Protein AF-A0A1D2NJE3-F1 (afdb_monomer_lite)

Secondary structure (DSSP, 8-state):
------SSPPPPSSTT--SPPTTTT-TT--HHHHHHHHHHHH--TT-EEETTEEE--GGGGGG-TT-THHHHHTTTSB-HHHHHHH--SSHHHHHHHHHTTEEEE-SS--S-S-B--TTSHHHHHHHHHHHHHHHH-SS--HHHHHHHHHHHHHHHHHHHHHHHTT-HHHHHHHHHHHHHHHHHHHHHHSSSS-GGGGGGGGSSS-HHHHIIIIIIIIIHHTTSTT-SGGGSSTT----TTS---HHHHHSHHHHHHHHHHHHHHHHHHHHHHHHHTTSS---GGGGHHHHHHHHHHHHSSSHHHHHHHHHHHHHHHHHHHHHHHHTSTT--TTS--BTBPPPSS-BHHHHHHHH--EE--GGGGSHHHHHHHTTTHHHHHH-TTS-HHHHTTTHHHHHHHHHHTT----EE-HHHHHHHHHHHHH--SPPPP---------------S---TTHHHH---S-TTSPPP-SPPSEEEE-S-SEEETT-EEEEEEEESTT--BSEEEEEEE-TTS-EESEEPP-SSEEEEEETTEEEEEEEESS---BSEEEEEEE--TT--EEEEEEEEEESSSS-EEEEEEPPPEEEE-

Radius of gyration: 28.0 Å; chains: 1; bounding box: 61×57×85 Å

Organism: Orchesella cincta (NCBI:txid48709)

Structure (mmCIF, N/CA/C/O backbone):
data_AF-A0A1D2NJE3-F1
#
_entry.id   AF-A0A1D2NJE3-F1
#
loop_
_atom_site.group_PDB
_atom_site.id
_atom_site.type_symbol
_atom_site.label_atom_id
_atom_site.label_alt_id
_atom_site.label_comp_id
_atom_site.label_asym_id
_atom_site.label_entity_id
_atom_site.label_seq_id
_atom_site.pdbx_PDB_ins_code
_atom_site.Cartn_x
_atom_site.Cartn_y
_atom_site.Cartn_z
_atom_site.occupancy
_atom_site.B_iso_or_equiv
_atom_site.auth_seq_id
_atom_site.auth_comp_id
_atom_site.auth_asym_id
_atom_site.auth_atom_id
_atom_site.pdbx_PDB_model_num
ATOM 1 N N . MET A 1 1 ? 11.343 -29.416 -3.654 1.00 41.94 1 MET A N 1
ATOM 2 C CA . MET A 1 1 ? 10.645 -30.324 -2.713 1.00 41.94 1 MET A CA 1
ATOM 3 C C . MET A 1 1 ? 11.173 -29.974 -1.333 1.00 41.94 1 MET A C 1
ATOM 5 O O . MET A 1 1 ? 12.377 -30.004 -1.167 1.00 41.94 1 MET A O 1
ATOM 9 N N . ILE A 1 2 ? 10.402 -29.401 -0.414 1.00 27.73 2 ILE A N 1
ATOM 10 C CA . ILE A 1 2 ? 9.285 -30.006 0.318 1.00 27.73 2 ILE A CA 1
ATOM 11 C C . ILE A 1 2 ? 8.155 -28.964 0.419 1.00 27.73 2 ILE A C 1
ATOM 13 O O . ILE A 1 2 ? 8.310 -27.939 1.073 1.00 27.73 2 ILE A O 1
ATOM 17 N N . SER A 1 3 ? 7.027 -29.215 -0.251 1.00 31.81 3 SER A N 1
ATOM 18 C CA . SER A 1 3 ? 5.761 -28.542 0.054 1.00 31.81 3 SER A CA 1
ATOM 19 C C . SER A 1 3 ? 5.094 -29.367 1.146 1.00 31.81 3 SER A C 1
ATOM 21 O O . SER A 1 3 ? 4.450 -30.377 0.875 1.00 31.81 3 SER A O 1
ATOM 23 N N . MET A 1 4 ? 5.320 -28.987 2.400 1.00 31.33 4 MET A N 1
ATOM 24 C CA . MET A 1 4 ? 4.395 -29.355 3.463 1.00 31.33 4 MET A CA 1
ATOM 25 C C . MET A 1 4 ? 3.289 -28.309 3.439 1.00 31.33 4 MET A C 1
ATOM 27 O O . MET A 1 4 ? 3.388 -27.279 4.100 1.00 31.33 4 MET A O 1
ATOM 31 N N . ALA A 1 5 ? 2.252 -28.550 2.636 1.00 30.33 5 ALA A N 1
ATOM 32 C CA . ALA A 1 5 ? 0.968 -27.919 2.895 1.00 30.33 5 ALA A CA 1
ATOM 33 C C . ALA A 1 5 ? 0.538 -28.359 4.309 1.00 30.33 5 ALA A C 1
ATOM 35 O O . ALA A 1 5 ? 0.468 -29.569 4.555 1.00 30.33 5 ALA A O 1
ATOM 36 N N . PRO A 1 6 ? 0.312 -27.436 5.261 1.00 42.94 6 PRO A N 1
ATOM 37 C CA . PRO A 1 6 ? -0.233 -27.804 6.559 1.00 42.94 6 PRO A CA 1
ATOM 38 C C . PRO A 1 6 ? -1.562 -28.530 6.339 1.00 42.94 6 PRO A C 1
ATOM 40 O O . PRO A 1 6 ? -2.393 -28.065 5.557 1.00 42.94 6 PRO A O 1
ATOM 43 N N . LYS A 1 7 ? -1.744 -29.681 6.997 1.00 46.09 7 LYS A N 1
ATOM 44 C CA . LYS A 1 7 ? -2.957 -30.505 6.869 1.00 46.09 7 LYS A CA 1
ATOM 45 C C . LYS A 1 7 ? -4.233 -29.797 7.351 1.00 46.09 7 LYS A C 1
ATOM 47 O O . LYS A 1 7 ? -5.302 -30.219 6.939 1.00 46.09 7 LYS A O 1
ATOM 52 N N . ASP A 1 8 ? -4.110 -28.679 8.068 1.00 59.84 8 ASP A N 1
ATOM 53 C CA . ASP A 1 8 ? -5.214 -27.786 8.417 1.00 59.84 8 ASP A CA 1
ATOM 54 C C . ASP A 1 8 ? -4.860 -26.350 8.008 1.00 59.84 8 ASP A C 1
ATOM 56 O O . ASP A 1 8 ? -3.908 -25.747 8.512 1.00 59.84 8 ASP A O 1
ATOM 60 N N . LYS A 1 9 ? -5.599 -25.796 7.043 1.00 71.25 9 LYS A N 1
ATOM 61 C CA . LYS A 1 9 ? -5.473 -24.381 6.670 1.00 71.25 9 LYS A CA 1
ATOM 62 C C . LYS A 1 9 ? -6.027 -23.536 7.823 1.00 71.25 9 LYS A C 1
ATOM 64 O O . LYS A 1 9 ? -7.165 -23.778 8.220 1.00 71.25 9 LYS A O 1
ATOM 69 N N . PRO A 1 10 ? -5.274 -22.558 8.360 1.00 72.75 10 PRO A N 1
ATOM 70 C CA . PRO A 1 10 ? -5.752 -21.767 9.487 1.00 72.75 10 PRO A CA 1
ATOM 71 C C . PRO A 1 10 ? -6.974 -20.949 9.065 1.00 72.75 10 PRO A C 1
ATOM 73 O O . PRO A 1 10 ? -6.956 -20.320 8.004 1.00 72.75 10 PRO A O 1
ATOM 76 N N . ALA A 1 11 ? -8.022 -20.965 9.889 1.00 82.25 11 ALA A N 1
ATOM 77 C CA . ALA A 1 11 ? -9.151 -20.056 9.730 1.00 82.25 11 ALA A CA 1
ATOM 78 C C . ALA A 1 11 ? -8.668 -18.601 9.834 1.00 82.25 11 ALA A C 1
ATOM 80 O O . ALA A 1 11 ? -7.673 -18.327 10.512 1.00 82.25 11 ALA A O 1
ATOM 81 N N . SER A 1 12 ? -9.358 -17.680 9.156 1.00 89.69 12 SER A N 1
ATOM 82 C CA . SER A 1 12 ? -9.106 -16.258 9.380 1.00 89.69 12 SER A CA 1
ATOM 83 C C . SER A 1 12 ? -9.492 -15.897 10.808 1.00 89.69 12 SER A C 1
ATOM 85 O O . SER A 1 12 ? -10.471 -16.413 11.353 1.00 89.69 12 SER A O 1
ATOM 87 N N . SER A 1 13 ? -8.748 -14.965 11.382 1.00 87.56 13 SER A N 1
ATOM 88 C CA . SER A 1 13 ? -9.127 -14.290 12.611 1.00 87.56 13 SER A CA 1
ATOM 89 C C . SER A 1 13 ? -10.438 -13.526 12.472 1.00 87.56 13 SER A C 1
ATOM 91 O O . SER A 1 13 ? -11.179 -13.437 13.442 1.00 87.56 13 SER A O 1
ATOM 93 N N . TYR A 1 14 ? -10.761 -13.003 11.285 1.00 87.44 14 TYR A N 1
ATOM 94 C CA . TYR A 1 14 ? -12.034 -12.331 11.043 1.00 87.44 14 TYR A CA 1
ATOM 95 C C . TYR A 1 14 ? -13.147 -13.340 10.724 1.00 87.44 14 TYR A C 1
ATOM 97 O O . TYR A 1 14 ? -13.077 -14.007 9.689 1.00 87.44 14 TYR A O 1
ATOM 105 N N . PRO A 1 15 ? -14.248 -13.381 11.502 1.00 82.31 15 PRO A N 1
ATOM 106 C CA . PRO A 1 15 ? -15.366 -14.292 11.234 1.00 82.31 15 PRO A CA 1
ATOM 107 C C . PRO A 1 15 ? -16.026 -14.085 9.861 1.00 82.31 15 PRO A C 1
ATOM 109 O O . PRO A 1 15 ? -16.569 -15.023 9.285 1.00 82.31 15 PRO A O 1
ATOM 112 N N . GLY A 1 16 ? -15.964 -12.863 9.316 1.00 87.38 16 GLY A N 1
ATOM 113 C CA . GLY A 1 16 ? -16.482 -12.540 7.982 1.00 87.38 16 GLY A CA 1
ATOM 114 C C . GLY A 1 16 ? -15.702 -13.188 6.827 1.00 87.38 16 GLY A C 1
ATOM 115 O O . GLY A 1 16 ? -16.222 -13.304 5.718 1.00 87.38 16 GLY A O 1
ATOM 116 N N . ILE A 1 17 ? -14.486 -13.682 7.086 1.00 91.69 17 ILE A N 1
ATOM 117 C CA . ILE A 1 17 ? -13.698 -14.508 6.161 1.00 91.69 17 ILE A CA 1
ATOM 118 C C . ILE A 1 17 ? -13.825 -15.973 6.600 1.00 91.69 17 ILE A C 1
ATOM 120 O O . ILE A 1 17 ? -12.872 -16.639 7.004 1.00 91.69 17 ILE A O 1
ATOM 124 N N . TRP A 1 18 ? -15.051 -16.483 6.523 1.00 89.38 18 TRP A N 1
ATOM 125 C CA . TRP A 1 18 ? -15.423 -17.835 6.953 1.00 89.38 18 TRP A CA 1
ATOM 126 C C . TRP A 1 18 ? -14.872 -18.946 6.043 1.00 89.38 18 TRP A C 1
ATOM 128 O O . TRP A 1 18 ? -14.922 -20.125 6.394 1.00 89.38 18 TRP A O 1
ATOM 138 N N . LYS A 1 19 ? -14.327 -18.584 4.877 1.00 88.88 19 LYS A N 1
ATOM 139 C CA . LYS A 1 19 ? -13.702 -19.497 3.919 1.00 88.88 19 LYS A CA 1
ATOM 140 C C . LYS A 1 19 ? -12.241 -19.125 3.719 1.00 88.88 19 LYS A C 1
ATOM 142 O O . LYS A 1 19 ? -11.920 -17.975 3.432 1.00 88.88 19 LYS A O 1
ATOM 147 N N . TYR A 1 20 ? -11.360 -20.120 3.789 1.00 91.06 20 TYR A N 1
ATOM 148 C CA . TYR A 1 20 ? -9.966 -19.929 3.404 1.00 91.06 20 TYR A CA 1
ATOM 149 C C . TYR A 1 20 ? -9.873 -19.627 1.898 1.00 91.06 20 TYR A C 1
ATOM 151 O O . TYR A 1 20 ? -10.336 -20.465 1.114 1.00 91.06 20 TYR A O 1
ATOM 159 N N . PRO A 1 21 ? -9.270 -18.498 1.472 1.00 93.06 21 PRO A N 1
ATOM 160 C CA . PRO A 1 21 ? -9.315 -18.085 0.073 1.00 93.06 21 PRO A CA 1
ATOM 161 C C . PRO A 1 21 ? -8.762 -19.148 -0.873 1.00 93.06 21 PRO A C 1
ATOM 163 O O . PRO A 1 21 ? -7.693 -19.740 -0.649 1.00 93.06 21 PRO A O 1
ATOM 166 N N . THR A 1 22 ? -9.514 -19.414 -1.938 1.00 92.94 22 THR A N 1
ATOM 167 C CA . THR A 1 22 ? -9.167 -20.433 -2.920 1.00 92.94 22 THR A CA 1
ATOM 168 C C . THR A 1 22 ? -7.797 -20.126 -3.520 1.00 92.94 22 THR A C 1
ATOM 170 O O . THR A 1 22 ? -7.429 -18.982 -3.765 1.00 92.94 22 THR A O 1
ATOM 173 N N . ASN A 1 23 ? -6.996 -21.171 -3.725 1.00 87.88 23 ASN A N 1
ATOM 174 C CA . ASN A 1 23 ? -5.651 -21.082 -4.294 1.00 87.88 23 ASN A CA 1
ATOM 175 C C . ASN A 1 23 ? -4.662 -20.168 -3.537 1.00 87.88 23 ASN A C 1
ATOM 177 O O . ASN A 1 23 ? -3.588 -19.909 -4.065 1.00 87.88 23 ASN A O 1
ATOM 181 N N . ARG A 1 24 ? -4.934 -19.728 -2.297 1.00 88.44 24 ARG A N 1
ATOM 182 C CA . ARG A 1 24 ? -4.022 -18.829 -1.561 1.00 88.44 24 ARG A CA 1
ATOM 183 C C . ARG A 1 24 ? -2.589 -19.347 -1.401 1.00 88.44 24 ARG A C 1
ATOM 185 O O . ARG A 1 24 ? -1.654 -18.567 -1.481 1.00 88.44 24 ARG A O 1
ATOM 192 N N . ASP A 1 25 ? -2.381 -20.641 -1.201 1.00 85.00 25 ASP A N 1
ATOM 193 C CA . ASP A 1 25 ? -1.024 -21.177 -1.009 1.00 85.00 25 ASP A CA 1
ATOM 194 C C . ASP A 1 25 ? -0.399 -21.726 -2.312 1.00 85.00 25 ASP A C 1
ATOM 196 O O . ASP A 1 25 ? 0.625 -22.407 -2.266 1.00 85.00 25 ASP A O 1
ATOM 200 N N . VAL A 1 26 ? -0.997 -21.457 -3.485 1.00 83.25 26 VAL A N 1
ATOM 201 C CA . VAL A 1 26 ? -0.400 -21.854 -4.771 1.00 83.25 26 VAL A CA 1
ATOM 202 C C . VAL A 1 26 ? 0.866 -21.013 -5.010 1.00 83.25 26 VAL A C 1
ATOM 204 O O . VAL A 1 26 ? 0.819 -19.784 -4.878 1.00 83.25 26 VAL A O 1
ATOM 207 N N . PRO A 1 27 ? 2.014 -21.640 -5.325 1.00 78.12 27 PRO A N 1
ATOM 208 C CA . PRO A 1 27 ? 3.241 -20.916 -5.631 1.00 78.12 27 PRO A CA 1
ATOM 209 C C . PRO A 1 27 ? 3.136 -20.219 -6.994 1.00 78.12 27 PRO A C 1
ATOM 211 O O . PRO A 1 27 ? 2.378 -20.650 -7.853 1.00 78.12 27 PRO A O 1
ATOM 214 N N . PHE A 1 28 ? 3.933 -19.169 -7.211 1.00 75.69 28 PHE A N 1
ATOM 215 C CA . PHE A 1 28 ? 4.006 -18.432 -8.488 1.00 75.69 28 PHE A CA 1
ATOM 216 C C . PHE A 1 28 ? 2.715 -17.743 -8.955 1.00 75.69 28 PHE A C 1
ATOM 218 O O . PHE A 1 28 ? 2.622 -17.388 -10.123 1.00 75.69 28 PHE A O 1
ATOM 225 N N . ARG A 1 29 ? 1.767 -17.478 -8.052 1.00 83.75 29 ARG A N 1
ATOM 226 C CA . ARG A 1 29 ? 0.541 -16.753 -8.402 1.00 83.75 29 ARG A CA 1
ATOM 227 C C . ARG A 1 29 ? 0.799 -15.356 -8.948 1.00 83.75 29 ARG A C 1
ATOM 229 O O . ARG A 1 29 ? 1.652 -14.628 -8.432 1.00 83.75 29 ARG A O 1
ATOM 236 N N . MET A 1 30 ? -0.025 -14.999 -9.921 1.00 86.12 30 MET A N 1
ATOM 237 C CA . MET A 1 30 ? -0.134 -13.680 -10.523 1.00 86.12 30 MET A CA 1
ATOM 238 C C . MET A 1 30 ? -1.480 -13.034 -10.161 1.00 86.12 30 MET A C 1
ATOM 240 O O . MET A 1 30 ? -2.340 -13.625 -9.499 1.00 86.12 30 MET A O 1
ATOM 244 N N . ALA A 1 31 ? -1.669 -11.795 -10.605 1.00 91.81 31 ALA A N 1
ATOM 245 C CA . ALA A 1 31 ? -2.896 -11.032 -10.409 1.00 91.81 31 ALA A CA 1
ATOM 246 C C . ALA A 1 31 ? -4.161 -11.781 -10.877 1.00 91.81 31 ALA A C 1
ATOM 248 O O . ALA A 1 31 ? -5.177 -11.820 -10.180 1.00 91.81 31 ALA A O 1
ATOM 249 N N . GLU A 1 32 ? -4.108 -12.403 -12.054 1.00 90.44 32 GLU A N 1
ATOM 250 C CA . GLU A 1 32 ? -5.241 -13.106 -12.653 1.00 90.44 32 GLU A CA 1
ATOM 251 C C . GLU A 1 32 ? -5.669 -14.335 -11.848 1.00 90.44 32 GLU A C 1
ATOM 253 O O . GLU A 1 32 ? -6.868 -14.606 -11.757 1.00 90.44 32 GLU A O 1
ATOM 258 N N . ASP A 1 33 ? -4.723 -15.033 -11.211 1.00 90.88 33 ASP A N 1
ATOM 259 C CA . ASP A 1 33 ? -5.020 -16.182 -10.351 1.00 90.88 33 ASP A CA 1
ATOM 260 C C . ASP A 1 33 ? -5.831 -15.763 -9.126 1.00 90.88 33 ASP A C 1
ATOM 262 O O . ASP A 1 33 ? -6.745 -16.476 -8.706 1.00 90.88 33 ASP A O 1
ATOM 266 N N . TRP A 1 34 ? -5.518 -14.593 -8.560 1.00 93.50 34 TRP A N 1
ATOM 267 C CA . TRP A 1 34 ? -6.275 -14.033 -7.445 1.00 93.50 34 TRP A CA 1
ATOM 268 C C . TRP A 1 34 ? -7.694 -13.657 -7.866 1.00 93.50 34 TRP A C 1
ATOM 270 O O . TRP A 1 34 ? -8.638 -14.024 -7.173 1.00 93.50 34 TRP A O 1
ATOM 280 N N . LEU A 1 35 ? -7.878 -13.021 -9.031 1.00 94.62 35 LEU A N 1
ATOM 281 C CA . LEU A 1 35 ? -9.222 -12.741 -9.554 1.00 94.62 35 LEU A CA 1
ATOM 282 C C . LEU A 1 35 ? -10.003 -14.024 -9.846 1.00 94.62 35 LEU A C 1
ATOM 284 O O . LEU A 1 35 ? -11.188 -14.104 -9.534 1.00 94.62 35 LEU A O 1
ATOM 288 N N . ALA A 1 36 ? -9.365 -15.035 -10.437 1.00 94.19 36 ALA A N 1
ATOM 289 C CA . ALA A 1 36 ? -10.003 -16.320 -10.706 1.00 94.19 36 ALA A CA 1
ATOM 290 C C . ALA A 1 36 ? -10.439 -17.017 -9.407 1.00 94.19 36 ALA A C 1
ATOM 292 O O . ALA A 1 36 ? -11.559 -17.525 -9.328 1.00 94.19 36 ALA A O 1
ATOM 293 N N . ALA A 1 37 ? -9.590 -16.989 -8.376 1.00 94.75 37 ALA A N 1
ATOM 294 C CA . ALA A 1 37 ? -9.934 -17.473 -7.046 1.00 94.75 37 ALA A CA 1
ATOM 295 C C . ALA A 1 37 ? -11.088 -16.676 -6.426 1.00 94.75 37 ALA A C 1
ATOM 297 O O . ALA A 1 37 ? -12.049 -17.283 -5.961 1.00 94.75 37 ALA A O 1
ATOM 298 N N . LYS A 1 38 ? -11.040 -15.339 -6.488 1.00 96.38 38 LYS A N 1
ATOM 299 C CA . LYS A 1 38 ? -12.080 -14.457 -5.945 1.00 96.38 38 LYS A CA 1
ATOM 300 C C . LYS A 1 38 ? -13.436 -14.700 -6.609 1.00 96.38 38 LYS A C 1
ATOM 302 O O . LYS A 1 38 ? -14.415 -14.858 -5.897 1.00 96.38 38 LYS A O 1
ATOM 307 N N . ARG A 1 39 ? -13.495 -14.853 -7.939 1.00 97.06 39 ARG A N 1
ATOM 308 C CA . ARG A 1 39 ? -14.734 -15.219 -8.662 1.00 97.06 39 ARG A CA 1
ATOM 309 C C . ARG A 1 39 ? -15.306 -16.557 -8.204 1.00 97.06 39 ARG A C 1
ATOM 311 O O . ARG A 1 39 ? -16.511 -16.690 -8.039 1.00 97.06 39 ARG A O 1
ATOM 318 N N . LYS A 1 40 ? -14.438 -17.551 -8.003 1.00 96.62 40 LYS A N 1
ATOM 319 C CA . LYS A 1 40 ? -14.845 -18.874 -7.514 1.00 96.62 40 LYS A CA 1
ATOM 320 C C . LYS A 1 40 ? -15.312 -18.839 -6.058 1.00 96.62 40 LYS A C 1
ATOM 322 O O . LYS A 1 40 ? -16.147 -19.648 -5.668 1.00 96.62 40 LYS A O 1
ATOM 327 N N . ASP A 1 41 ? -14.734 -17.965 -5.246 1.00 96.00 41 ASP A N 1
ATOM 328 C CA . ASP A 1 41 ? -15.128 -17.799 -3.852 1.00 96.00 41 ASP A CA 1
ATOM 329 C C . ASP A 1 41 ? -16.432 -17.017 -3.713 1.00 96.00 41 ASP A C 1
ATOM 331 O O . ASP A 1 41 ? -17.267 -17.407 -2.902 1.00 96.00 41 ASP A O 1
ATOM 335 N N . ASP A 1 42 ? -16.616 -15.977 -4.524 1.00 96.75 42 ASP A N 1
ATOM 336 C CA . ASP A 1 42 ? -17.819 -15.150 -4.518 1.00 96.75 42 ASP A CA 1
ATOM 337 C C . ASP A 1 42 ? -19.017 -15.831 -5.182 1.00 96.75 42 ASP A C 1
ATOM 339 O O . ASP A 1 42 ? -20.130 -15.548 -4.773 1.00 96.75 42 ASP A O 1
ATOM 343 N N . ASP A 1 43 ? -18.814 -16.695 -6.182 1.00 96.62 43 ASP A N 1
ATOM 344 C CA . ASP A 1 43 ? -19.853 -17.534 -6.809 1.00 96.62 43 ASP A CA 1
ATOM 345 C C . ASP A 1 43 ? -21.117 -16.777 -7.284 1.00 96.62 43 ASP A C 1
ATOM 347 O O . ASP A 1 43 ? -22.254 -17.210 -7.116 1.00 96.62 43 ASP A O 1
ATOM 351 N N . ILE A 1 44 ? -20.918 -15.615 -7.917 1.00 97.00 44 ILE A N 1
ATOM 352 C CA . ILE A 1 44 ? -22.000 -14.729 -8.397 1.00 97.00 44 ILE A CA 1
ATOM 353 C C . ILE A 1 44 ? -22.121 -14.673 -9.931 1.00 97.00 44 ILE A C 1
ATOM 355 O O . ILE A 1 44 ? -22.546 -13.667 -10.509 1.00 97.00 44 ILE A O 1
ATOM 359 N N . GLU A 1 45 ? -21.741 -15.754 -10.614 1.00 95.19 45 GLU A N 1
ATOM 360 C CA . GLU A 1 45 ? -21.775 -15.868 -12.078 1.00 95.19 45 GLU A CA 1
ATOM 361 C C . GLU A 1 45 ? -20.940 -14.758 -12.773 1.00 95.19 45 GLU A C 1
ATOM 363 O O . GLU A 1 45 ? -19.767 -14.556 -12.465 1.00 95.19 45 GLU A O 1
ATOM 368 N N . LYS A 1 46 ? -21.519 -14.044 -13.751 1.00 96.44 46 LYS A N 1
ATOM 369 C CA . LYS A 1 46 ? -20.899 -12.898 -14.447 1.00 96.44 46 LYS A CA 1
ATOM 370 C C . LYS A 1 46 ? -21.397 -11.543 -13.924 1.00 96.44 46 LYS A C 1
ATOM 372 O O . LYS A 1 46 ? -21.176 -10.533 -14.588 1.00 96.44 46 LYS A O 1
ATOM 377 N N . LEU A 1 47 ? -22.090 -11.521 -12.786 1.00 98.44 47 LEU A N 1
ATOM 378 C CA . LEU A 1 47 ? -22.638 -10.303 -12.185 1.00 98.44 47 LEU A CA 1
ATOM 379 C C . LEU A 1 47 ? -21.612 -9.636 -11.260 1.00 98.44 47 LEU A C 1
ATOM 381 O O . LEU A 1 47 ? -20.557 -10.193 -10.964 1.00 98.44 47 LEU A O 1
ATOM 385 N N . TRP A 1 48 ? -21.927 -8.428 -10.804 1.00 98.56 48 TRP A N 1
ATOM 386 C CA . TRP A 1 48 ? -21.162 -7.718 -9.781 1.00 98.56 48 TRP A CA 1
ATOM 387 C C . TRP A 1 48 ? -22.001 -7.626 -8.517 1.00 98.56 48 TRP A C 1
ATOM 389 O O . TRP A 1 48 ? -23.181 -7.273 -8.583 1.00 98.56 48 TRP A O 1
ATOM 399 N N . ARG A 1 49 ? -21.397 -7.914 -7.364 1.00 98.44 49 ARG A N 1
ATOM 400 C CA . ARG A 1 49 ? -22.072 -7.790 -6.070 1.00 98.44 49 ARG A CA 1
ATOM 401 C C . ARG A 1 49 ? -21.690 -6.478 -5.394 1.00 98.44 49 ARG A C 1
ATOM 403 O O . ARG A 1 49 ? -20.509 -6.153 -5.291 1.00 98.44 49 ARG A O 1
ATOM 410 N N . VAL A 1 50 ? -22.700 -5.742 -4.932 1.00 98.00 50 VAL A N 1
ATOM 411 C CA . VAL A 1 50 ? -22.555 -4.580 -4.044 1.00 98.00 50 VAL A CA 1
ATOM 412 C C . VAL A 1 50 ? -23.521 -4.786 -2.881 1.00 98.00 50 VAL A C 1
ATOM 414 O O . VAL A 1 50 ? -24.738 -4.818 -3.084 1.00 98.00 50 VAL A O 1
ATOM 417 N N . TYR A 1 51 ? -22.981 -4.953 -1.674 1.00 96.62 51 TYR A N 1
ATOM 418 C CA . TYR A 1 51 ? -23.704 -5.442 -0.499 1.00 96.62 51 TYR A CA 1
ATOM 419 C C . TYR A 1 51 ? -24.384 -6.787 -0.782 1.00 96.62 51 TYR A C 1
ATOM 421 O O . TYR A 1 51 ? -23.734 -7.723 -1.240 1.00 96.62 51 TYR A O 1
ATOM 429 N N . ASP A 1 52 ? -25.685 -6.899 -0.536 1.00 96.75 52 ASP A N 1
ATOM 430 C CA . ASP A 1 52 ? -26.454 -8.131 -0.727 1.00 96.75 52 ASP A CA 1
ATOM 431 C C . ASP A 1 52 ? -27.250 -8.135 -2.033 1.00 96.75 52 ASP A C 1
ATOM 433 O O . ASP A 1 52 ? -28.226 -8.864 -2.176 1.00 96.75 52 ASP A O 1
ATOM 437 N N . LYS A 1 53 ? -26.825 -7.324 -3.009 1.00 98.19 53 LYS A N 1
ATOM 438 C CA . LYS A 1 53 ? -27.486 -7.184 -4.309 1.00 98.19 53 LYS A CA 1
ATOM 439 C C . LYS A 1 53 ? -26.525 -7.460 -5.457 1.00 98.19 53 LYS A C 1
ATOM 441 O O . LYS A 1 53 ? -25.347 -7.100 -5.395 1.00 98.19 53 LYS A O 1
ATOM 446 N N . LEU A 1 54 ? -27.052 -8.077 -6.511 1.00 98.62 54 LEU A N 1
ATOM 447 C CA . LEU A 1 54 ? -26.338 -8.403 -7.739 1.00 98.62 54 LEU A CA 1
ATOM 448 C C . LEU A 1 54 ? -26.802 -7.506 -8.885 1.00 98.62 54 LEU A C 1
ATOM 450 O O . LEU A 1 54 ? -28.001 -7.295 -9.093 1.00 98.62 54 LEU A O 1
ATOM 454 N N . TYR A 1 55 ? -25.830 -7.014 -9.644 1.00 98.56 55 TYR A N 1
ATOM 455 C CA . TYR A 1 55 ? -26.028 -6.039 -10.706 1.00 98.56 55 TYR A CA 1
ATOM 456 C C . TYR A 1 55 ? -25.403 -6.521 -12.013 1.00 98.56 55 TYR A C 1
ATOM 458 O O . TYR A 1 55 ? -24.359 -7.176 -12.012 1.00 98.56 55 TYR A O 1
ATOM 466 N N . ASN A 1 56 ? -26.020 -6.158 -13.135 1.00 98.31 56 ASN A N 1
ATOM 467 C CA . ASN A 1 56 ? -25.463 -6.352 -14.467 1.00 98.31 56 ASN A CA 1
ATOM 468 C C . ASN A 1 56 ? -24.956 -5.017 -15.023 1.00 98.31 56 ASN A C 1
ATOM 470 O O . ASN A 1 56 ? -25.716 -4.255 -15.622 1.00 98.31 56 ASN A O 1
ATOM 474 N N . PHE A 1 57 ? -23.661 -4.750 -14.857 1.00 98.06 57 PHE A N 1
ATOM 475 C CA . PHE A 1 57 ? -23.032 -3.543 -15.388 1.00 98.06 57 PHE A CA 1
ATOM 476 C C . PHE A 1 57 ? -22.529 -3.679 -16.827 1.00 98.06 57 PHE A C 1
ATOM 478 O O . PHE A 1 57 ? -21.987 -2.702 -17.333 1.00 98.06 57 PHE A O 1
ATOM 485 N N . GLU A 1 58 ? -22.719 -4.814 -17.515 1.00 97.62 58 GLU A N 1
ATOM 486 C CA . GLU A 1 58 ? -22.262 -5.012 -18.903 1.00 97.62 58 GLU A CA 1
ATOM 487 C C . GLU A 1 58 ? -22.583 -3.823 -19.834 1.00 97.62 58 GLU A C 1
ATOM 489 O O . GLU A 1 58 ? -21.654 -3.294 -20.449 1.00 97.62 58 GLU A O 1
ATOM 494 N N . PRO A 1 59 ? -23.835 -3.315 -19.905 1.00 97.25 59 PRO A N 1
ATOM 495 C CA . PRO A 1 59 ? -24.157 -2.168 -20.762 1.00 97.25 59 PRO A CA 1
ATOM 496 C C . PRO A 1 59 ? -23.553 -0.840 -20.273 1.00 97.25 59 PRO A C 1
ATOM 498 O O . PRO A 1 59 ? -23.479 0.130 -21.030 1.00 97.25 59 PRO A O 1
ATOM 501 N N . PHE A 1 60 ? -23.132 -0.765 -19.009 1.00 97.25 60 PHE A N 1
ATOM 502 C CA . PHE A 1 60 ? -22.561 0.435 -18.404 1.00 97.25 60 PHE A CA 1
ATOM 503 C C . PHE A 1 60 ? -21.036 0.513 -18.518 1.00 97.25 60 PHE A C 1
ATOM 505 O O . PHE A 1 60 ? -20.500 1.617 -18.475 1.00 97.25 60 PHE A O 1
ATOM 512 N N . ILE A 1 61 ? -20.339 -0.611 -18.727 1.00 97.25 61 ILE A N 1
ATOM 513 C CA . ILE A 1 61 ? -18.873 -0.679 -18.877 1.00 97.25 61 ILE A CA 1
ATOM 514 C C . ILE A 1 61 ? -18.289 0.453 -19.747 1.00 97.25 61 ILE A C 1
ATOM 516 O O . ILE A 1 61 ? -17.406 1.157 -19.251 1.00 97.25 61 ILE A O 1
ATOM 520 N N . PRO A 1 62 ? -18.753 0.695 -20.994 1.00 96.81 62 PRO A N 1
ATOM 521 C CA . PRO A 1 62 ? -18.167 1.735 -21.847 1.00 96.81 62 PRO A CA 1
ATOM 522 C C . PRO A 1 62 ? -18.426 3.164 -21.344 1.00 96.81 62 PRO A C 1
ATOM 524 O O . PRO A 1 62 ? -17.729 4.091 -21.745 1.00 96.81 62 PRO A O 1
ATOM 527 N N . ASN A 1 63 ? -19.413 3.345 -20.464 1.00 95.31 63 ASN A N 1
ATOM 528 C CA . ASN A 1 63 ? -19.854 4.638 -19.947 1.00 95.31 63 ASN A CA 1
ATOM 529 C C . ASN A 1 63 ? -19.375 4.907 -18.514 1.00 95.31 63 ASN A C 1
ATOM 531 O O . ASN A 1 63 ? -19.665 5.970 -17.962 1.00 95.31 63 ASN A O 1
ATOM 535 N N . HIS A 1 64 ? -18.667 3.962 -17.890 1.00 95.44 64 HIS A N 1
ATOM 536 C CA . HIS A 1 64 ? -18.209 4.114 -16.518 1.00 95.44 64 HIS A CA 1
ATOM 537 C C . HIS A 1 64 ? -17.190 5.268 -16.414 1.00 95.44 64 HIS A C 1
ATOM 539 O O . HIS A 1 64 ? -16.114 5.178 -17.012 1.00 95.44 64 HIS A O 1
ATOM 545 N N . PRO A 1 65 ? -17.453 6.332 -15.623 1.00 93.44 65 PRO A N 1
ATOM 546 C CA . PRO A 1 65 ? -16.578 7.510 -15.570 1.00 93.44 65 PRO A CA 1
ATOM 547 C C . PRO A 1 65 ? -15.153 7.234 -15.068 1.00 93.44 65 PRO A C 1
ATOM 549 O O . PRO A 1 65 ? -14.235 8.003 -15.361 1.00 93.44 65 PRO A O 1
ATOM 552 N N . GLY A 1 66 ? -14.960 6.157 -14.297 1.00 92.50 66 GLY A N 1
ATOM 553 C CA . GLY A 1 66 ? -13.641 5.707 -13.846 1.00 92.50 66 GLY A CA 1
ATOM 554 C C . GLY A 1 66 ? -12.853 4.930 -14.907 1.00 92.50 66 GLY A C 1
ATOM 555 O O . GLY A 1 66 ? -11.639 4.786 -14.767 1.00 92.50 66 GLY A O 1
ATOM 556 N N . GLY A 1 67 ? -13.517 4.458 -15.966 1.00 94.31 67 GLY A N 1
ATOM 557 C CA . GLY A 1 67 ? -12.956 3.601 -17.009 1.00 94.31 67 GLY A CA 1
ATOM 558 C C . GLY A 1 67 ? -13.503 2.177 -17.000 1.00 94.31 67 GLY A C 1
ATOM 559 O O . GLY A 1 67 ? -13.893 1.651 -15.955 1.00 94.31 67 GLY A O 1
ATOM 560 N N . ALA A 1 68 ? -13.494 1.548 -18.176 1.00 95.62 68 ALA A N 1
ATOM 561 C CA . ALA A 1 68 ? -14.025 0.205 -18.395 1.00 95.62 68 ALA A CA 1
ATOM 562 C C . ALA A 1 68 ? -13.257 -0.888 -17.626 1.00 95.62 68 ALA A C 1
ATOM 564 O O . ALA A 1 68 ? -13.876 -1.827 -17.122 1.00 95.62 68 ALA A O 1
ATOM 565 N N . ASP A 1 69 ? -11.932 -0.742 -17.495 1.00 93.31 69 ASP A N 1
ATOM 566 C CA . ASP A 1 69 ? -11.038 -1.734 -16.879 1.00 93.31 69 ASP A CA 1
ATOM 567 C C . ASP A 1 69 ? -11.515 -2.177 -15.489 1.00 93.31 69 ASP A C 1
ATOM 569 O O . ASP A 1 69 ? -11.546 -3.374 -15.208 1.00 93.31 69 ASP A O 1
ATOM 573 N N . TRP A 1 70 ? -11.961 -1.235 -14.649 1.00 95.31 70 TRP A N 1
ATOM 574 C CA . TRP A 1 70 ? -12.414 -1.513 -13.281 1.00 95.31 70 TRP A CA 1
ATOM 575 C C . TRP A 1 70 ? -13.545 -2.542 -13.224 1.00 95.31 70 TRP A C 1
ATOM 577 O O . TRP A 1 70 ? -13.537 -3.413 -12.356 1.00 95.31 70 TRP A O 1
ATOM 587 N N . LEU A 1 71 ? -14.497 -2.468 -14.159 1.00 97.00 71 LEU A N 1
ATOM 588 C CA . LEU A 1 71 ? -15.629 -3.393 -14.232 1.00 97.00 71 LEU A CA 1
ATOM 589 C C . LEU A 1 71 ? -15.270 -4.665 -15.003 1.00 97.00 71 LEU A C 1
ATOM 591 O O . LEU A 1 71 ? -15.680 -5.752 -14.604 1.00 97.00 71 LEU A O 1
ATOM 595 N N . ILE A 1 72 ? -14.469 -4.561 -16.069 1.00 96.31 72 ILE A N 1
ATOM 596 C CA . ILE A 1 72 ? -14.013 -5.726 -16.843 1.00 96.31 72 ILE A CA 1
ATOM 597 C C . ILE A 1 72 ? -13.215 -6.688 -15.953 1.00 96.31 72 ILE A C 1
ATOM 599 O O . ILE A 1 72 ? -13.503 -7.884 -15.941 1.00 96.31 72 ILE A O 1
ATOM 603 N N . MET A 1 73 ? -12.254 -6.174 -15.178 1.00 95.12 73 MET A N 1
ATOM 604 C CA . MET A 1 73 ? -11.410 -6.977 -14.283 1.00 95.12 73 MET A CA 1
ATOM 605 C C . MET A 1 73 ? -12.240 -7.705 -13.215 1.00 95.12 73 MET A C 1
ATOM 607 O O . MET A 1 73 ? -12.024 -8.890 -12.959 1.00 95.12 73 MET A O 1
ATOM 611 N N . THR A 1 74 ? -13.214 -7.012 -12.625 1.00 97.31 74 THR A N 1
ATOM 612 C CA . THR A 1 74 ? -13.996 -7.474 -11.462 1.00 97.31 74 THR A CA 1
ATOM 613 C C . THR A 1 74 ? -15.297 -8.184 -11.822 1.00 97.31 74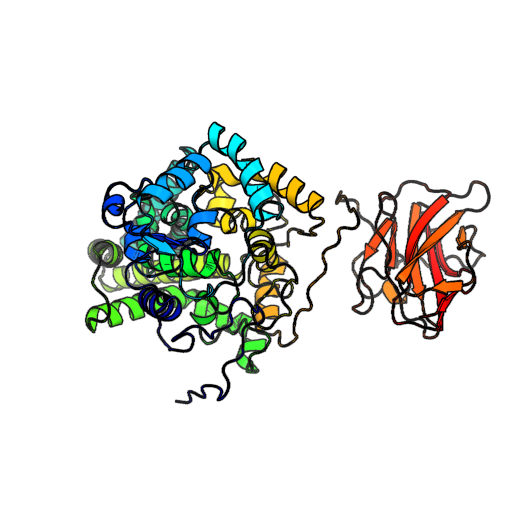 THR A C 1
ATOM 615 O O . THR A 1 74 ? -16.118 -8.480 -10.957 1.00 97.31 74 THR A O 1
ATOM 618 N N . ARG A 1 75 ? -15.525 -8.475 -13.105 1.00 98.12 75 ARG A N 1
ATOM 619 C CA . ARG A 1 75 ? -16.693 -9.253 -13.523 1.00 98.12 75 ARG A CA 1
ATOM 620 C C . ARG A 1 75 ? -16.739 -10.578 -12.761 1.00 98.12 75 ARG A C 1
ATOM 622 O O . ARG A 1 75 ? -15.759 -11.327 -12.789 1.00 98.12 75 ARG A O 1
ATOM 629 N N . GLY A 1 76 ? -17.873 -10.869 -12.124 1.00 98.12 76 GLY A N 1
ATOM 630 C CA . GLY A 1 76 ? -18.063 -12.073 -11.315 1.00 98.12 76 GLY A CA 1
ATOM 631 C C . GLY A 1 76 ? -17.502 -11.991 -9.892 1.00 98.12 76 GLY A C 1
ATOM 632 O O . GLY A 1 76 ? -17.311 -13.039 -9.286 1.00 98.12 76 GLY A O 1
ATOM 633 N N . THR A 1 77 ? -17.190 -10.800 -9.363 1.00 98.25 77 THR A N 1
ATOM 634 C CA . THR A 1 77 ? -16.704 -10.628 -7.979 1.00 98.25 77 THR A CA 1
ATOM 635 C C . THR A 1 77 ? -17.576 -9.681 -7.149 1.00 98.25 77 THR A C 1
ATOM 637 O O . THR A 1 77 ? -18.245 -8.783 -7.671 1.00 98.25 77 THR A O 1
ATOM 640 N N . ASP A 1 78 ? -17.530 -9.841 -5.830 1.00 98.25 78 ASP A N 1
ATOM 641 C CA . ASP A 1 78 ? -17.979 -8.842 -4.863 1.00 98.25 78 ASP A CA 1
ATOM 642 C C . ASP A 1 78 ? -17.033 -7.643 -4.880 1.00 98.25 78 ASP A C 1
ATOM 644 O O . ASP A 1 78 ? -15.832 -7.776 -4.648 1.00 98.25 78 ASP A O 1
ATOM 648 N N . ILE A 1 79 ? -17.600 -6.479 -5.196 1.00 98.00 79 ILE A N 1
ATOM 649 C CA . ILE A 1 79 ? -16.899 -5.204 -5.333 1.00 98.00 79 ILE A CA 1
ATOM 650 C C . ILE A 1 79 ? -17.363 -4.183 -4.291 1.00 98.00 79 ILE A C 1
ATOM 652 O O . ILE A 1 79 ? -17.175 -2.988 -4.494 1.00 98.00 79 ILE A O 1
ATOM 656 N N . THR A 1 80 ? -17.989 -4.604 -3.191 1.00 98.19 80 THR A N 1
ATOM 657 C CA . THR A 1 80 ? -18.563 -3.683 -2.194 1.00 98.19 80 THR A CA 1
ATOM 658 C C . THR A 1 80 ? -17.512 -2.747 -1.597 1.00 98.19 80 THR A C 1
ATOM 660 O O . THR A 1 80 ? -17.726 -1.536 -1.583 1.00 98.19 80 THR A O 1
ATOM 663 N N . GLU A 1 81 ? -16.358 -3.263 -1.155 1.00 98.06 81 GLU A N 1
ATOM 664 C CA . GLU A 1 81 ? -15.278 -2.428 -0.609 1.00 98.06 81 GLU A CA 1
ATOM 665 C C . GLU A 1 81 ? -14.728 -1.467 -1.672 1.00 98.06 81 GLU A C 1
ATOM 667 O O . GLU A 1 81 ? -14.532 -0.288 -1.387 1.00 98.06 81 GLU A O 1
ATOM 672 N N . ALA A 1 82 ? -14.544 -1.940 -2.913 1.00 97.75 82 ALA A N 1
ATOM 673 C CA . ALA A 1 82 ? -14.091 -1.113 -4.034 1.00 97.75 82 ALA A CA 1
ATOM 674 C C . ALA A 1 82 ? -15.101 -0.005 -4.365 1.00 97.75 82 ALA A C 1
ATOM 676 O O . ALA A 1 82 ? -14.728 1.144 -4.610 1.00 97.75 82 ALA A O 1
ATOM 677 N N . PHE A 1 83 ? -16.391 -0.340 -4.362 1.00 97.44 83 PHE A N 1
ATOM 678 C CA . PHE A 1 83 ? -17.483 0.592 -4.591 1.00 97.44 83 PHE A CA 1
ATOM 679 C C . PHE A 1 83 ? -17.494 1.679 -3.514 1.00 97.44 83 PHE A C 1
ATOM 681 O O . PHE A 1 83 ? -17.539 2.869 -3.842 1.00 97.44 83 PHE A O 1
ATOM 688 N N . GLU A 1 84 ? -17.394 1.287 -2.243 1.00 97.50 84 GLU A N 1
ATOM 689 C CA . GLU A 1 84 ? -17.392 2.210 -1.115 1.00 97.50 84 GLU A CA 1
ATOM 690 C C . GLU A 1 84 ? -16.158 3.116 -1.097 1.00 97.50 84 GLU A C 1
ATOM 692 O O . GLU A 1 84 ? -16.317 4.331 -0.953 1.00 97.50 84 GLU A O 1
ATOM 697 N N . SER A 1 85 ? -14.962 2.572 -1.321 1.00 96.75 85 SER A N 1
ATOM 698 C CA . SER A 1 85 ? -13.704 3.329 -1.303 1.00 96.75 85 SER A CA 1
ATOM 699 C C . SER A 1 85 ? -13.530 4.268 -2.496 1.00 96.75 85 SER A C 1
ATOM 701 O O . SER A 1 85 ? -12.881 5.308 -2.369 1.00 96.75 85 SER A O 1
ATOM 703 N N . SER A 1 86 ? -14.173 3.964 -3.628 1.00 95.88 86 SER A N 1
ATOM 704 C CA . SER A 1 86 ? -13.999 4.723 -4.872 1.00 95.88 86 SER A CA 1
ATOM 705 C C . SER A 1 86 ? -15.032 5.826 -5.091 1.00 95.88 86 SER A C 1
ATOM 707 O O . SER A 1 86 ? -14.714 6.861 -5.680 1.00 95.88 86 SER A O 1
ATOM 709 N N . HIS A 1 87 ? -16.271 5.635 -4.629 1.00 95.06 87 HIS A N 1
ATOM 710 C CA . HIS A 1 87 ? -17.369 6.579 -4.855 1.00 95.06 87 HIS A CA 1
ATOM 711 C C . HIS A 1 87 ? -17.537 7.509 -3.653 1.00 95.06 87 HIS A C 1
ATOM 713 O O . HIS A 1 87 ? -18.397 7.309 -2.796 1.00 95.06 87 HIS A O 1
ATOM 719 N N . THR A 1 88 ? -16.684 8.530 -3.574 1.00 93.00 88 THR A N 1
ATOM 720 C CA . THR A 1 88 ? -16.615 9.480 -2.444 1.00 93.00 88 THR A CA 1
ATOM 721 C C . THR A 1 88 ? -17.385 10.781 -2.681 1.00 93.00 88 THR A C 1
ATOM 723 O O . THR A 1 88 ? -17.685 11.517 -1.740 1.00 93.00 88 THR A O 1
ATOM 726 N N . VAL A 1 89 ? -17.765 11.054 -3.931 1.00 89.56 89 VAL A N 1
ATOM 727 C CA . VAL A 1 89 ? -18.519 12.242 -4.356 1.00 89.56 89 VAL A CA 1
ATOM 728 C C . VAL A 1 89 ? -19.807 11.798 -5.048 1.00 89.56 89 VAL A C 1
ATOM 730 O O . VAL A 1 89 ? -19.820 10.765 -5.707 1.00 89.56 89 VAL A O 1
ATOM 733 N N . ASN A 1 90 ? -20.883 12.582 -4.903 1.00 90.00 90 ASN A N 1
ATOM 734 C CA . ASN A 1 90 ? -22.189 12.321 -5.529 1.00 90.00 90 ASN A CA 1
ATOM 735 C C . ASN A 1 90 ? -22.769 10.933 -5.188 1.00 90.00 90 ASN A C 1
ATOM 737 O O . ASN A 1 90 ? -23.326 10.252 -6.044 1.00 90.00 90 ASN A O 1
ATOM 741 N N . VAL A 1 91 ? -22.603 10.511 -3.928 1.00 89.25 91 VAL A N 1
ATOM 742 C CA . VAL A 1 91 ? -22.962 9.160 -3.455 1.00 89.25 91 VAL A CA 1
ATOM 743 C C . VAL A 1 91 ? -24.430 8.835 -3.744 1.00 89.25 91 VAL A C 1
ATOM 745 O O . VAL A 1 91 ? -24.709 7.786 -4.308 1.00 89.25 91 VAL A O 1
ATOM 748 N N . GLU A 1 92 ? -25.346 9.766 -3.472 1.00 90.25 92 GLU A N 1
ATOM 749 C CA . GLU A 1 92 ? -26.782 9.594 -3.740 1.00 90.25 92 GLU A CA 1
ATOM 750 C C . GLU A 1 92 ? -27.070 9.351 -5.230 1.00 90.25 92 GLU A C 1
ATOM 752 O O . GLU A 1 92 ? -27.856 8.478 -5.589 1.00 90.25 92 GLU A O 1
ATOM 757 N N . GLN A 1 93 ? -26.403 10.084 -6.129 1.00 92.44 93 GLN A N 1
ATOM 758 C CA . GLN A 1 93 ? -26.561 9.891 -7.572 1.00 92.44 93 GLN A CA 1
ATOM 759 C C . GLN A 1 93 ? -26.021 8.533 -8.028 1.00 92.44 93 GLN A C 1
ATOM 761 O O . GLN A 1 93 ? -26.620 7.897 -8.897 1.00 92.44 93 GLN A O 1
ATOM 766 N N . VAL A 1 94 ? -24.905 8.084 -7.450 1.00 93.25 94 VAL A N 1
ATOM 767 C CA . VAL A 1 94 ? -24.324 6.765 -7.733 1.00 93.25 94 VAL A CA 1
ATOM 768 C C . VAL A 1 94 ? -25.263 5.657 -7.250 1.00 93.25 94 VAL A C 1
ATOM 770 O O . VAL A 1 94 ? -25.542 4.731 -8.008 1.00 93.25 94 VAL A O 1
ATOM 773 N N . GLU A 1 95 ? -25.812 5.770 -6.041 1.00 91.94 95 GLU A N 1
ATOM 774 C CA . GLU A 1 95 ? -26.772 4.806 -5.487 1.00 91.94 95 GLU A CA 1
ATOM 775 C C . GLU A 1 95 ? -28.070 4.747 -6.307 1.00 91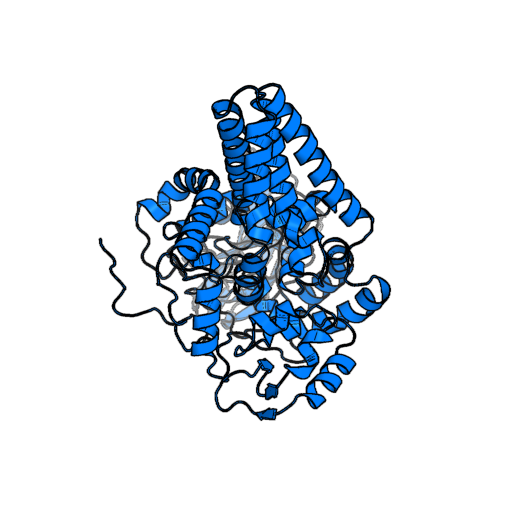.94 95 GLU A C 1
ATOM 777 O O . GLU A 1 95 ? -28.556 3.659 -6.610 1.00 91.94 95 GLU A O 1
ATOM 782 N N . MET A 1 96 ? -28.590 5.889 -6.771 1.00 93.56 96 MET A N 1
ATOM 783 C CA . MET A 1 96 ? -29.723 5.908 -7.704 1.00 93.56 96 MET A CA 1
ATOM 784 C C . MET A 1 96 ? -29.378 5.240 -9.040 1.00 93.56 96 MET A C 1
ATOM 786 O O . MET A 1 96 ? -30.201 4.519 -9.602 1.00 93.56 96 MET A O 1
ATOM 790 N N . MET A 1 97 ? -28.167 5.451 -9.559 1.00 93.94 97 MET A N 1
ATOM 791 C CA . MET A 1 97 ? -27.717 4.844 -10.813 1.00 93.94 97 MET A CA 1
ATOM 792 C C . MET A 1 97 ? -27.626 3.317 -10.704 1.00 93.94 97 MET A C 1
ATOM 794 O O . MET A 1 97 ? -28.077 2.633 -11.624 1.00 93.94 97 MET A O 1
ATOM 798 N N . LEU A 1 98 ? -27.144 2.789 -9.572 1.00 94.62 98 LEU A N 1
ATOM 799 C CA . LEU A 1 98 ? -27.067 1.346 -9.313 1.00 94.62 98 LEU A CA 1
ATOM 800 C C . LEU A 1 98 ? -28.413 0.641 -9.527 1.00 94.62 98 LEU A C 1
ATOM 802 O O . LEU A 1 98 ? -28.446 -0.452 -10.089 1.00 94.62 98 LEU A O 1
ATOM 806 N N . THR A 1 99 ? -29.527 1.271 -9.136 1.00 95.31 99 THR A N 1
ATOM 807 C CA . THR A 1 99 ? -30.867 0.659 -9.233 1.00 95.31 99 THR A CA 1
ATOM 808 C C . THR A 1 99 ? -31.254 0.263 -10.659 1.00 95.31 99 THR A C 1
ATOM 810 O O . THR A 1 99 ? -31.969 -0.717 -10.844 1.00 95.31 99 THR A O 1
ATOM 813 N N . LYS A 1 100 ? -30.724 0.956 -11.677 1.00 97.06 100 LYS A N 1
ATOM 814 C CA . LYS A 1 100 ? -30.985 0.670 -13.098 1.00 97.06 100 LYS A CA 1
ATOM 815 C C . LYS A 1 100 ? -30.383 -0.651 -13.574 1.00 97.06 100 LYS A C 1
ATOM 817 O O . LYS A 1 100 ? -30.811 -1.174 -14.596 1.00 97.06 100 LYS A O 1
ATOM 822 N N . PHE A 1 101 ? -29.378 -1.154 -12.862 1.00 97.94 101 PHE A N 1
ATOM 823 C CA . PHE A 1 101 ? -28.630 -2.359 -13.221 1.00 97.94 101 PHE A CA 1
ATOM 824 C C . PHE A 1 101 ? -28.926 -3.530 -12.285 1.00 97.94 101 PHE A C 1
ATOM 826 O O . PHE A 1 101 ? -28.287 -4.573 -12.405 1.00 97.94 101 PHE A O 1
ATOM 833 N N . TYR A 1 102 ? -29.855 -3.361 -11.341 1.00 98.38 102 TYR A N 1
ATOM 834 C CA . TYR A 1 102 ? -30.234 -4.400 -10.392 1.00 98.38 102 TYR A CA 1
ATOM 835 C C . TYR A 1 102 ? -30.822 -5.616 -11.115 1.00 98.38 102 TYR A C 1
ATOM 837 O O . TYR A 1 102 ? -31.640 -5.475 -12.023 1.00 98.38 102 TYR A O 1
ATOM 845 N N . VAL A 1 103 ? -30.406 -6.810 -10.692 1.00 98.31 103 VAL A N 1
ATOM 846 C CA . VAL A 1 103 ? -30.892 -8.083 -11.241 1.00 98.31 103 VAL A CA 1
ATOM 847 C C . VAL A 1 103 ? -31.647 -8.877 -10.182 1.00 98.31 103 VAL A C 1
ATOM 849 O O . VAL A 1 103 ? -32.795 -9.252 -10.401 1.00 98.31 103 VAL A O 1
ATOM 852 N N . LYS A 1 104 ? -30.987 -9.172 -9.058 1.00 97.94 104 LYS A N 1
ATOM 853 C CA . LYS A 1 104 ? -31.514 -10.007 -7.971 1.00 97.94 104 LYS A CA 1
ATOM 854 C C . LYS A 1 104 ? -30.724 -9.776 -6.684 1.00 97.94 104 LYS A C 1
ATOM 856 O O . LYS A 1 104 ? -29.613 -9.245 -6.724 1.00 97.94 104 LYS A O 1
ATOM 861 N N . ASP A 1 105 ? -31.274 -10.212 -5.560 1.00 98.06 105 ASP A N 1
ATOM 862 C CA . ASP A 1 105 ? -30.537 -10.274 -4.296 1.00 98.06 105 ASP A CA 1
ATOM 863 C C . ASP A 1 105 ? -29.550 -11.455 -4.301 1.00 98.06 105 ASP A C 1
ATOM 865 O O . ASP A 1 105 ? -29.721 -12.438 -5.030 1.00 98.06 105 ASP A O 1
ATOM 869 N N . ALA A 1 106 ? -28.480 -11.343 -3.516 1.00 97.12 106 ALA A N 1
ATOM 870 C CA . ALA A 1 106 ? -27.486 -12.397 -3.365 1.00 97.12 106 ALA A CA 1
ATOM 871 C C . ALA A 1 106 ? -28.057 -13.572 -2.552 1.00 97.12 106 ALA A C 1
ATOM 873 O O . ALA A 1 106 ? -28.765 -13.378 -1.567 1.00 97.12 106 ALA A O 1
ATOM 874 N N . SER A 1 107 ? -27.719 -14.802 -2.940 1.00 95.19 107 SER A N 1
ATOM 875 C CA . SER A 1 107 ? -28.249 -16.024 -2.316 1.00 95.19 107 SER A CA 1
ATOM 876 C C . SER A 1 107 ? -27.471 -16.490 -1.082 1.00 95.19 107 SER A C 1
ATOM 878 O O . SER A 1 107 ? -27.945 -17.361 -0.356 1.00 95.19 107 SER A O 1
ATOM 880 N N . HIS A 1 108 ? -26.281 -15.941 -0.837 1.00 94.75 108 HIS A N 1
ATOM 881 C CA . HIS A 1 108 ? -25.408 -16.336 0.267 1.00 94.75 108 HIS A CA 1
ATOM 882 C C . HIS A 1 108 ? -24.652 -15.130 0.853 1.00 94.75 108 HIS A C 1
ATOM 884 O O . HIS A 1 108 ? -24.517 -14.093 0.190 1.00 94.75 108 HIS A O 1
ATOM 890 N N . PRO A 1 109 ? -24.116 -15.241 2.082 1.00 93.75 109 PRO A N 1
ATOM 891 C CA . PRO A 1 109 ? -23.317 -14.188 2.701 1.00 93.75 109 PRO A CA 1
ATOM 892 C C . PRO A 1 109 ? -22.078 -13.813 1.883 1.00 93.75 109 PRO A C 1
ATOM 894 O O . PRO A 1 109 ? -21.571 -14.602 1.080 1.00 93.75 109 PRO A O 1
ATOM 897 N N . ARG A 1 110 ? -21.588 -12.595 2.109 1.00 94.56 110 ARG A N 1
ATOM 898 C CA . ARG A 1 110 ? -20.322 -12.095 1.558 1.00 94.56 110 ARG A CA 1
ATOM 899 C C . ARG A 1 110 ? -19.139 -12.817 2.209 1.00 94.56 110 ARG A C 1
ATOM 901 O O . ARG A 1 110 ? -19.236 -13.254 3.357 1.00 94.56 110 ARG A O 1
ATOM 908 N N . ILE A 1 111 ? -18.015 -12.891 1.499 1.00 94.31 111 ILE A N 1
ATOM 909 C CA . ILE A 1 111 ? -16.710 -13.236 2.079 1.00 94.31 111 ILE A CA 1
ATOM 910 C C . ILE A 1 111 ? -15.947 -11.923 2.233 1.00 94.31 111 ILE A C 1
ATOM 912 O O . ILE A 1 111 ? -15.209 -11.497 1.348 1.00 94.31 111 ILE A O 1
ATOM 916 N N . SER A 1 112 ? -16.209 -11.230 3.334 1.00 93.19 112 SER A N 1
ATOM 917 C CA . SER A 1 112 ? -15.552 -9.974 3.672 1.00 93.19 112 SER A CA 1
ATOM 918 C C . SER A 1 112 ? -15.542 -9.804 5.184 1.00 93.19 112 SER A C 1
ATOM 920 O O . SER A 1 112 ? -16.545 -10.114 5.830 1.00 93.19 112 SER A O 1
ATOM 922 N N . PRO A 1 113 ? -14.442 -9.305 5.770 1.00 90.81 113 PRO A N 1
ATOM 923 C CA . PRO A 1 113 ? -14.410 -9.033 7.194 1.00 90.81 113 PRO A CA 1
ATOM 924 C C . PRO A 1 113 ? -15.249 -7.801 7.555 1.00 90.81 113 PRO A C 1
ATOM 926 O O . PRO A 1 113 ? -15.652 -7.686 8.706 1.00 90.81 113 PRO A O 1
ATOM 929 N N . TYR A 1 114 ? -15.520 -6.893 6.611 1.00 95.50 114 TYR A N 1
ATOM 930 C CA . TYR A 1 114 ? -15.886 -5.519 6.944 1.00 95.50 114 TYR A CA 1
ATOM 931 C C . TYR A 1 114 ? -17.381 -5.203 6.902 1.00 95.50 114 TYR A C 1
ATOM 933 O O . TYR A 1 114 ? -18.145 -5.703 6.072 1.00 95.50 114 TYR A O 1
ATOM 941 N N . THR A 1 115 ? -17.771 -4.261 7.760 1.00 94.00 115 THR A N 1
ATOM 942 C CA . THR A 1 115 ? -19.087 -3.621 7.774 1.00 94.00 115 THR A CA 1
ATOM 943 C C . THR A 1 115 ? -19.001 -2.149 7.366 1.00 94.00 115 THR A C 1
ATOM 945 O O . THR A 1 115 ? -17.955 -1.505 7.464 1.00 94.00 115 THR A O 1
ATOM 948 N N . PHE A 1 116 ? -20.139 -1.610 6.920 1.00 95.81 116 PHE A N 1
ATOM 949 C CA . PHE A 1 116 ? -20.297 -0.219 6.483 1.00 95.81 116 PHE A CA 1
ATOM 950 C C . PHE A 1 116 ? -21.509 0.436 7.160 1.00 95.81 116 PHE A C 1
ATOM 952 O O . PHE A 1 116 ? -22.378 1.008 6.497 1.00 95.81 116 PHE A O 1
ATOM 959 N N . LYS A 1 117 ? -21.595 0.314 8.490 1.00 94.88 117 LYS A N 1
ATOM 960 C CA . LYS A 1 117 ? -22.691 0.888 9.287 1.00 94.88 117 LYS A CA 1
ATOM 961 C C . LYS A 1 117 ? -22.793 2.392 9.049 1.00 94.88 117 LYS A C 1
ATOM 963 O O . LYS A 1 117 ? -21.779 3.084 8.962 1.00 94.88 117 LYS A O 1
ATOM 968 N N . SER A 1 118 ? -24.011 2.919 8.952 1.00 92.94 118 SER A N 1
ATOM 969 C CA . SER A 1 118 ? -24.240 4.335 8.644 1.00 92.94 118 SER A CA 1
ATOM 970 C C . SER A 1 118 ? -23.629 5.277 9.682 1.00 92.94 118 SER A C 1
ATOM 972 O O . SER A 1 118 ? -23.122 6.336 9.320 1.00 92.94 118 SER A O 1
ATOM 974 N N . ASP A 1 119 ? -23.650 4.898 10.952 1.00 91.12 119 ASP A N 1
ATOM 975 C CA . ASP A 1 119 ? -23.058 5.601 12.093 1.00 91.12 119 ASP A CA 1
ATOM 976 C C . ASP A 1 119 ? -21.617 5.153 12.407 1.00 91.12 119 ASP A C 1
ATOM 978 O O . ASP A 1 119 ? -20.974 5.736 13.275 1.00 91.12 119 ASP A O 1
ATOM 982 N N . GLY A 1 120 ? -21.080 4.183 11.659 1.00 95.00 120 GLY A N 1
ATOM 983 C CA . GLY A 1 120 ? -19.699 3.719 11.771 1.00 95.00 120 GLY A CA 1
ATOM 984 C C . GLY A 1 120 ? -18.666 4.779 11.378 1.00 95.00 120 GLY A C 1
ATOM 985 O O . GLY A 1 120 ? -18.982 5.805 10.751 1.00 95.00 120 GLY A O 1
ATOM 986 N N . PHE A 1 121 ? -17.406 4.522 11.735 1.00 95.75 121 PHE A N 1
ATOM 987 C CA . PHE A 1 121 ? -16.284 5.433 11.498 1.00 95.75 121 PHE A CA 1
ATOM 988 C C . PHE A 1 121 ? -16.148 5.760 10.012 1.00 95.75 121 PHE A C 1
ATOM 990 O O . PHE A 1 121 ? -16.118 6.937 9.633 1.00 95.75 121 PHE A O 1
ATOM 997 N N . TYR A 1 122 ? -16.134 4.736 9.153 1.00 97.62 122 TYR A N 1
ATOM 998 C CA . TYR A 1 122 ? -15.893 4.928 7.730 1.00 97.62 122 TYR A CA 1
ATOM 999 C C . TYR A 1 122 ? -16.969 5.779 7.055 1.00 97.62 122 TYR A C 1
ATOM 1001 O O . TYR A 1 122 ? -16.660 6.773 6.392 1.00 97.62 122 TYR A O 1
ATOM 1009 N N . LYS A 1 123 ? -18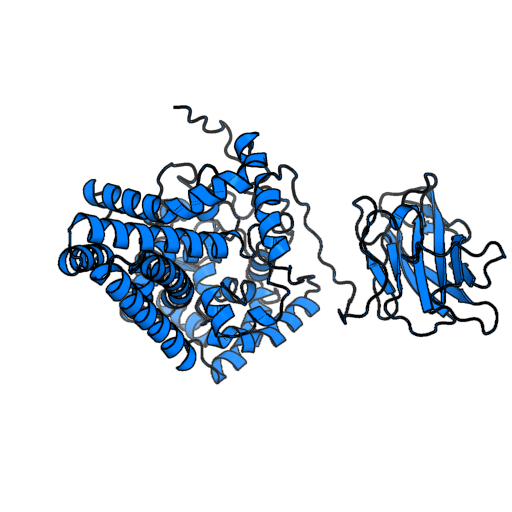.250 5.432 7.241 1.00 97.06 123 LYS A N 1
ATOM 1010 C CA . LYS A 1 123 ? -19.368 6.180 6.642 1.00 97.06 123 LYS A CA 1
ATOM 1011 C C . LYS A 1 123 ? -19.452 7.603 7.203 1.00 97.06 123 LYS A C 1
ATOM 1013 O O . LYS A 1 123 ? -19.773 8.526 6.452 1.00 97.06 123 LYS A O 1
ATOM 1018 N N . THR A 1 124 ? -19.113 7.810 8.477 1.00 97.56 124 THR A N 1
ATOM 1019 C CA . THR A 1 124 ? -19.024 9.151 9.075 1.00 97.56 124 THR A CA 1
ATOM 1020 C C . THR A 1 124 ? -17.930 9.989 8.424 1.00 97.56 124 THR A C 1
ATOM 1022 O O . THR A 1 124 ? -18.205 11.106 7.976 1.00 97.56 124 THR A O 1
ATOM 1025 N N . LEU A 1 125 ? -16.719 9.446 8.286 1.00 98.12 125 LEU A N 1
ATOM 1026 C CA . LEU A 1 125 ? -15.617 10.122 7.606 1.00 98.12 125 LEU A CA 1
ATOM 1027 C C . LEU A 1 125 ? -15.964 10.428 6.142 1.00 98.12 125 LEU A C 1
ATOM 1029 O O . LEU A 1 125 ? -15.819 11.568 5.700 1.00 98.12 125 LEU A O 1
ATOM 1033 N N . LYS A 1 126 ? -16.495 9.440 5.411 1.00 97.81 126 LYS A N 1
ATOM 1034 C CA . LYS A 1 126 ? -16.896 9.564 4.003 1.00 97.81 126 LYS A CA 1
ATOM 1035 C C . LYS A 1 126 ? -17.906 10.699 3.780 1.00 97.81 126 LYS A C 1
ATOM 1037 O O . LYS A 1 126 ? -17.750 11.476 2.839 1.00 97.81 126 LYS A O 1
ATOM 1042 N N . ARG A 1 127 ? -18.898 10.866 4.666 1.00 96.81 127 ARG A N 1
ATOM 1043 C CA . ARG A 1 127 ? -19.836 12.008 4.608 1.00 96.81 127 ARG A CA 1
ATOM 1044 C C . ARG A 1 127 ? -19.136 13.351 4.809 1.00 96.81 127 ARG A C 1
ATOM 1046 O O . ARG A 1 127 ? -19.426 14.302 4.089 1.00 96.81 127 ARG A O 1
ATOM 1053 N N . ARG A 1 128 ? -18.208 13.439 5.765 1.00 97.06 128 ARG A N 1
ATOM 1054 C CA . ARG A 1 128 ? -17.532 14.699 6.119 1.00 97.06 128 ARG A CA 1
ATOM 1055 C C . ARG A 1 128 ? -16.539 15.174 5.062 1.00 97.06 128 ARG A C 1
ATOM 1057 O O . ARG A 1 128 ? -16.387 16.379 4.879 1.00 97.06 128 ARG A O 1
ATOM 1064 N N . ILE A 1 129 ? -15.888 14.258 4.344 1.00 97.62 129 ILE A N 1
ATOM 1065 C CA . ILE A 1 129 ? -14.954 14.630 3.269 1.00 97.62 129 ILE A CA 1
ATOM 1066 C C . ILE A 1 129 ? -15.669 15.062 1.985 1.00 97.62 129 ILE A C 1
ATOM 1068 O O . ILE A 1 129 ? -15.113 15.835 1.208 1.00 97.62 129 ILE A O 1
ATOM 1072 N N . GLN A 1 130 ? -16.905 14.609 1.753 1.00 96.69 130 GLN A N 1
ATOM 1073 C CA . GLN A 1 130 ? -17.646 14.897 0.525 1.00 96.69 130 GLN A CA 1
ATOM 1074 C C . GLN A 1 130 ? -17.749 16.402 0.181 1.00 96.69 130 GLN A C 1
ATOM 1076 O O . GLN A 1 130 ? -17.436 16.752 -0.962 1.00 96.69 130 GLN A O 1
ATOM 1081 N N . PRO A 1 131 ? -18.146 17.321 1.091 1.00 96.31 131 PRO A N 1
ATOM 1082 C CA . PRO A 1 131 ? -18.189 18.754 0.776 1.00 96.31 131 PRO A CA 1
ATOM 1083 C C . PRO A 1 131 ? -16.808 19.338 0.443 1.00 96.31 131 PRO A C 1
ATOM 1085 O O . PRO A 1 131 ? -16.706 20.214 -0.415 1.00 96.31 131 PRO A O 1
ATOM 1088 N N . ILE A 1 132 ? -15.738 18.822 1.058 1.00 97.94 132 ILE A N 1
ATOM 1089 C CA . ILE A 1 132 ? -14.361 19.233 0.751 1.00 97.94 132 ILE A CA 1
ATOM 1090 C C . ILE A 1 132 ? -14.013 18.809 -0.677 1.00 97.94 132 ILE A C 1
ATOM 1092 O O . ILE A 1 132 ? -13.586 19.637 -1.483 1.00 97.94 132 ILE A O 1
ATOM 1096 N N . LEU A 1 133 ? -14.270 17.547 -1.027 1.00 97.44 133 LEU A N 1
ATOM 1097 C CA . LEU A 1 133 ? -13.981 16.991 -2.351 1.00 97.44 133 LEU A CA 1
ATOM 1098 C C . LEU A 1 133 ? -14.817 17.623 -3.467 1.00 97.44 133 LEU A C 1
ATOM 1100 O O . LEU A 1 133 ? -14.306 17.792 -4.571 1.00 97.44 133 LEU A O 1
ATOM 1104 N N . LYS A 1 134 ? -16.057 18.050 -3.190 1.00 96.00 134 LYS A N 1
ATOM 1105 C CA . LYS A 1 134 ? -16.857 18.849 -4.136 1.00 96.00 134 LYS A CA 1
ATOM 1106 C C . LYS A 1 134 ? -16.173 20.176 -4.494 1.00 96.00 134 LYS A C 1
ATOM 1108 O O . LYS A 1 134 ? -16.308 20.632 -5.624 1.00 96.00 134 LYS A O 1
ATOM 1113 N N . LYS A 1 135 ? -15.414 20.775 -3.566 1.00 96.50 135 LYS A N 1
ATOM 1114 C CA . LYS A 1 135 ? -14.683 22.034 -3.782 1.00 96.50 135 LYS A CA 1
ATOM 1115 C C . LYS A 1 135 ? -13.313 21.828 -4.430 1.00 96.50 135 LYS A C 1
ATOM 1117 O O . LYS A 1 135 ? -12.941 22.592 -5.315 1.00 96.50 135 LYS A O 1
ATOM 1122 N N . VAL A 1 136 ? -12.542 20.835 -3.978 1.00 96.69 136 VAL A N 1
ATOM 1123 C CA . VAL A 1 136 ? -11.136 20.657 -4.404 1.00 96.69 136 VAL A CA 1
ATOM 1124 C C . VAL A 1 136 ? -10.942 19.629 -5.523 1.00 96.69 136 VAL A C 1
ATOM 1126 O O . VAL A 1 136 ? -9.867 19.592 -6.132 1.00 96.69 136 VAL A O 1
ATOM 1129 N N . GLY A 1 137 ? -11.962 18.814 -5.808 1.00 96.25 137 GLY A N 1
ATOM 1130 C CA . GLY A 1 137 ? -11.917 17.690 -6.743 1.00 96.25 137 GLY A CA 1
ATOM 1131 C C . GLY A 1 137 ? -11.137 16.478 -6.215 1.00 96.25 137 GLY A C 1
ATOM 1132 O O . GLY A 1 137 ? -10.447 16.553 -5.202 1.00 96.25 137 GLY A O 1
ATOM 1133 N N . THR A 1 138 ? -11.219 15.356 -6.933 1.00 96.19 138 THR A N 1
ATOM 1134 C CA . THR A 1 138 ? -10.524 14.094 -6.594 1.00 96.19 138 THR A CA 1
ATOM 1135 C C . THR A 1 138 ? -9.284 13.825 -7.456 1.00 96.19 138 THR A C 1
ATOM 1137 O O . THR A 1 138 ? -8.401 13.070 -7.057 1.00 96.19 138 THR A O 1
ATOM 1140 N N . GLY A 1 139 ? -9.196 14.452 -8.635 1.00 96.12 139 GLY A N 1
ATOM 1141 C CA . GLY A 1 139 ? -8.109 14.254 -9.597 1.00 96.12 139 GLY A CA 1
ATOM 1142 C C . GLY A 1 139 ? -6.800 14.983 -9.252 1.00 96.12 139 GLY A C 1
ATOM 1143 O O . GLY A 1 139 ? -6.744 15.760 -8.295 1.00 96.12 139 GLY A O 1
ATOM 1144 N N . PRO A 1 140 ? -5.738 14.770 -10.046 1.00 97.25 140 PRO A N 1
ATOM 1145 C CA . PRO A 1 140 ? -4.422 15.341 -9.786 1.00 97.25 140 PRO A CA 1
ATOM 1146 C C . PRO A 1 140 ? -4.385 16.851 -10.041 1.00 97.25 140 PRO A C 1
ATOM 1148 O O . PRO A 1 140 ? -5.014 17.364 -10.968 1.00 97.25 140 PRO A O 1
ATOM 1151 N N . THR A 1 141 ? -3.613 17.577 -9.231 1.00 97.50 141 THR A N 1
ATOM 1152 C CA . THR A 1 141 ? -3.266 18.979 -9.508 1.00 97.50 141 THR A CA 1
ATOM 1153 C C . THR A 1 141 ? -2.210 19.074 -10.609 1.00 97.50 141 THR A C 1
ATOM 1155 O O . THR A 1 141 ? -1.433 18.143 -10.819 1.00 97.50 141 THR A O 1
ATOM 1158 N N . LYS A 1 142 ? -2.113 20.239 -11.269 1.00 97.50 142 LYS A N 1
ATOM 1159 C CA . LYS A 1 142 ? -1.034 20.521 -12.236 1.00 97.50 142 LYS A CA 1
ATOM 1160 C C . LYS A 1 142 ? 0.357 20.293 -11.634 1.00 97.50 142 LYS A C 1
ATOM 1162 O O . LYS A 1 142 ? 1.231 19.784 -12.318 1.00 97.50 142 LYS A O 1
ATOM 1167 N N . THR A 1 143 ? 0.537 20.606 -10.352 1.00 97.44 143 THR A N 1
ATOM 1168 C CA . THR A 1 143 ? 1.793 20.389 -9.626 1.00 97.44 143 THR A CA 1
ATOM 1169 C C . THR A 1 143 ? 2.202 18.918 -9.596 1.00 97.44 143 THR A C 1
ATOM 1171 O O . THR A 1 143 ? 3.342 18.614 -9.922 1.00 97.44 143 THR A O 1
ATOM 1174 N N . VAL A 1 144 ? 1.287 17.998 -9.269 1.00 97.50 144 VAL A N 1
ATOM 1175 C CA . VAL A 1 144 ? 1.606 16.557 -9.256 1.00 97.50 144 VAL A CA 1
ATOM 1176 C C . VAL A 1 144 ? 1.847 16.015 -10.663 1.00 97.50 144 VAL A C 1
ATOM 1178 O O . VAL A 1 144 ? 2.727 15.179 -10.838 1.00 97.50 144 VAL A O 1
ATOM 1181 N N . LEU A 1 145 ? 1.130 16.524 -11.672 1.00 98.12 145 LEU A N 1
ATOM 1182 C CA . LEU A 1 145 ? 1.419 16.182 -13.069 1.00 98.12 145 LEU A CA 1
ATOM 1183 C C . LEU A 1 145 ? 2.848 16.591 -13.451 1.00 98.12 145 LEU A C 1
ATOM 1185 O O . LEU A 1 145 ? 3.596 15.766 -13.958 1.00 98.12 145 LEU A O 1
ATOM 1189 N N . LEU A 1 146 ? 3.246 17.827 -13.133 1.00 98.31 146 LEU A N 1
ATOM 1190 C CA . LEU A 1 146 ? 4.598 18.324 -13.397 1.00 98.31 146 LEU A CA 1
ATOM 1191 C C . LEU A 1 146 ? 5.669 17.548 -12.624 1.00 98.31 146 LEU A C 1
ATOM 1193 O O . LEU A 1 146 ? 6.707 17.243 -13.200 1.00 98.31 146 LEU A O 1
ATOM 1197 N N . MET A 1 147 ? 5.424 17.198 -11.356 1.00 98.19 147 MET A N 1
ATOM 1198 C CA . MET A 1 147 ? 6.344 16.374 -10.560 1.00 98.19 147 MET A CA 1
ATOM 1199 C C . MET A 1 147 ? 6.563 14.998 -11.198 1.00 98.19 147 MET A C 1
ATOM 1201 O O . MET A 1 147 ? 7.708 14.587 -11.363 1.00 98.19 147 MET A O 1
ATOM 1205 N N . GLN A 1 148 ? 5.486 14.312 -11.597 1.00 98.25 148 GLN A N 1
ATOM 1206 C CA . GLN A 1 148 ? 5.575 13.016 -12.274 1.00 98.25 148 GLN A CA 1
ATOM 1207 C C . GLN A 1 148 ? 6.331 13.126 -13.603 1.00 98.25 148 GLN A C 1
ATOM 1209 O O . GLN A 1 148 ? 7.220 12.321 -13.870 1.00 98.25 148 GLN A O 1
ATOM 1214 N N . ASP A 1 149 ? 5.997 14.123 -14.423 1.00 98.19 149 ASP A N 1
ATOM 1215 C CA . ASP A 1 149 ? 6.616 14.304 -15.737 1.00 98.19 149 ASP A CA 1
ATOM 1216 C C . ASP A 1 149 ? 8.098 14.691 -15.603 1.00 98.19 149 ASP A C 1
ATOM 1218 O O . ASP A 1 149 ? 8.937 14.199 -16.351 1.00 98.19 149 ASP A O 1
ATOM 1222 N N . SER A 1 150 ? 8.445 15.515 -14.608 1.00 98.56 150 SER A N 1
ATOM 1223 C CA . SER A 1 150 ? 9.836 15.867 -14.302 1.00 98.56 150 SER A CA 1
ATOM 1224 C C . SER A 1 150 ? 10.645 14.656 -13.857 1.00 98.56 150 SER A C 1
ATOM 1226 O O . SER A 1 150 ? 11.757 14.481 -14.342 1.00 98.56 150 SER A O 1
ATOM 1228 N N . LEU A 1 151 ? 10.087 13.785 -13.008 1.00 98.62 151 LEU A N 1
ATOM 1229 C CA . LEU A 1 151 ? 10.743 12.532 -12.627 1.00 98.62 151 LEU A CA 1
ATOM 1230 C C . LEU A 1 151 ? 11.036 11.657 -13.857 1.00 98.62 151 LEU A C 1
ATOM 1232 O O . LEU A 1 151 ? 12.154 11.163 -13.990 1.00 98.62 151 LEU A O 1
ATOM 1236 N N . VAL A 1 152 ? 10.085 11.535 -14.791 1.00 98.62 152 VAL A N 1
ATOM 1237 C CA . VAL A 1 152 ? 10.287 10.784 -16.044 1.00 98.62 152 VAL A CA 1
ATOM 1238 C C . VAL A 1 152 ? 11.378 11.417 -16.903 1.00 98.62 152 VAL A C 1
ATOM 1240 O O . VAL A 1 152 ? 12.275 10.715 -17.359 1.00 98.62 152 VAL A O 1
ATOM 1243 N N . VAL A 1 153 ? 11.354 12.737 -17.106 1.00 98.69 153 VAL A N 1
ATOM 1244 C CA . VAL A 1 153 ? 12.393 13.431 -17.885 1.00 98.69 153 VAL A CA 1
ATOM 1245 C C . VAL A 1 153 ? 13.769 13.243 -17.244 1.00 98.69 153 VAL A C 1
ATOM 1247 O O . VAL A 1 153 ? 14.729 12.925 -17.943 1.00 98.69 153 VAL A O 1
ATOM 1250 N N . THR A 1 154 ? 13.876 13.374 -15.919 1.00 98.81 154 THR A N 1
ATOM 1251 C CA . THR A 1 154 ? 15.127 13.134 -15.190 1.00 98.81 154 THR A CA 1
ATOM 1252 C C . THR A 1 154 ? 15.604 11.692 -15.351 1.00 98.81 154 THR A C 1
ATOM 1254 O O . THR A 1 154 ? 16.784 11.481 -15.630 1.00 98.81 154 THR A O 1
ATOM 1257 N N . PHE A 1 155 ? 14.707 10.709 -15.237 1.00 98.69 155 PHE A N 1
ATOM 1258 C CA . PHE A 1 155 ? 15.020 9.303 -15.489 1.00 98.69 155 PHE A CA 1
ATOM 1259 C C . PHE A 1 155 ? 15.579 9.095 -16.901 1.00 98.69 155 PHE A C 1
ATOM 1261 O O . PHE A 1 155 ? 16.645 8.497 -17.046 1.00 98.69 155 PHE A O 1
ATOM 1268 N N . LEU A 1 156 ? 14.911 9.623 -17.930 1.00 98.25 156 LEU A N 1
ATOM 1269 C CA . LEU A 1 156 ? 15.334 9.467 -19.323 1.00 98.25 156 LEU A CA 1
ATOM 1270 C C . LEU A 1 156 ? 16.705 10.107 -19.575 1.00 98.25 156 LEU A C 1
ATOM 1272 O O . LEU A 1 156 ? 17.576 9.472 -20.165 1.00 98.25 156 LEU A O 1
ATOM 1276 N N . VAL A 1 157 ? 16.935 11.328 -19.081 1.00 98.50 157 VAL A N 1
ATOM 1277 C CA . VAL A 1 157 ? 18.222 12.029 -19.235 1.00 98.50 157 VAL A CA 1
ATOM 1278 C C . VAL A 1 157 ? 19.357 11.257 -18.559 1.00 98.50 157 VAL A C 1
ATOM 1280 O O . VAL A 1 157 ? 20.382 10.998 -19.189 1.00 98.50 157 VAL A O 1
ATOM 1283 N N . LEU A 1 158 ? 19.178 10.843 -17.301 1.00 98.69 158 LEU A N 1
ATOM 1284 C CA . LEU A 1 158 ? 20.197 10.085 -16.568 1.00 98.69 158 LEU A CA 1
ATOM 1285 C C . LEU A 1 158 ? 20.457 8.711 -17.198 1.00 98.69 158 LEU A C 1
ATOM 1287 O O . LEU A 1 158 ? 21.603 8.262 -17.231 1.00 98.69 158 LEU A O 1
ATOM 1291 N N . SER A 1 159 ? 19.419 8.065 -17.727 1.00 97.88 159 SER A N 1
ATOM 1292 C CA . SER A 1 159 ? 19.525 6.781 -18.423 1.00 97.88 159 SER A CA 1
ATOM 1293 C C . SER A 1 159 ? 20.341 6.896 -19.704 1.00 97.88 159 SER A C 1
ATOM 1295 O O . SER A 1 159 ? 21.261 6.109 -19.916 1.00 97.88 159 SER A O 1
ATOM 1297 N N . VAL A 1 160 ? 20.068 7.917 -20.522 1.00 97.69 160 VAL A N 1
ATOM 1298 C CA . VAL A 1 160 ? 20.814 8.189 -21.759 1.00 97.69 160 VAL A CA 1
ATOM 1299 C C . VAL A 1 160 ? 22.278 8.507 -21.455 1.00 97.69 160 VAL A C 1
ATOM 1301 O O . VAL A 1 160 ? 23.165 7.954 -22.099 1.00 97.69 160 VAL A O 1
ATOM 1304 N N . ILE A 1 161 ? 22.558 9.328 -20.436 1.00 97.75 161 ILE A N 1
ATOM 1305 C CA . ILE A 1 161 ? 23.937 9.605 -19.997 1.00 97.75 161 ILE A CA 1
ATOM 1306 C C . ILE A 1 161 ? 24.619 8.320 -19.504 1.00 97.75 161 ILE A C 1
ATOM 1308 O O . ILE A 1 161 ? 25.776 8.066 -19.838 1.00 97.75 161 ILE A O 1
ATOM 1312 N N . GLY A 1 162 ? 23.909 7.494 -18.730 1.00 97.62 162 GLY A N 1
ATOM 1313 C CA . GLY A 1 162 ? 24.402 6.197 -18.264 1.00 97.62 162 GLY A CA 1
ATOM 1314 C C . GLY A 1 162 ? 24.813 5.298 -19.425 1.00 97.62 162 GLY A C 1
ATOM 1315 O O . GLY A 1 162 ? 25.919 4.762 -19.414 1.00 97.62 162 GLY A O 1
ATOM 1316 N N . ALA A 1 163 ? 23.967 5.218 -20.449 1.00 97.19 163 ALA A N 1
ATOM 1317 C CA . ALA A 1 163 ? 24.151 4.353 -21.604 1.00 97.19 163 ALA A CA 1
ATOM 1318 C C . ALA A 1 163 ? 25.234 4.841 -22.580 1.00 97.19 163 ALA A C 1
ATOM 1320 O O . ALA A 1 163 ? 26.047 4.028 -23.017 1.00 97.19 163 ALA A O 1
ATOM 1321 N N . LEU A 1 164 ? 25.266 6.143 -22.901 1.00 97.31 164 LEU A N 1
ATOM 1322 C CA . LEU A 1 164 ? 26.221 6.739 -23.850 1.00 97.31 164 LEU A CA 1
ATOM 1323 C C . LEU A 1 164 ? 27.650 6.778 -23.300 1.00 97.31 164 LEU A C 1
ATOM 1325 O O . LEU A 1 164 ? 28.607 6.609 -24.049 1.00 97.31 164 LEU A O 1
ATOM 1329 N N . TYR A 1 165 ? 27.797 7.015 -21.994 1.00 96.75 165 TYR A N 1
ATOM 1330 C CA . TYR A 1 165 ? 29.102 7.191 -21.348 1.00 96.75 165 TYR A CA 1
ATOM 1331 C C . TYR A 1 165 ? 29.500 6.012 -20.450 1.00 96.75 165 TYR A C 1
ATOM 1333 O O . TYR A 1 165 ? 30.481 6.119 -19.714 1.00 96.75 165 TYR A O 1
ATOM 1341 N N . ASN A 1 166 ? 28.731 4.914 -20.452 1.00 95.50 166 ASN A N 1
ATOM 1342 C CA . ASN A 1 166 ? 28.904 3.769 -19.544 1.00 95.50 166 ASN A CA 1
ATOM 1343 C C . ASN A 1 166 ? 29.039 4.205 -18.065 1.00 95.50 166 ASN A C 1
ATOM 1345 O O . ASN A 1 166 ? 29.822 3.664 -17.277 1.00 95.50 166 ASN A O 1
ATOM 1349 N N . SER A 1 167 ? 28.302 5.255 -17.686 1.00 97.81 167 SER A N 1
ATOM 1350 C CA . SER A 1 167 ? 28.423 5.890 -16.377 1.00 97.81 167 SER A CA 1
ATOM 1351 C C . SER A 1 167 ? 27.624 5.114 -15.338 1.00 97.81 167 SER A C 1
ATOM 1353 O O . SER A 1 167 ? 26.392 5.173 -15.291 1.00 97.81 167 SER A O 1
ATOM 1355 N N . THR A 1 168 ? 28.334 4.413 -14.452 1.00 98.06 168 THR A N 1
ATOM 1356 C CA . THR A 1 168 ? 27.708 3.663 -13.348 1.00 98.06 168 THR A CA 1
ATOM 1357 C C . THR A 1 168 ? 26.971 4.604 -12.395 1.00 98.06 168 THR A C 1
ATOM 1359 O O . THR A 1 168 ? 25.862 4.295 -11.974 1.00 98.06 168 THR A O 1
ATOM 1362 N N . VAL A 1 169 ? 27.534 5.784 -12.109 1.00 98.50 169 VAL A N 1
ATOM 1363 C CA . VAL A 1 169 ? 26.888 6.789 -11.249 1.00 98.50 169 VAL A CA 1
ATOM 1364 C C . VAL A 1 169 ? 25.569 7.260 -11.859 1.00 98.50 169 VAL A C 1
ATOM 1366 O O . VAL A 1 169 ? 24.546 7.239 -11.178 1.00 98.50 169 VAL A O 1
ATOM 1369 N N . SER A 1 170 ? 25.563 7.618 -13.149 1.00 98.56 170 SER A N 1
ATOM 1370 C CA . SER A 1 170 ? 24.334 8.045 -13.831 1.00 98.56 170 SER A CA 1
ATOM 1371 C C . SER A 1 170 ? 23.288 6.931 -13.868 1.00 98.56 170 SER A C 1
ATOM 1373 O O . SER A 1 170 ? 22.116 7.188 -13.626 1.00 98.56 170 SER A O 1
ATOM 1375 N N . SER A 1 171 ? 23.716 5.684 -14.084 1.00 98.62 171 SER A N 1
ATOM 1376 C CA . SER A 1 171 ? 22.834 4.509 -14.096 1.00 98.62 171 SER A CA 1
ATOM 1377 C C . SER A 1 171 ? 22.212 4.225 -12.722 1.00 98.62 171 SER A C 1
ATOM 1379 O O . SER A 1 171 ? 21.026 3.927 -12.627 1.00 98.62 171 SER A O 1
ATOM 1381 N N . VAL A 1 172 ? 22.978 4.365 -11.635 1.00 98.81 172 VAL A N 1
ATOM 1382 C CA . VAL A 1 172 ? 22.450 4.230 -10.265 1.00 98.81 172 VAL A CA 1
ATOM 1383 C C . VAL A 1 172 ? 21.450 5.345 -9.961 1.00 98.81 172 VAL A C 1
ATOM 1385 O O . VAL A 1 172 ? 20.365 5.067 -9.458 1.00 98.81 172 VAL A O 1
ATOM 1388 N N . LEU A 1 173 ? 21.768 6.598 -10.304 1.00 98.81 173 LEU A N 1
ATOM 1389 C CA . LEU A 1 173 ? 20.842 7.717 -10.115 1.00 98.81 173 LEU A CA 1
ATOM 1390 C C . LEU A 1 173 ? 19.567 7.540 -10.951 1.00 98.81 173 LEU A C 1
ATOM 1392 O O . LEU A 1 173 ? 18.475 7.751 -10.431 1.00 98.81 173 LEU A O 1
ATOM 1396 N N . ALA A 1 174 ? 19.688 7.092 -12.204 1.00 98.81 174 ALA A N 1
ATOM 1397 C CA . ALA A 1 174 ? 18.552 6.751 -13.055 1.00 98.81 174 ALA A CA 1
ATOM 1398 C C . ALA A 1 174 ? 17.681 5.660 -12.419 1.00 98.81 174 ALA A C 1
ATOM 1400 O O . ALA A 1 174 ? 16.466 5.819 -12.371 1.00 98.81 174 ALA A O 1
ATOM 1401 N N . GLY A 1 175 ? 18.282 4.604 -11.862 1.00 98.81 175 GLY A N 1
ATOM 1402 C CA . GLY A 1 175 ? 17.555 3.552 -11.150 1.00 98.81 175 GLY A CA 1
ATOM 1403 C C . GLY A 1 175 ? 16.819 4.054 -9.905 1.00 98.81 175 GLY A C 1
ATOM 1404 O O . GLY A 1 175 ? 15.662 3.696 -9.697 1.00 98.81 175 GLY A O 1
ATOM 1405 N N . ILE A 1 176 ? 17.431 4.936 -9.105 1.00 98.88 176 ILE A N 1
ATOM 1406 C CA . ILE A 1 176 ? 16.750 5.575 -7.963 1.00 98.88 176 ILE A CA 1
ATOM 1407 C C . ILE A 1 176 ? 15.551 6.383 -8.466 1.00 98.88 176 ILE A C 1
ATOM 1409 O O . ILE A 1 176 ? 14.443 6.231 -7.955 1.00 98.88 176 ILE A O 1
ATOM 1413 N N . VAL A 1 177 ? 15.751 7.214 -9.493 1.00 98.81 177 VAL A N 1
ATOM 1414 C CA . VAL A 1 177 ? 14.686 8.050 -10.059 1.00 98.81 177 VAL A CA 1
ATOM 1415 C C . VAL A 1 177 ? 13.584 7.197 -10.688 1.00 98.81 177 VAL A C 1
ATOM 1417 O O . VAL A 1 177 ? 12.421 7.539 -10.503 1.00 98.81 177 VAL A O 1
ATOM 1420 N N . LEU A 1 178 ? 13.892 6.075 -11.348 1.00 98.81 178 LEU A N 1
ATOM 1421 C CA . LEU A 1 178 ? 12.890 5.126 -11.849 1.00 98.81 178 LEU A CA 1
ATOM 1422 C C . LEU A 1 178 ? 12.084 4.507 -10.699 1.00 98.81 178 LEU A C 1
ATOM 1424 O O . LEU A 1 178 ? 10.858 4.420 -10.785 1.00 98.81 178 LEU A O 1
ATOM 1428 N N . GLY A 1 179 ? 12.735 4.170 -9.583 1.00 98.69 179 GLY A N 1
ATOM 1429 C CA . GLY A 1 179 ? 12.054 3.705 -8.374 1.00 98.69 179 GLY A CA 1
ATOM 1430 C C . GLY A 1 179 ? 11.061 4.742 -7.846 1.00 98.69 179 GLY A C 1
ATOM 1431 O O . GLY A 1 179 ? 9.892 4.426 -7.625 1.00 98.69 179 GLY A O 1
ATOM 1432 N N . LEU A 1 180 ? 11.485 6.006 -7.732 1.00 98.62 180 LEU A N 1
ATOM 1433 C CA . LEU A 1 180 ? 10.612 7.116 -7.328 1.00 98.62 180 LEU A CA 1
ATOM 1434 C C . LEU A 1 180 ? 9.507 7.403 -8.362 1.00 98.62 180 LEU A C 1
ATOM 1436 O O . LEU A 1 180 ? 8.373 7.673 -7.968 1.00 98.62 180 LEU A O 1
ATOM 1440 N N . CYS A 1 181 ? 9.801 7.304 -9.667 1.00 97.94 181 CYS A N 1
ATOM 1441 C CA . CYS A 1 181 ? 8.809 7.399 -10.748 1.00 97.94 181 CYS A CA 1
ATOM 1442 C C . CYS A 1 181 ? 7.719 6.350 -10.573 1.00 97.94 181 CYS A C 1
ATOM 1444 O O . CYS A 1 181 ? 6.546 6.671 -10.729 1.00 97.94 181 CYS A O 1
ATOM 1446 N N . THR A 1 182 ? 8.114 5.118 -10.252 1.00 98.25 182 THR A N 1
ATOM 1447 C CA . THR A 1 182 ? 7.214 3.973 -10.093 1.00 98.25 182 THR A CA 1
ATOM 1448 C C . THR A 1 182 ? 6.322 4.159 -8.862 1.00 98.25 182 THR A C 1
ATOM 1450 O O . THR A 1 182 ? 5.108 3.989 -8.951 1.00 98.25 182 THR A O 1
ATOM 1453 N N . ILE A 1 183 ? 6.879 4.621 -7.736 1.00 97.75 183 ILE A N 1
ATOM 1454 C CA . ILE A 1 183 ? 6.096 4.958 -6.532 1.00 97.75 183 ILE A CA 1
ATOM 1455 C C . ILE A 1 183 ? 5.112 6.106 -6.810 1.00 97.75 183 ILE A C 1
ATOM 1457 O O . ILE A 1 183 ? 3.942 6.032 -6.438 1.00 97.75 183 ILE A O 1
ATOM 1461 N N . ALA A 1 184 ? 5.548 7.154 -7.511 1.00 97.94 184 ALA A N 1
ATOM 1462 C CA . ALA A 1 184 ? 4.667 8.253 -7.895 1.00 97.94 184 ALA A CA 1
ATOM 1463 C C . ALA A 1 184 ? 3.566 7.791 -8.870 1.00 97.94 184 ALA A C 1
ATOM 1465 O O . ALA A 1 184 ? 2.402 8.171 -8.720 1.00 97.94 184 ALA A O 1
ATOM 1466 N N . ALA A 1 185 ? 3.903 6.911 -9.819 1.00 98.00 185 ALA A N 1
ATOM 1467 C CA . ALA A 1 185 ? 2.973 6.350 -10.795 1.00 98.00 185 ALA A CA 1
ATOM 1468 C C . ALA A 1 185 ? 1.892 5.478 -10.140 1.00 98.00 185 ALA A C 1
ATOM 1470 O O . ALA A 1 185 ? 0.786 5.382 -10.681 1.00 98.00 185 ALA A O 1
ATOM 1471 N N . HIS A 1 186 ? 2.151 4.929 -8.945 1.00 96.19 186 HIS A N 1
ATOM 1472 C CA . HIS A 1 186 ? 1.145 4.200 -8.174 1.00 96.19 186 HIS A CA 1
ATOM 1473 C C . HIS A 1 186 ? -0.109 5.041 -7.903 1.00 96.19 186 HIS A C 1
ATOM 1475 O O . HIS A 1 186 ? -1.230 4.556 -8.049 1.00 96.19 186 HIS A O 1
ATOM 1481 N N . ASN A 1 187 ? 0.060 6.343 -7.643 1.00 96.62 187 ASN A N 1
ATOM 1482 C CA . ASN A 1 187 ? -1.068 7.259 -7.513 1.00 96.62 187 ASN A CA 1
ATOM 1483 C C . ASN A 1 187 ? -1.962 7.229 -8.761 1.00 96.62 187 ASN A C 1
ATOM 1485 O O . ASN A 1 187 ? -3.170 7.328 -8.629 1.00 96.62 187 ASN A O 1
ATOM 1489 N N . PHE A 1 188 ? -1.399 7.111 -9.965 1.00 97.38 188 PHE A N 1
ATOM 1490 C CA . PHE A 1 188 ? -2.135 7.265 -11.219 1.00 97.38 188 PHE A CA 1
ATOM 1491 C C . PHE A 1 188 ? -2.874 6.012 -11.672 1.00 97.38 188 PHE A C 1
ATOM 1493 O O . PHE A 1 188 ? -3.897 6.157 -12.345 1.00 97.38 188 PHE A O 1
ATOM 1500 N N . PHE A 1 189 ? -2.412 4.808 -11.320 1.00 95.75 189 PHE A N 1
ATOM 1501 C CA . PHE A 1 189 ? -3.155 3.599 -11.680 1.00 95.75 189 PHE A CA 1
ATOM 1502 C C . PHE A 1 189 ? -4.439 3.442 -10.858 1.00 95.75 189 PHE A C 1
ATOM 1504 O O . PHE A 1 189 ? -5.384 2.837 -11.359 1.00 95.75 189 PHE A O 1
ATOM 1511 N N . HIS A 1 190 ? -4.521 4.040 -9.665 1.00 95.62 190 HIS A N 1
ATOM 1512 C CA . HIS A 1 190 ? -5.750 4.089 -8.859 1.00 95.62 190 HIS A CA 1
ATOM 1513 C C . HIS A 1 190 ? -6.806 5.059 -9.394 1.00 95.62 190 HIS A C 1
ATOM 1515 O O . HIS A 1 190 ? -7.990 4.931 -9.094 1.00 95.62 190 HIS A O 1
ATOM 1521 N N . LEU A 1 191 ? -6.392 6.063 -10.169 1.00 95.50 191 LEU A N 1
ATOM 1522 C CA . LEU A 1 191 ? -7.301 7.088 -10.678 1.00 95.50 191 LEU A CA 1
ATOM 1523 C C . LEU A 1 191 ? -8.068 6.601 -11.910 1.00 95.50 191 LEU A C 1
ATOM 1525 O O . LEU A 1 191 ? -7.773 5.563 -12.511 1.00 95.50 191 LEU A O 1
ATOM 1529 N N . ARG A 1 192 ? -9.028 7.436 -12.329 1.00 92.44 192 ARG A N 1
ATOM 1530 C CA . ARG A 1 192 ? -9.677 7.322 -13.640 1.00 92.44 192 ARG A CA 1
ATOM 1531 C C . ARG A 1 192 ? -8.647 7.154 -14.757 1.00 92.44 192 ARG A C 1
ATOM 1533 O O . ARG A 1 192 ? -7.529 7.663 -14.642 1.00 92.44 192 ARG A O 1
ATOM 1540 N N . GLU A 1 193 ? -9.060 6.531 -15.855 1.00 91.19 193 GLU A N 1
ATOM 1541 C CA . GLU A 1 193 ? -8.195 6.288 -17.013 1.00 91.19 193 GLU A CA 1
ATOM 1542 C C . GLU A 1 193 ? -7.358 7.504 -17.420 1.00 91.19 193 GLU A C 1
ATOM 1544 O O . GLU A 1 193 ? -7.849 8.620 -17.607 1.00 91.19 193 GLU A O 1
ATOM 1549 N N . ASN A 1 194 ? -6.050 7.270 -17.497 1.00 94.62 194 ASN A N 1
ATOM 1550 C CA . ASN A 1 194 ? -5.040 8.259 -17.822 1.00 94.62 194 ASN A CA 1
ATOM 1551 C C . ASN A 1 194 ? -3.771 7.537 -18.290 1.00 94.62 194 ASN A C 1
ATOM 1553 O O . ASN A 1 194 ? -3.465 6.445 -17.821 1.00 94.62 194 ASN A O 1
ATOM 1557 N N . TRP A 1 195 ? -3.008 8.159 -19.186 1.00 95.12 195 TRP A N 1
ATOM 1558 C CA . TRP A 1 195 ? -1.802 7.538 -19.739 1.00 95.12 195 TRP A CA 1
ATOM 1559 C C . TRP A 1 195 ? -0.650 7.433 -18.725 1.00 95.12 195 TRP A C 1
ATOM 1561 O O . TRP A 1 195 ? 0.209 6.571 -18.874 1.00 95.12 195 TRP A O 1
ATOM 1571 N N . ARG A 1 196 ? -0.636 8.266 -17.671 1.00 96.69 196 ARG A N 1
ATOM 1572 C CA . ARG A 1 196 ? 0.438 8.275 -16.660 1.00 96.69 196 ARG A CA 1
ATOM 1573 C C . ARG A 1 196 ? 0.467 7.010 -15.810 1.00 96.69 196 ARG A C 1
ATOM 1575 O O . ARG A 1 196 ? 1.504 6.725 -15.223 1.00 96.69 196 ARG A O 1
ATOM 1582 N N . LYS A 1 197 ? -0.607 6.210 -15.798 1.00 96.19 197 LYS A N 1
ATOM 1583 C CA . LYS A 1 197 ? -0.575 4.866 -15.204 1.00 96.19 197 LYS A CA 1
ATOM 1584 C C . LYS A 1 197 ? 0.522 3.993 -15.829 1.00 96.19 197 LYS A C 1
ATOM 1586 O O . LYS A 1 197 ? 1.176 3.261 -15.101 1.00 96.19 197 LYS A O 1
ATOM 1591 N N . TYR A 1 198 ? 0.790 4.153 -17.131 1.00 97.50 198 TYR A N 1
ATOM 1592 C CA . TYR A 1 198 ? 1.807 3.380 -17.853 1.00 97.50 198 TYR A CA 1
ATOM 1593 C C . TYR A 1 198 ? 3.248 3.803 -17.544 1.00 97.50 198 TYR A C 1
ATOM 1595 O O . TYR A 1 198 ? 4.181 3.112 -17.932 1.00 97.50 198 TYR A O 1
ATOM 1603 N N . ILE A 1 199 ? 3.459 4.905 -16.810 1.00 98.06 199 ILE A N 1
ATOM 1604 C CA . ILE A 1 199 ? 4.787 5.235 -16.267 1.00 98.06 199 ILE A CA 1
ATOM 1605 C C . ILE A 1 199 ? 5.227 4.160 -15.265 1.00 98.06 199 ILE A C 1
ATOM 1607 O O . ILE A 1 199 ? 6.415 3.891 -15.136 1.00 98.06 199 ILE A O 1
ATOM 1611 N N . PHE A 1 200 ? 4.276 3.507 -14.594 1.00 98.12 200 PHE A N 1
ATOM 1612 C CA . PHE A 1 200 ? 4.552 2.369 -13.725 1.00 98.12 200 PHE A CA 1
ATOM 1613 C C . PHE A 1 200 ? 5.172 1.193 -14.502 1.00 98.12 200 PHE A C 1
ATOM 1615 O O . PHE A 1 200 ? 6.091 0.546 -14.006 1.00 98.12 200 PHE A O 1
ATOM 1622 N N . ASP A 1 201 ? 4.729 0.973 -15.745 1.00 98.12 201 ASP A N 1
ATOM 1623 C CA . ASP A 1 201 ? 5.227 -0.062 -16.664 1.00 98.12 201 ASP A CA 1
ATOM 1624 C C . ASP A 1 201 ? 6.572 0.309 -17.335 1.00 98.12 201 ASP A C 1
ATOM 1626 O O . ASP A 1 201 ? 7.092 -0.471 -18.129 1.00 98.12 201 ASP A O 1
ATOM 1630 N N . LEU A 1 202 ? 7.168 1.476 -17.020 1.00 97.94 202 LEU A N 1
ATOM 1631 C CA . LEU A 1 202 ? 8.601 1.709 -17.277 1.00 97.94 202 LEU A CA 1
ATOM 1632 C C . LEU A 1 202 ? 9.476 0.852 -16.363 1.00 97.94 202 LEU A C 1
ATOM 1634 O O . LEU A 1 202 ? 10.653 0.693 -16.644 1.00 97.94 202 LEU A O 1
ATOM 1638 N N . SER A 1 203 ? 8.926 0.347 -15.258 1.00 97.94 203 SER A N 1
ATOM 1639 C CA . SER A 1 203 ? 9.565 -0.666 -14.427 1.00 97.94 203 SER A CA 1
ATOM 1640 C C . SER A 1 203 ? 9.207 -2.074 -14.909 1.00 97.94 203 SER A C 1
ATOM 1642 O O . SER A 1 203 ? 8.384 -2.265 -15.796 1.00 97.94 203 SER A O 1
ATOM 1644 N N . PHE A 1 204 ? 9.780 -3.093 -14.279 1.00 98.00 204 PHE A N 1
ATOM 1645 C CA . PHE A 1 204 ? 9.422 -4.494 -14.540 1.00 98.00 204 PHE A CA 1
ATOM 1646 C C . PHE A 1 204 ? 8.045 -4.914 -14.009 1.00 98.00 204 PHE A C 1
ATOM 1648 O O . PHE A 1 204 ? 7.583 -6.017 -14.316 1.00 98.00 204 PHE A O 1
ATOM 1655 N N . LEU A 1 205 ? 7.399 -4.052 -13.226 1.00 96.50 205 LEU A N 1
ATOM 1656 C CA . LEU A 1 205 ? 6.048 -4.258 -12.724 1.00 96.50 205 LEU A CA 1
ATOM 1657 C C . LEU A 1 205 ? 5.006 -3.823 -13.764 1.00 96.50 205 LEU A C 1
ATOM 1659 O O . LEU A 1 205 ? 5.318 -3.099 -14.705 1.00 96.50 205 LEU A O 1
ATOM 1663 N N . SER A 1 206 ? 3.744 -4.217 -13.572 1.00 96.25 206 SER A N 1
ATOM 1664 C CA . SER A 1 206 ? 2.655 -3.794 -14.459 1.00 96.25 206 SER A CA 1
ATOM 1665 C C . SER A 1 206 ? 1.541 -3.054 -13.742 1.00 96.25 206 SER A C 1
ATOM 1667 O O . SER A 1 206 ? 1.007 -3.542 -12.745 1.00 96.25 206 SER A O 1
ATOM 1669 N N . SER A 1 207 ? 1.121 -1.918 -14.307 1.00 96.88 207 SER A N 1
ATOM 1670 C CA . SER A 1 207 ? 0.001 -1.134 -13.773 1.00 96.88 207 SER A CA 1
ATOM 1671 C C . SER A 1 207 ? -1.313 -1.918 -13.777 1.00 96.88 207 SER A C 1
ATOM 1673 O O . SER A 1 207 ? -2.120 -1.773 -12.859 1.00 96.88 207 SER A O 1
ATOM 1675 N N . TYR A 1 208 ? -1.524 -2.791 -14.769 1.00 95.38 208 TYR A N 1
ATOM 1676 C CA . TYR A 1 208 ? -2.697 -3.666 -14.838 1.00 95.38 208 TYR A CA 1
ATOM 1677 C C . TYR A 1 208 ? -2.732 -4.657 -13.670 1.00 95.38 208 TYR A C 1
ATOM 1679 O O . TYR A 1 208 ? -3.760 -4.814 -13.017 1.00 95.38 208 TYR A O 1
ATOM 1687 N N . GLU A 1 209 ? -1.609 -5.319 -13.392 1.00 95.12 209 GLU A N 1
ATOM 1688 C CA . GLU A 1 209 ? -1.538 -6.295 -12.302 1.00 95.12 209 GLU A CA 1
ATOM 1689 C C . GLU A 1 209 ? -1.575 -5.627 -10.937 1.00 95.12 209 GLU A C 1
ATOM 1691 O O . GLU A 1 209 ? -2.246 -6.131 -10.045 1.00 95.12 209 GLU A O 1
ATOM 1696 N N . TRP A 1 210 ? -0.936 -4.469 -10.783 1.00 96.12 210 TRP A N 1
ATOM 1697 C CA . TRP A 1 210 ? -0.943 -3.732 -9.523 1.00 96.12 210 TRP A CA 1
ATOM 1698 C C . TRP A 1 210 ? -2.310 -3.125 -9.192 1.00 96.12 210 TRP A C 1
ATOM 1700 O O . TRP A 1 210 ? -2.671 -3.047 -8.020 1.00 96.12 210 TRP A O 1
ATOM 1710 N N . ARG A 1 211 ? -3.160 -2.819 -10.182 1.00 96.06 211 ARG A N 1
ATOM 1711 C CA . ARG A 1 211 ? -4.594 -2.570 -9.924 1.00 96.06 211 ARG A CA 1
ATOM 1712 C C . ARG A 1 211 ? -5.297 -3.774 -9.292 1.00 96.06 211 ARG A C 1
ATOM 1714 O O . ARG A 1 211 ? -6.279 -3.617 -8.580 1.00 96.06 211 ARG A O 1
ATOM 1721 N N . ILE A 1 212 ? -4.816 -4.984 -9.531 1.00 95.94 212 ILE A N 1
ATOM 1722 C CA . ILE A 1 212 ? -5.417 -6.191 -8.971 1.00 95.94 212 ILE A CA 1
ATOM 1723 C C . ILE A 1 212 ? -4.801 -6.521 -7.617 1.00 95.94 212 ILE A C 1
ATOM 1725 O O . ILE A 1 212 ? -5.519 -6.614 -6.623 1.00 95.94 212 ILE A O 1
ATOM 1729 N N . THR A 1 213 ? -3.481 -6.671 -7.559 1.00 95.56 213 THR A N 1
ATOM 1730 C CA . THR A 1 213 ? -2.785 -7.089 -6.340 1.00 95.56 213 THR A CA 1
ATOM 1731 C C . THR A 1 213 ? -2.781 -5.990 -5.286 1.00 95.56 213 THR A C 1
ATOM 1733 O O . THR A 1 213 ? -3.067 -6.265 -4.127 1.00 95.56 213 THR A O 1
ATOM 1736 N N . HIS A 1 214 ? -2.543 -4.741 -5.682 1.00 95.88 214 HIS A N 1
ATOM 1737 C CA . HIS A 1 214 ? -2.393 -3.648 -4.729 1.00 95.88 214 HIS A CA 1
ATOM 1738 C C . HIS A 1 214 ? -3.720 -2.946 -4.426 1.00 95.88 214 HIS A C 1
ATOM 1740 O O . HIS A 1 214 ? -4.032 -2.668 -3.274 1.00 95.88 214 HIS A O 1
ATOM 1746 N N . PHE A 1 215 ? -4.556 -2.684 -5.438 1.00 96.56 215 PHE A N 1
ATOM 1747 C CA . PHE A 1 215 ? -5.863 -2.070 -5.184 1.00 96.56 215 PHE A CA 1
ATOM 1748 C C . PHE A 1 215 ? -6.903 -3.088 -4.711 1.00 96.56 215 PHE A C 1
ATOM 1750 O O . PHE A 1 215 ? -7.329 -3.005 -3.564 1.00 96.56 215 PHE A O 1
ATOM 1757 N N . PHE A 1 216 ? -7.313 -4.051 -5.548 1.00 97.06 216 PHE A N 1
ATOM 1758 C CA . PHE A 1 216 ? -8.435 -4.941 -5.201 1.00 97.06 216 PHE A CA 1
ATOM 1759 C C . PHE A 1 216 ? -8.126 -5.925 -4.068 1.00 97.06 216 PHE A C 1
ATOM 1761 O O . PHE A 1 216 ? -9.046 -6.339 -3.365 1.00 97.06 216 PHE A O 1
ATOM 1768 N N . SER A 1 217 ? -6.862 -6.310 -3.896 1.00 96.56 217 SER A N 1
ATOM 1769 C CA . SER A 1 217 ? -6.456 -7.242 -2.846 1.00 96.56 217 SER A CA 1
ATOM 1770 C C . SER A 1 217 ? -5.890 -6.523 -1.619 1.00 96.56 217 SER A C 1
ATOM 1772 O O . SER A 1 217 ? -6.496 -6.625 -0.553 1.00 96.56 217 SER A O 1
ATOM 1774 N N . HIS A 1 218 ? -4.793 -5.770 -1.753 1.00 96.38 218 HIS A N 1
ATOM 1775 C CA . HIS A 1 218 ? -4.136 -5.136 -0.607 1.00 96.38 218 HIS A CA 1
ATOM 1776 C C . HIS A 1 218 ? -4.957 -3.993 0.008 1.00 96.38 218 HIS A C 1
ATOM 1778 O O . HIS A 1 218 ? -5.401 -4.143 1.135 1.00 96.38 218 HIS A O 1
ATOM 1784 N N . HIS A 1 219 ? -5.269 -2.897 -0.696 1.00 96.56 219 HIS A N 1
ATOM 1785 C CA . HIS A 1 219 ? -6.004 -1.775 -0.079 1.00 96.56 219 HIS A CA 1
ATOM 1786 C C . HIS A 1 219 ? -7.372 -2.168 0.483 1.00 96.56 219 HIS A C 1
ATOM 1788 O O . HIS A 1 219 ? -7.785 -1.653 1.519 1.00 96.56 219 HIS A O 1
ATOM 1794 N N . LEU A 1 220 ? -8.096 -3.070 -0.186 1.00 96.75 220 LEU A N 1
ATOM 1795 C CA . LEU A 1 220 ? -9.420 -3.467 0.289 1.00 96.75 220 LEU A CA 1
ATOM 1796 C C . LEU A 1 220 ? -9.355 -4.411 1.485 1.00 96.75 220 LEU A C 1
ATOM 1798 O O . LEU A 1 220 ? -10.298 -4.409 2.265 1.00 96.75 220 LEU A O 1
ATOM 1802 N N . TYR A 1 221 ? -8.276 -5.183 1.647 1.00 96.25 221 TYR A N 1
ATOM 1803 C CA . TYR A 1 221 ? -8.196 -6.262 2.633 1.00 96.25 221 TYR A CA 1
ATOM 1804 C C . TYR A 1 221 ? -6.829 -6.354 3.329 1.00 96.25 221 TYR A C 1
ATOM 1806 O O . TYR A 1 221 ? -6.389 -7.461 3.656 1.00 96.25 221 TYR A O 1
ATOM 1814 N N . THR A 1 222 ? -6.178 -5.207 3.554 1.00 95.12 222 THR A N 1
ATOM 1815 C CA . THR A 1 222 ? -4.801 -5.075 4.053 1.00 95.12 222 THR A CA 1
ATOM 1816 C C . THR A 1 222 ? -4.521 -6.030 5.209 1.00 95.12 222 THR A C 1
ATOM 1818 O O . THR A 1 222 ? -5.248 -6.054 6.203 1.00 95.12 222 THR A O 1
ATOM 1821 N N . ASN A 1 223 ? -3.462 -6.827 5.073 1.00 94.62 223 ASN A N 1
ATOM 1822 C CA . ASN A 1 223 ? -2.992 -7.798 6.060 1.00 94.62 223 ASN A CA 1
ATOM 1823 C C . ASN A 1 223 ? -3.971 -8.933 6.448 1.00 94.62 223 ASN A C 1
ATOM 1825 O O . ASN A 1 223 ? -3.689 -9.692 7.381 1.00 94.62 223 ASN A O 1
ATOM 1829 N N . THR A 1 224 ? -5.092 -9.111 5.746 1.00 94.38 224 THR A N 1
ATOM 1830 C CA . THR A 1 224 ? -6.000 -10.259 5.944 1.00 94.38 224 THR A CA 1
ATOM 1831 C C . THR A 1 224 ? -5.587 -11.468 5.090 1.00 94.38 224 THR A C 1
ATOM 1833 O O . THR A 1 224 ? -4.705 -11.388 4.230 1.00 94.38 224 THR A O 1
ATOM 1836 N N . LEU A 1 225 ? -6.270 -12.610 5.233 1.00 93.19 225 LEU A N 1
ATOM 1837 C CA . LEU A 1 225 ? -6.097 -13.741 4.313 1.00 93.19 225 LEU A CA 1
ATOM 1838 C C . LEU A 1 225 ? -6.468 -13.430 2.850 1.00 93.19 225 LEU A C 1
ATOM 1840 O O . LEU A 1 225 ? -6.064 -14.187 1.967 1.00 93.19 225 LEU A O 1
ATOM 1844 N N . MET A 1 226 ? -7.200 -12.358 2.544 1.00 93.44 226 MET A N 1
ATOM 1845 C CA . MET A 1 226 ? -7.497 -11.980 1.153 1.00 93.44 226 MET A CA 1
ATOM 1846 C C . MET A 1 226 ? -6.400 -11.130 0.503 1.00 93.44 226 MET A C 1
ATOM 1848 O O . MET A 1 226 ? -6.391 -10.998 -0.723 1.00 93.44 226 MET A O 1
ATOM 1852 N N . ASP A 1 227 ? -5.449 -10.627 1.292 1.00 94.50 227 ASP A N 1
ATOM 1853 C CA . ASP A 1 227 ? -4.300 -9.861 0.817 1.00 94.50 227 ASP A CA 1
ATOM 1854 C C . ASP A 1 227 ? -3.251 -10.788 0.178 1.00 94.50 227 ASP A C 1
ATOM 1856 O O . ASP A 1 227 ? -2.651 -11.649 0.841 1.00 94.50 227 ASP A O 1
ATOM 1860 N N . ILE A 1 228 ? -3.058 -10.655 -1.135 1.00 92.56 228 ILE A N 1
ATOM 1861 C CA . ILE A 1 228 ? -2.082 -11.421 -1.907 1.00 92.56 228 ILE A CA 1
ATOM 1862 C C . ILE A 1 228 ? -0.648 -10.984 -1.595 1.00 92.56 228 ILE A C 1
ATOM 1864 O O . ILE A 1 228 ? 0.255 -11.823 -1.659 1.00 92.56 228 ILE A O 1
ATOM 1868 N N . GLU A 1 229 ? -0.421 -9.730 -1.200 1.00 90.56 229 GLU A N 1
ATOM 1869 C CA . GLU A 1 229 ? 0.920 -9.176 -0.982 1.00 90.56 229 GLU A CA 1
ATOM 1870 C C . GLU A 1 229 ? 1.642 -9.871 0.174 1.00 90.56 229 GLU A C 1
ATOM 1872 O O . GLU A 1 229 ? 2.844 -10.130 0.090 1.00 90.56 229 GLU A O 1
ATOM 1877 N N . LEU A 1 230 ? 0.885 -10.372 1.156 1.00 89.75 230 LEU A N 1
ATOM 1878 C CA . LEU A 1 230 ? 1.389 -11.232 2.233 1.00 89.75 230 LEU A CA 1
ATOM 1879 C C . LEU A 1 230 ? 1.999 -12.567 1.770 1.00 89.75 230 LEU A C 1
ATOM 1881 O O . LEU A 1 230 ? 2.564 -13.303 2.577 1.00 89.75 230 LEU A O 1
ATOM 1885 N N . THR A 1 231 ? 1.829 -12.932 0.501 1.00 86.12 231 THR A N 1
ATOM 1886 C CA . THR A 1 231 ? 2.236 -14.235 -0.046 1.00 86.12 231 THR A CA 1
ATOM 1887 C C . THR A 1 231 ? 3.119 -14.132 -1.288 1.00 86.12 231 THR A C 1
ATOM 1889 O O . THR A 1 231 ? 3.542 -15.163 -1.813 1.00 86.12 231 THR A O 1
ATOM 1892 N N . LEU A 1 232 ? 3.430 -12.918 -1.759 1.00 79.69 232 LEU A N 1
ATOM 1893 C CA . LEU A 1 232 ? 4.229 -12.713 -2.974 1.00 79.69 232 LEU A CA 1
ATOM 1894 C C . LEU A 1 232 ? 5.671 -13.222 -2.826 1.00 79.69 232 LEU A C 1
ATOM 1896 O O . LEU A 1 232 ? 6.253 -13.719 -3.795 1.00 79.69 232 LEU A O 1
ATOM 1900 N N . PHE A 1 233 ? 6.216 -13.162 -1.607 1.00 80.31 233 PHE A N 1
ATOM 1901 C CA . PHE A 1 233 ? 7.544 -13.665 -1.260 1.00 80.31 233 PHE A CA 1
ATOM 1902 C C . PHE A 1 233 ? 7.428 -14.752 -0.182 1.00 80.31 233 PHE A C 1
ATOM 1904 O O . PHE A 1 233 ? 7.222 -14.424 0.983 1.00 80.31 233 PHE A O 1
ATOM 1911 N N . PRO A 1 234 ? 7.608 -16.047 -0.515 1.00 78.19 234 PRO A N 1
ATOM 1912 C CA . PRO A 1 234 ? 7.453 -17.145 0.450 1.00 78.19 234 PRO A CA 1
ATOM 1913 C C . PRO A 1 234 ? 8.351 -17.043 1.694 1.00 78.19 234 PRO A C 1
ATOM 1915 O O . PRO A 1 234 ? 8.050 -17.611 2.743 1.00 78.19 234 PRO A O 1
ATOM 1918 N N . THR A 1 235 ? 9.476 -16.334 1.585 1.00 82.56 235 THR A N 1
ATOM 1919 C CA . THR A 1 235 ? 10.390 -16.057 2.697 1.00 82.56 235 THR A CA 1
ATOM 1920 C C . THR A 1 235 ? 9.859 -14.984 3.653 1.00 82.56 235 THR A C 1
ATOM 1922 O O . THR A 1 235 ? 10.173 -15.057 4.840 1.00 82.56 235 THR A O 1
ATOM 1925 N N . TYR A 1 236 ? 9.020 -14.050 3.192 1.00 86.38 236 TYR A N 1
ATOM 1926 C CA . TYR A 1 236 ? 8.332 -13.062 4.029 1.00 86.38 236 TYR A CA 1
ATOM 1927 C C . TYR A 1 236 ? 7.050 -13.649 4.617 1.00 86.38 236 TYR A C 1
ATOM 1929 O O . TYR A 1 236 ? 5.964 -13.536 4.059 1.00 86.38 236 TYR A O 1
ATOM 1937 N N . GLN A 1 237 ? 7.183 -14.286 5.781 1.00 89.62 237 GLN A N 1
ATOM 1938 C CA . GLN A 1 237 ? 6.034 -14.751 6.550 1.00 89.62 237 GLN A CA 1
ATOM 1939 C C . GLN A 1 237 ? 5.617 -13.693 7.576 1.00 89.62 237 GLN A C 1
ATOM 1941 O O . GLN A 1 237 ? 6.175 -13.618 8.674 1.00 89.62 237 GLN A O 1
ATOM 1946 N N . PHE A 1 238 ? 4.618 -12.887 7.224 1.00 90.50 238 PHE A N 1
ATOM 1947 C CA . PHE A 1 238 ? 4.078 -11.857 8.111 1.00 90.50 238 PHE A CA 1
ATOM 1948 C C . PHE A 1 238 ? 3.078 -12.398 9.134 1.00 90.50 238 PHE A C 1
ATOM 1950 O O . PHE A 1 238 ? 3.005 -11.857 10.233 1.00 90.50 238 PHE A O 1
ATOM 1957 N N . LEU A 1 239 ? 2.359 -13.483 8.829 1.00 90.31 239 LEU A N 1
ATOM 1958 C CA . LEU A 1 239 ? 1.314 -13.993 9.719 1.00 90.31 239 LEU A CA 1
ATOM 1959 C C . LEU A 1 239 ? 1.932 -14.555 11.018 1.00 90.31 239 LEU A C 1
ATOM 1961 O O . LEU A 1 239 ? 2.848 -15.382 10.942 1.00 90.31 239 LEU A O 1
ATOM 1965 N N . PRO A 1 240 ? 1.471 -14.130 12.209 1.00 84.69 240 PRO A N 1
ATOM 1966 C CA . PRO A 1 240 ? 2.043 -14.531 13.500 1.00 84.69 240 PRO A CA 1
ATOM 1967 C C . PRO A 1 240 ? 1.745 -15.989 13.861 1.00 84.69 240 PRO A C 1
ATOM 1969 O O . PRO A 1 240 ? 2.571 -16.649 14.485 1.00 84.69 240 PRO A O 1
ATOM 1972 N N . ASN A 1 241 ? 0.587 -16.502 13.441 1.00 79.06 241 ASN A N 1
ATOM 1973 C CA . ASN A 1 241 ? 0.102 -17.845 13.760 1.00 79.06 241 ASN A CA 1
ATOM 1974 C C . ASN A 1 241 ? 0.685 -18.945 12.855 1.00 79.06 241 ASN A C 1
ATOM 1976 O O . ASN A 1 241 ? 0.342 -20.118 13.010 1.00 79.06 241 ASN A O 1
ATOM 1980 N N . ARG A 1 242 ? 1.553 -18.591 11.896 1.00 78.00 242 ARG A N 1
ATOM 1981 C CA . ARG A 1 242 ? 2.229 -19.554 11.020 1.00 78.00 242 ARG A CA 1
ATOM 1982 C C . ARG A 1 242 ? 3.624 -19.885 11.546 1.00 78.00 242 ARG A C 1
ATOM 1984 O O . ARG A 1 242 ? 4.328 -18.990 12.015 1.00 78.00 242 ARG A O 1
ATOM 1991 N N . PRO A 1 243 ? 4.071 -21.148 11.428 1.00 81.81 243 PRO A N 1
ATOM 1992 C CA . PRO A 1 243 ? 5.421 -21.516 11.822 1.00 81.81 243 PRO A CA 1
ATOM 1993 C C . PRO A 1 243 ? 6.437 -20.753 10.966 1.00 81.81 243 PRO A C 1
ATOM 1995 O O . PRO A 1 243 ? 6.379 -20.783 9.736 1.00 81.81 243 PRO A O 1
ATOM 1998 N N . LYS A 1 244 ? 7.376 -20.076 11.632 1.00 88.81 244 LYS A N 1
ATOM 1999 C CA . LYS A 1 244 ? 8.472 -19.337 10.996 1.00 88.81 244 LYS A CA 1
ATOM 2000 C C . LYS A 1 244 ? 9.791 -20.024 11.322 1.00 88.81 244 LYS A C 1
ATOM 2002 O O . LYS A 1 244 ? 10.080 -20.290 12.490 1.00 88.81 244 LYS A O 1
ATOM 2007 N N . SER A 1 245 ? 10.600 -20.305 10.304 1.00 89.56 245 SER A N 1
ATOM 2008 C CA . SER A 1 245 ? 11.922 -20.898 10.509 1.00 89.56 245 SER A CA 1
ATOM 2009 C C . SER A 1 245 ? 12.863 -19.914 11.207 1.00 89.56 245 SER A C 1
ATOM 2011 O O . SER A 1 245 ? 12.688 -18.697 11.127 1.00 89.56 245 SER A O 1
ATOM 2013 N N . TRP A 1 246 ? 13.906 -20.431 11.860 1.00 90.75 246 TRP A N 1
ATOM 2014 C CA . TRP A 1 246 ? 14.950 -19.591 12.457 1.00 90.75 246 TRP A CA 1
ATOM 2015 C C . TRP A 1 246 ? 15.532 -18.595 11.439 1.00 90.75 246 TRP A C 1
ATOM 2017 O O . TRP A 1 246 ? 15.678 -17.411 11.739 1.00 90.75 246 TRP A O 1
ATOM 2027 N N . PHE A 1 247 ? 15.763 -19.055 10.203 1.00 90.44 247 PHE A N 1
ATOM 2028 C CA . PHE A 1 247 ? 16.256 -18.223 9.107 1.00 90.44 247 PHE A CA 1
ATOM 2029 C C . PHE A 1 247 ? 15.288 -17.081 8.766 1.00 90.44 247 PHE A C 1
ATOM 2031 O O . PHE A 1 247 ? 15.702 -15.927 8.706 1.00 90.44 247 PHE A O 1
ATOM 2038 N N . GLN A 1 248 ? 13.991 -17.375 8.606 1.00 89.44 248 GLN A N 1
ATOM 2039 C CA . GLN A 1 248 ? 12.978 -16.358 8.293 1.00 89.44 248 GLN A CA 1
ATOM 2040 C C . GLN A 1 248 ? 12.895 -15.275 9.371 1.00 89.44 248 GLN A C 1
ATOM 2042 O O . GLN A 1 248 ? 12.752 -14.101 9.033 1.00 89.44 248 GLN A O 1
ATOM 2047 N N . ARG A 1 249 ? 13.016 -15.666 10.645 1.00 89.56 249 ARG A N 1
ATOM 2048 C CA . ARG A 1 249 ? 12.884 -14.762 11.792 1.00 89.56 249 ARG A CA 1
ATOM 2049 C C . ARG A 1 249 ? 14.099 -13.857 11.956 1.00 89.56 249 ARG A C 1
ATOM 2051 O O . ARG A 1 249 ? 13.948 -12.643 12.036 1.00 89.56 249 ARG A O 1
ATOM 2058 N N . TYR A 1 250 ? 15.294 -14.441 12.002 1.00 89.88 250 TYR A N 1
ATOM 2059 C CA . TYR A 1 250 ? 16.493 -13.733 12.463 1.00 89.88 250 TYR A CA 1
ATOM 2060 C C . TYR A 1 250 ? 17.420 -13.279 11.336 1.00 89.88 250 TYR A C 1
ATOM 2062 O O . TYR A 1 250 ? 18.231 -12.384 11.550 1.00 89.88 250 TYR A O 1
ATOM 2070 N N . PHE A 1 251 ? 17.284 -13.839 10.130 1.00 93.75 251 PHE A N 1
ATOM 2071 C CA . PHE A 1 251 ? 18.090 -13.443 8.972 1.00 93.75 251 PHE A CA 1
ATOM 2072 C C . PHE A 1 251 ? 17.357 -12.484 8.019 1.00 93.75 251 PHE A C 1
ATOM 2074 O O . PHE A 1 251 ? 17.922 -12.087 7.000 1.00 93.75 251 PHE A O 1
ATOM 2081 N N . SER A 1 252 ? 16.122 -12.080 8.355 1.00 93.25 252 SER A N 1
ATOM 2082 C CA . SER A 1 252 ? 15.289 -11.186 7.534 1.00 93.25 252 SER A CA 1
ATOM 2083 C C . SER A 1 252 ? 15.988 -9.897 7.165 1.00 93.25 252 SER A C 1
ATOM 2085 O O . SER A 1 252 ? 16.009 -9.553 5.993 1.00 93.25 252 SER A O 1
ATOM 2087 N N . ILE A 1 253 ? 16.672 -9.253 8.108 1.00 92.94 253 ILE A N 1
ATOM 2088 C CA . ILE A 1 253 ? 17.405 -8.017 7.828 1.00 92.94 253 ILE A CA 1
ATOM 2089 C C . ILE A 1 253 ? 18.418 -8.163 6.687 1.00 92.94 253 ILE A C 1
ATOM 2091 O O . ILE A 1 253 ? 18.570 -7.247 5.888 1.00 92.94 253 ILE A O 1
ATOM 2095 N N . VAL A 1 254 ? 19.058 -9.327 6.548 1.00 93.12 254 VAL A N 1
ATOM 2096 C CA . VAL A 1 254 ? 20.047 -9.571 5.493 1.00 93.12 254 VAL A CA 1
ATOM 2097 C C . VAL A 1 254 ? 19.360 -9.976 4.194 1.00 93.12 254 VAL A C 1
ATOM 2099 O O . VAL A 1 254 ? 19.567 -9.337 3.162 1.00 93.12 254 VAL A O 1
ATOM 2102 N N . TYR A 1 255 ? 18.512 -11.011 4.219 1.00 93.31 255 TYR A N 1
ATOM 2103 C CA . TYR A 1 255 ? 17.912 -11.515 2.980 1.00 93.31 255 TYR A CA 1
ATOM 2104 C C . TYR A 1 255 ? 16.880 -10.546 2.378 1.00 93.31 255 TYR A C 1
ATOM 2106 O O . TYR A 1 255 ? 16.637 -10.608 1.173 1.00 93.31 255 TYR A O 1
ATOM 2114 N N . SER A 1 256 ? 16.318 -9.616 3.161 1.00 94.81 256 SER A N 1
ATOM 2115 C CA . SER A 1 256 ? 15.469 -8.529 2.659 1.00 94.81 256 SER A CA 1
ATOM 2116 C C . SER A 1 256 ? 16.169 -7.695 1.592 1.00 94.81 256 SER A C 1
ATOM 2118 O O . SER A 1 256 ? 15.567 -7.398 0.570 1.00 94.81 256 SER A O 1
ATOM 2120 N N . HIS A 1 257 ? 17.459 -7.395 1.760 1.00 95.06 257 HIS A N 1
ATOM 2121 C CA . HIS A 1 257 ? 18.221 -6.604 0.789 1.00 95.06 257 HIS A CA 1
ATOM 2122 C C . HIS A 1 257 ? 18.401 -7.348 -0.541 1.00 95.06 257 HIS A C 1
ATOM 2124 O O . HIS A 1 257 ? 18.368 -6.738 -1.609 1.00 95.06 257 HIS A O 1
ATOM 2130 N N . VAL A 1 258 ? 18.522 -8.680 -0.487 1.00 94.88 258 VAL A N 1
ATOM 2131 C CA . VAL A 1 258 ? 18.532 -9.530 -1.685 1.00 94.88 258 VAL A CA 1
ATOM 2132 C C . VAL A 1 258 ? 17.167 -9.487 -2.367 1.00 94.88 258 VAL A C 1
ATOM 2134 O O . VAL A 1 258 ? 17.106 -9.265 -3.572 1.00 94.88 258 VAL A O 1
ATOM 2137 N N . ILE A 1 259 ? 16.074 -9.627 -1.607 1.00 94.06 259 ILE A N 1
ATOM 2138 C CA . ILE A 1 259 ? 14.701 -9.521 -2.129 1.00 94.06 259 ILE A CA 1
ATOM 2139 C C . ILE A 1 259 ? 14.472 -8.161 -2.791 1.00 94.06 259 ILE A C 1
ATOM 2141 O O . ILE A 1 259 ? 13.923 -8.108 -3.888 1.00 94.06 259 ILE A O 1
ATOM 2145 N N . TYR A 1 260 ? 14.935 -7.074 -2.173 1.00 96.56 260 TYR A N 1
ATOM 2146 C CA . TYR A 1 260 ? 14.800 -5.726 -2.719 1.00 96.56 260 TYR A CA 1
ATOM 2147 C C . TYR A 1 260 ? 15.503 -5.595 -4.072 1.00 96.56 260 TYR A C 1
ATOM 2149 O O . TYR A 1 260 ? 14.931 -5.024 -4.995 1.00 96.56 260 TYR A O 1
ATOM 2157 N N . ALA A 1 261 ? 16.685 -6.188 -4.240 1.00 96.81 261 ALA A N 1
ATOM 2158 C CA . ALA A 1 261 ? 17.398 -6.174 -5.516 1.00 96.81 261 ALA A CA 1
ATOM 2159 C C . ALA A 1 261 ? 16.734 -7.050 -6.600 1.00 96.81 261 ALA A C 1
ATOM 2161 O O . ALA A 1 261 ? 16.731 -6.674 -7.771 1.00 96.81 261 ALA A O 1
ATOM 2162 N N . VAL A 1 262 ? 16.170 -8.209 -6.236 1.00 95.69 262 VAL A N 1
ATOM 2163 C CA . VAL A 1 262 ? 15.661 -9.194 -7.215 1.00 95.69 262 VAL A CA 1
ATOM 2164 C C . VAL A 1 262 ? 14.150 -9.152 -7.443 1.00 95.69 262 VAL A C 1
ATOM 2166 O O . VAL A 1 262 ? 13.666 -9.824 -8.348 1.00 95.69 262 VAL A O 1
ATOM 2169 N N . GLY A 1 263 ? 13.378 -8.410 -6.649 1.00 94.94 263 GLY A N 1
ATOM 2170 C CA . GLY A 1 263 ? 11.914 -8.474 -6.687 1.00 94.94 263 GLY A CA 1
ATOM 2171 C C . GLY A 1 263 ? 11.312 -8.133 -8.053 1.00 94.94 263 GLY A C 1
ATOM 2172 O O . GLY A 1 263 ? 10.475 -8.882 -8.549 1.00 94.94 263 GLY A O 1
ATOM 2173 N N . PHE A 1 264 ? 11.800 -7.080 -8.712 1.00 97.06 264 PHE A N 1
ATOM 2174 C CA . PHE A 1 264 ? 11.400 -6.741 -10.085 1.00 97.06 264 PHE A CA 1
ATOM 2175 C C . PHE A 1 264 ? 11.760 -7.841 -11.084 1.00 97.06 264 PHE A C 1
ATOM 2177 O O . PHE A 1 264 ? 10.958 -8.179 -11.951 1.00 97.06 264 PHE A O 1
ATOM 2184 N N . TRP A 1 265 ? 12.949 -8.432 -10.950 1.00 97.06 265 TRP A N 1
ATOM 2185 C CA . TRP A 1 265 ? 13.386 -9.536 -11.806 1.00 97.06 265 TRP A CA 1
ATOM 2186 C C . TRP A 1 265 ? 12.473 -10.749 -11.671 1.00 97.06 265 TRP A C 1
ATOM 2188 O O . TRP A 1 265 ? 12.086 -11.352 -12.668 1.00 97.06 265 TRP A O 1
ATOM 2198 N N . VAL A 1 266 ? 12.090 -11.091 -10.440 1.00 94.00 266 VAL A N 1
ATOM 2199 C CA . VAL A 1 266 ? 11.136 -12.172 -10.180 1.00 94.00 266 VAL A CA 1
ATOM 2200 C C . VAL A 1 266 ? 9.807 -11.891 -10.879 1.00 94.00 266 VAL A C 1
ATOM 2202 O O . VAL A 1 266 ? 9.251 -12.801 -11.490 1.00 94.00 266 VAL A O 1
ATOM 2205 N N . ASP A 1 267 ? 9.316 -10.655 -10.820 1.00 93.81 267 ASP A N 1
ATOM 2206 C CA . ASP A 1 267 ? 8.043 -10.265 -11.425 1.00 93.81 267 ASP A CA 1
ATOM 2207 C C . ASP A 1 267 ? 8.065 -10.349 -12.963 1.00 93.81 267 ASP A C 1
ATOM 2209 O O . ASP A 1 267 ? 7.227 -11.035 -13.554 1.00 93.81 267 ASP A O 1
ATOM 2213 N N . ILE A 1 268 ? 9.077 -9.770 -13.624 1.00 95.69 268 ILE A N 1
ATOM 2214 C CA . ILE A 1 268 ? 9.183 -9.836 -15.092 1.00 95.69 268 ILE A CA 1
ATOM 2215 C C . ILE A 1 268 ? 9.426 -11.264 -15.589 1.00 95.69 268 ILE A C 1
ATOM 2217 O O . ILE A 1 268 ? 8.823 -11.671 -16.581 1.00 95.69 268 ILE A O 1
ATOM 2221 N N . ILE A 1 269 ? 10.245 -12.064 -14.892 1.00 94.94 269 ILE A N 1
ATOM 2222 C CA . ILE A 1 269 ? 10.494 -13.465 -15.262 1.00 94.94 269 ILE A CA 1
ATOM 2223 C C . ILE A 1 269 ? 9.199 -14.269 -15.152 1.00 94.94 269 ILE A C 1
ATOM 2225 O O . ILE A 1 269 ? 8.850 -14.997 -16.084 1.00 94.94 269 ILE A O 1
ATOM 2229 N N . LYS A 1 270 ? 8.449 -14.112 -14.051 1.00 92.56 270 LYS A N 1
ATOM 2230 C CA . LYS A 1 270 ? 7.134 -14.748 -13.895 1.00 92.56 270 LYS A CA 1
ATOM 2231 C C . LYS A 1 270 ? 6.205 -14.347 -15.036 1.00 92.56 270 LYS A C 1
ATOM 2233 O O . LYS A 1 270 ? 5.647 -15.229 -15.686 1.00 92.56 270 LYS A O 1
ATOM 2238 N N . ARG A 1 271 ? 6.082 -13.050 -15.322 1.00 93.75 271 ARG A N 1
ATOM 2239 C CA . ARG A 1 271 ? 5.236 -12.518 -16.398 1.00 93.75 271 ARG A CA 1
ATOM 2240 C C . ARG A 1 271 ? 5.595 -13.116 -17.759 1.00 93.75 271 ARG A C 1
ATOM 2242 O O . ARG A 1 271 ? 4.707 -13.601 -18.456 1.00 93.75 271 ARG A O 1
ATOM 2249 N N . VAL A 1 272 ? 6.880 -13.136 -18.119 1.00 94.06 272 VAL A N 1
ATOM 2250 C CA . VAL A 1 272 ? 7.367 -13.709 -19.385 1.00 94.06 272 VAL A CA 1
ATOM 2251 C C . VAL A 1 272 ? 7.032 -15.196 -19.481 1.00 94.06 272 VAL A C 1
ATOM 2253 O O . VAL A 1 272 ? 6.511 -15.624 -20.508 1.00 94.06 272 VAL A O 1
ATOM 2256 N N . ILE A 1 273 ? 7.251 -15.978 -18.418 1.00 93.88 273 ILE A N 1
ATOM 2257 C CA . ILE A 1 273 ? 6.903 -17.408 -18.393 1.00 93.88 273 ILE A CA 1
ATOM 2258 C C . ILE A 1 273 ? 5.393 -17.610 -18.584 1.00 93.88 273 ILE A C 1
ATOM 2260 O O . ILE A 1 273 ? 4.988 -18.459 -19.376 1.00 93.88 273 ILE A O 1
ATOM 2264 N N . HIS A 1 274 ? 4.546 -16.829 -17.909 1.00 92.12 274 HIS A N 1
ATOM 2265 C CA . HIS A 1 274 ? 3.088 -16.971 -18.019 1.00 92.12 274 HIS A CA 1
ATOM 2266 C C . HIS A 1 274 ? 2.570 -16.578 -19.408 1.00 92.12 274 HIS A C 1
ATOM 2268 O O . HIS A 1 274 ? 1.657 -17.220 -19.925 1.00 92.12 274 HIS A O 1
ATOM 2274 N N . ILE A 1 275 ? 3.175 -15.572 -20.047 1.00 93.25 275 ILE A N 1
ATOM 2275 C CA . ILE A 1 275 ? 2.858 -15.208 -21.434 1.00 93.25 275 ILE A CA 1
ATOM 2276 C C . ILE A 1 275 ? 3.324 -16.311 -22.394 1.00 93.25 275 ILE A C 1
ATOM 2278 O O . ILE A 1 275 ? 2.546 -16.769 -23.228 1.00 93.25 275 ILE A O 1
ATOM 2282 N N . ALA A 1 276 ? 4.562 -16.792 -22.250 1.00 94.00 276 ALA A N 1
ATOM 2283 C CA . ALA A 1 276 ? 5.135 -17.820 -23.120 1.00 94.00 276 ALA A CA 1
ATOM 2284 C C . ALA A 1 276 ? 4.414 -19.176 -23.016 1.00 94.00 276 ALA A C 1
ATOM 2286 O O . ALA A 1 276 ? 4.344 -19.918 -23.990 1.00 94.00 276 ALA A O 1
ATOM 2287 N N . THR A 1 277 ? 3.859 -19.496 -21.845 1.00 93.19 277 THR A N 1
ATOM 2288 C CA . THR A 1 277 ? 3.082 -20.726 -21.605 1.00 93.19 277 THR A CA 1
ATOM 2289 C C . THR A 1 277 ? 1.592 -20.579 -21.927 1.00 93.19 277 THR A C 1
ATOM 2291 O O . THR A 1 277 ? 0.839 -21.535 -21.758 1.00 93.19 277 THR A O 1
ATOM 2294 N N . GLY A 1 278 ? 1.146 -19.402 -22.381 1.00 89.88 278 GLY A N 1
ATOM 2295 C CA . GLY A 1 278 ? -0.254 -19.136 -22.725 1.00 89.88 278 GLY A CA 1
ATOM 2296 C C . GLY A 1 278 ? -1.198 -18.995 -21.527 1.00 89.88 278 GLY A C 1
ATOM 2297 O O . GLY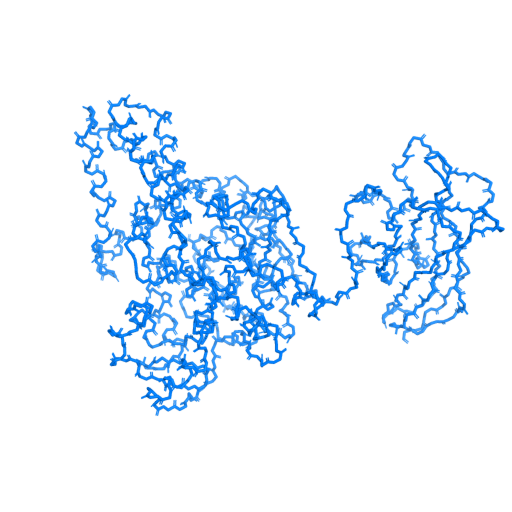 A 1 278 ? -2.408 -18.901 -21.714 1.00 89.88 278 GLY A O 1
ATOM 2298 N N . GLN A 1 279 ? -0.670 -18.951 -20.301 1.00 87.12 279 GLN A N 1
ATOM 2299 C CA . GLN A 1 279 ? -1.457 -18.712 -19.086 1.00 87.12 279 GLN A CA 1
ATOM 2300 C C . GLN A 1 279 ? -1.940 -17.259 -18.995 1.00 87.12 279 GLN A C 1
ATOM 2302 O O . GLN A 1 279 ? -2.955 -16.977 -18.360 1.00 87.12 279 GLN A O 1
ATOM 2307 N N . LYS A 1 280 ? -1.227 -16.335 -19.649 1.00 87.25 280 LYS A N 1
ATOM 2308 C CA . LYS A 1 280 ? -1.545 -14.909 -19.690 1.00 87.25 280 LYS A CA 1
ATOM 2309 C C . LYS A 1 280 ? -1.465 -14.355 -21.110 1.00 87.25 280 LYS A C 1
ATOM 2311 O O . LYS A 1 280 ? -0.577 -14.703 -21.881 1.00 87.25 280 LYS A O 1
ATOM 2316 N N . SER A 1 281 ? -2.368 -13.435 -21.439 1.00 90.25 281 SER A N 1
ATOM 2317 C CA . SER A 1 281 ? -2.312 -12.687 -22.696 1.00 90.25 281 SER A CA 1
ATOM 2318 C C . SER A 1 281 ? -1.266 -11.571 -22.632 1.00 90.25 281 SER A C 1
ATOM 2320 O O . SER A 1 281 ? -1.185 -10.843 -21.641 1.00 90.25 281 SER A O 1
ATOM 2322 N N . LEU A 1 282 ? -0.506 -11.401 -23.716 1.00 93.31 282 LEU A N 1
ATOM 2323 C CA . LEU A 1 282 ? 0.391 -10.260 -23.889 1.00 93.31 282 LEU A CA 1
ATOM 2324 C C . LEU A 1 282 ? -0.426 -8.966 -23.981 1.00 93.31 282 LEU A C 1
ATOM 2326 O O . LEU A 1 282 ? -1.348 -8.868 -24.794 1.00 93.31 282 LEU A O 1
ATOM 2330 N N . ARG A 1 283 ? -0.072 -7.966 -23.172 1.00 92.81 283 ARG A N 1
ATOM 2331 C CA . ARG A 1 283 ? -0.681 -6.633 -23.217 1.00 92.81 283 ARG A CA 1
ATOM 2332 C C . ARG A 1 283 ? 0.282 -5.635 -23.871 1.00 92.81 283 ARG A C 1
ATOM 2334 O O . ARG A 1 283 ? 1.490 -5.787 -23.686 1.00 92.81 283 ARG A O 1
ATOM 2341 N N . PRO A 1 284 ? -0.203 -4.619 -24.610 1.00 95.06 284 PRO A N 1
ATOM 2342 C CA . PRO A 1 284 ? 0.667 -3.650 -25.283 1.00 95.06 284 PRO A CA 1
ATOM 2343 C C . PRO A 1 284 ? 1.681 -2.977 -24.350 1.00 95.06 284 PRO A C 1
ATOM 2345 O O . PRO A 1 284 ? 2.847 -2.834 -24.707 1.00 95.06 284 PRO A O 1
ATOM 2348 N N . GLU A 1 285 ? 1.272 -2.631 -23.130 1.00 94.81 285 GLU A N 1
ATOM 2349 C CA . GLU A 1 285 ? 2.136 -2.029 -22.112 1.00 94.81 285 GLU A CA 1
ATOM 2350 C C . GLU A 1 285 ? 3.295 -2.943 -21.681 1.00 94.81 285 GLU A C 1
ATOM 2352 O O . GLU A 1 285 ? 4.345 -2.448 -21.286 1.00 94.81 285 GLU A O 1
ATOM 2357 N N . ASN A 1 286 ? 3.186 -4.268 -21.847 1.00 94.25 286 ASN A N 1
ATOM 2358 C CA . ASN A 1 286 ? 4.292 -5.186 -21.555 1.00 94.25 286 ASN A CA 1
ATOM 2359 C C . ASN A 1 286 ? 5.470 -5.028 -22.532 1.00 94.25 286 ASN A C 1
ATOM 2361 O O . ASN A 1 286 ? 6.563 -5.513 -22.248 1.00 94.25 286 ASN A O 1
ATOM 2365 N N . LEU A 1 287 ? 5.270 -4.354 -23.669 1.00 95.75 287 LEU A N 1
ATOM 2366 C CA . LEU A 1 287 ? 6.332 -4.074 -24.633 1.00 95.75 287 LEU A CA 1
ATOM 2367 C C . LEU A 1 287 ? 7.200 -2.875 -24.232 1.00 95.75 287 LEU A C 1
ATOM 2369 O O . LEU A 1 287 ? 8.285 -2.732 -24.785 1.00 95.75 287 LEU A O 1
ATOM 2373 N N . ILE A 1 288 ? 6.771 -2.039 -23.278 1.00 96.81 288 ILE A N 1
ATOM 2374 C CA . ILE A 1 288 ? 7.496 -0.821 -22.870 1.00 96.81 288 ILE A CA 1
ATOM 2375 C C . ILE A 1 288 ? 8.927 -1.156 -22.432 1.00 96.81 288 ILE A C 1
ATOM 2377 O O . ILE A 1 288 ? 9.878 -0.580 -22.952 1.00 96.81 288 ILE A O 1
ATOM 2381 N N . VAL A 1 289 ? 9.083 -2.155 -21.563 1.00 95.81 289 VAL A N 1
ATOM 2382 C CA . VAL A 1 289 ? 10.387 -2.623 -21.064 1.00 95.81 289 VAL A CA 1
ATOM 2383 C C . VAL A 1 289 ? 11.258 -3.234 -22.174 1.00 95.81 289 VAL A C 1
ATOM 2385 O O . VAL A 1 289 ? 12.483 -3.121 -22.149 1.00 95.81 289 VAL A O 1
ATOM 2388 N N . LEU A 1 290 ? 10.647 -3.870 -23.179 1.00 95.00 290 LEU A N 1
ATOM 2389 C CA . LEU A 1 290 ? 11.381 -4.432 -24.321 1.00 95.00 290 LEU A CA 1
ATOM 2390 C C . LEU A 1 290 ? 11.873 -3.335 -25.269 1.00 95.00 290 LEU A C 1
ATOM 2392 O O . LEU A 1 290 ? 12.990 -3.412 -25.777 1.00 95.00 290 LEU A O 1
ATOM 2396 N N . ILE A 1 291 ? 11.051 -2.306 -25.486 1.00 96.69 291 ILE A N 1
ATOM 2397 C CA . ILE A 1 291 ? 11.421 -1.114 -26.253 1.00 96.69 291 ILE A CA 1
ATOM 2398 C C . ILE A 1 291 ? 12.554 -0.379 -25.538 1.00 96.69 291 ILE A C 1
ATOM 2400 O O . ILE A 1 291 ? 13.536 -0.008 -26.172 1.00 96.69 291 ILE A O 1
ATOM 2404 N N . GLU A 1 292 ? 12.450 -0.217 -24.221 1.00 96.25 292 GLU A N 1
ATOM 2405 C CA . GLU A 1 292 ? 13.498 0.366 -23.388 1.00 96.25 292 GLU A CA 1
ATOM 2406 C C . GLU A 1 292 ? 14.824 -0.398 -23.543 1.00 96.25 292 GLU A C 1
ATOM 2408 O O . GLU A 1 292 ? 15.846 0.209 -23.864 1.00 96.25 292 GLU A O 1
ATOM 2413 N N . LEU A 1 293 ? 14.811 -1.730 -23.399 1.00 97.25 293 LEU A N 1
ATOM 2414 C CA . LEU A 1 293 ? 15.997 -2.565 -23.606 1.00 97.25 293 LEU A CA 1
ATOM 2415 C C . LEU A 1 293 ? 16.586 -2.372 -25.010 1.00 97.25 293 LEU A C 1
ATOM 2417 O O . LEU A 1 293 ? 17.795 -2.188 -25.143 1.00 97.25 293 LEU A O 1
ATOM 2421 N N . ALA A 1 294 ? 15.753 -2.375 -26.055 1.00 98.00 294 ALA A N 1
ATOM 2422 C CA . ALA A 1 294 ? 16.210 -2.152 -27.424 1.00 98.00 294 ALA A CA 1
ATOM 2423 C C . ALA A 1 294 ? 16.901 -0.787 -27.577 1.00 98.00 294 ALA A C 1
ATOM 2425 O O . ALA A 1 294 ? 17.972 -0.710 -28.176 1.00 98.00 294 ALA A O 1
ATOM 2426 N N . VAL A 1 295 ? 16.348 0.273 -26.977 1.00 97.31 295 VAL A N 1
ATOM 2427 C CA . VAL A 1 295 ? 16.967 1.605 -26.967 1.00 97.31 295 VAL A CA 1
ATOM 2428 C C . VAL A 1 295 ? 18.338 1.566 -26.293 1.00 97.31 295 VAL A C 1
ATOM 2430 O O . VAL A 1 295 ? 19.299 2.049 -26.888 1.00 97.31 295 VAL A O 1
ATOM 2433 N N . PHE A 1 296 ? 18.469 0.953 -25.111 1.00 97.69 296 PHE A N 1
ATOM 2434 C CA . PHE A 1 296 ? 19.763 0.826 -24.427 1.00 97.69 296 PHE A CA 1
ATOM 2435 C C . PHE A 1 296 ? 20.804 0.077 -25.262 1.00 97.69 296 PHE A C 1
ATOM 2437 O O . PHE A 1 296 ? 21.954 0.504 -25.335 1.00 97.69 296 PHE A O 1
ATOM 2444 N N . LEU A 1 297 ? 20.407 -1.013 -25.922 1.00 97.75 297 LEU A N 1
ATOM 2445 C CA . LEU A 1 297 ? 21.294 -1.774 -26.803 1.00 97.75 297 LEU A CA 1
ATOM 2446 C C . LEU A 1 297 ? 21.730 -0.972 -28.036 1.00 97.75 297 LEU A C 1
ATOM 2448 O O . LEU A 1 297 ? 22.837 -1.181 -28.522 1.00 97.75 297 LEU A O 1
ATOM 2452 N N . CYS A 1 298 ? 20.884 -0.067 -28.536 1.00 97.38 298 CYS A N 1
ATOM 2453 C CA . CYS A 1 298 ? 21.190 0.767 -29.697 1.00 97.38 298 CYS A CA 1
ATOM 2454 C C . CYS A 1 298 ? 22.078 1.975 -29.376 1.00 97.38 298 CYS A C 1
ATOM 2456 O O . CYS A 1 298 ? 22.878 2.363 -30.223 1.00 97.38 298 CYS A O 1
ATOM 2458 N N . ILE A 1 299 ? 21.908 2.607 -28.210 1.00 96.94 299 ILE A N 1
ATOM 2459 C CA . ILE A 1 299 ? 22.630 3.848 -27.876 1.00 96.94 299 ILE A CA 1
ATOM 2460 C C . ILE A 1 299 ? 23.950 3.601 -27.146 1.00 96.94 299 ILE A C 1
ATOM 2462 O O . ILE A 1 299 ? 24.803 4.483 -27.134 1.00 96.94 299 ILE A O 1
ATOM 2466 N N . SER A 1 300 ? 24.127 2.440 -26.515 1.00 97.06 300 SER A N 1
ATOM 2467 C CA . SER A 1 300 ? 25.394 2.101 -25.870 1.00 97.06 300 SER A CA 1
ATOM 2468 C C . SER A 1 300 ? 26.478 1.734 -26.882 1.00 97.06 300 SER A C 1
ATOM 2470 O O . SER A 1 300 ? 26.212 1.211 -27.960 1.00 97.06 300 SER A O 1
ATOM 2472 N N . ASP A 1 301 ? 27.728 1.971 -26.491 1.00 93.88 301 ASP A N 1
ATOM 2473 C CA . ASP A 1 301 ? 28.937 1.636 -27.251 1.00 93.88 301 ASP A CA 1
ATOM 2474 C C . ASP A 1 301 ? 29.058 0.136 -27.579 1.00 93.88 301 ASP A C 1
ATOM 2476 O O . ASP A 1 301 ? 29.583 -0.241 -28.626 1.00 93.88 301 ASP A O 1
ATOM 2480 N N . THR A 1 302 ? 28.559 -0.729 -26.693 1.00 97.12 302 THR A N 1
ATOM 2481 C CA . THR A 1 302 ? 28.482 -2.178 -26.894 1.00 97.12 302 THR A CA 1
ATOM 2482 C C . THR A 1 302 ? 27.153 -2.739 -26.391 1.00 97.12 302 THR A C 1
ATOM 2484 O O . THR A 1 302 ? 26.569 -2.235 -25.427 1.00 97.12 302 THR A O 1
ATOM 2487 N N . LEU A 1 303 ? 26.715 -3.864 -26.974 1.00 97.31 303 LEU A N 1
ATOM 2488 C CA . LEU A 1 303 ? 25.527 -4.596 -26.506 1.00 97.31 303 LEU A CA 1
ATOM 2489 C C . LEU A 1 303 ? 25.641 -4.992 -25.024 1.00 97.31 303 LEU A C 1
ATOM 2491 O O . LEU A 1 303 ? 24.658 -4.953 -24.285 1.00 97.31 303 LEU A O 1
ATOM 2495 N N . GLN A 1 304 ? 26.849 -5.342 -24.571 1.00 97.50 304 GLN A N 1
ATOM 2496 C CA . GLN A 1 304 ? 27.105 -5.705 -23.179 1.00 97.50 304 GLN A CA 1
ATOM 2497 C C . GLN A 1 304 ? 26.894 -4.517 -22.232 1.00 97.50 304 GLN A C 1
ATOM 2499 O O . GLN A 1 304 ? 26.275 -4.682 -21.180 1.00 97.50 304 GLN A O 1
ATOM 2504 N N . ASN A 1 305 ? 27.373 -3.324 -22.596 1.00 97.25 305 ASN A N 1
ATOM 2505 C CA . ASN A 1 305 ? 27.195 -2.120 -21.784 1.00 97.25 305 ASN A CA 1
ATOM 2506 C C . ASN A 1 305 ? 25.737 -1.647 -21.772 1.00 97.25 305 ASN A C 1
ATOM 2508 O O . ASN A 1 305 ? 25.250 -1.247 -20.711 1.00 97.25 305 ASN A O 1
ATOM 2512 N N . GLY A 1 306 ? 25.022 -1.777 -22.894 1.00 97.94 306 GLY A N 1
ATOM 2513 C CA . GLY A 1 306 ? 23.582 -1.512 -22.962 1.00 97.94 306 GLY A CA 1
ATOM 2514 C C . GLY A 1 306 ? 22.795 -2.417 -22.013 1.00 97.94 306 GLY A C 1
ATOM 2515 O O . GLY A 1 306 ? 22.064 -1.930 -21.148 1.00 97.94 306 GLY A O 1
ATOM 2516 N N . LEU A 1 307 ? 23.027 -3.734 -22.087 1.00 98.12 307 LEU A N 1
ATOM 2517 C CA . LEU A 1 307 ? 22.388 -4.707 -21.196 1.00 98.12 307 LEU A CA 1
ATOM 2518 C C . LEU A 1 307 ? 22.742 -4.462 -19.722 1.00 98.12 307 LEU A C 1
ATOM 2520 O O . LEU A 1 307 ? 21.864 -4.505 -18.862 1.00 98.12 307 LEU A O 1
ATOM 2524 N N . LYS A 1 308 ? 24.017 -4.185 -19.421 1.00 97.81 308 LYS A N 1
ATOM 2525 C CA . LYS A 1 308 ? 24.490 -3.892 -18.061 1.00 97.81 308 LYS A CA 1
ATOM 2526 C C . LYS A 1 308 ? 23.814 -2.646 -17.487 1.00 97.81 308 LYS A C 1
ATOM 2528 O O . LYS A 1 308 ? 23.387 -2.676 -16.336 1.00 97.81 308 LYS A O 1
ATOM 2533 N N . THR A 1 309 ? 23.725 -1.570 -18.267 1.00 98.31 309 THR A N 1
ATOM 2534 C CA . THR A 1 309 ? 23.099 -0.305 -17.852 1.00 98.31 309 THR A CA 1
ATOM 2535 C C . THR A 1 309 ? 21.625 -0.512 -17.527 1.00 98.31 309 THR A C 1
ATOM 2537 O O . THR A 1 309 ? 21.193 -0.189 -16.421 1.00 98.31 309 THR A O 1
ATOM 2540 N N . TRP A 1 310 ? 20.881 -1.132 -18.446 1.00 98.38 310 TRP A N 1
ATOM 2541 C CA . TRP A 1 310 ? 19.468 -1.458 -18.256 1.00 98.38 310 TRP A CA 1
ATOM 2542 C C . TRP A 1 310 ? 19.250 -2.346 -17.023 1.00 98.38 310 TRP A C 1
ATOM 2544 O O . TRP A 1 310 ? 18.452 -2.020 -16.144 1.00 98.38 310 TRP A O 1
ATOM 2554 N N . ALA A 1 311 ? 20.027 -3.425 -16.888 1.00 98.38 311 ALA A N 1
ATOM 2555 C CA . ALA A 1 311 ? 19.914 -4.336 -15.754 1.00 98.38 311 ALA A CA 1
ATOM 2556 C C . ALA A 1 311 ? 20.226 -3.652 -14.410 1.00 98.38 311 ALA A C 1
ATOM 2558 O O . ALA A 1 311 ? 19.554 -3.910 -13.406 1.00 98.38 311 ALA A O 1
ATOM 2559 N N . LEU A 1 312 ? 21.229 -2.768 -14.376 1.00 98.69 312 LEU A N 1
ATOM 2560 C CA . LEU A 1 312 ? 21.592 -2.011 -13.179 1.00 98.69 312 LEU A CA 1
ATOM 2561 C 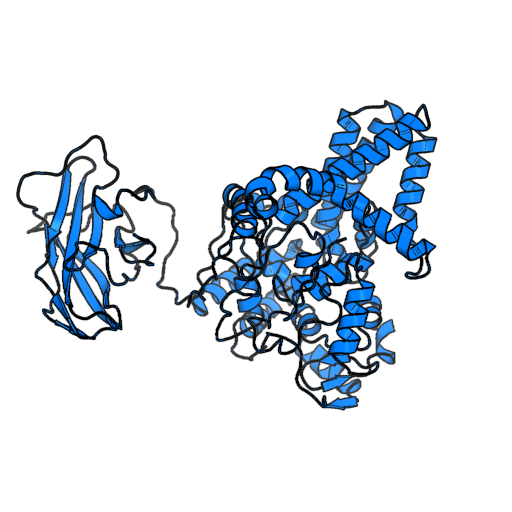C . LEU A 1 312 ? 20.480 -1.038 -12.772 1.00 98.69 312 LEU A C 1
ATOM 2563 O O . LEU A 1 312 ? 20.098 -1.022 -11.603 1.00 98.69 312 LEU A O 1
ATOM 2567 N N . ILE A 1 313 ? 19.937 -0.273 -13.724 1.00 98.81 313 ILE A N 1
ATOM 2568 C CA . ILE A 1 313 ? 18.830 0.668 -13.496 1.00 98.81 313 ILE A CA 1
ATOM 2569 C C . ILE A 1 313 ? 17.641 -0.052 -12.856 1.00 98.81 313 ILE A C 1
ATOM 2571 O O . ILE A 1 313 ? 17.168 0.366 -11.798 1.00 98.81 313 ILE A O 1
ATOM 2575 N N . HIS A 1 314 ? 17.206 -1.175 -13.433 1.00 98.69 314 HIS A N 1
ATOM 2576 C CA . HIS A 1 314 ? 16.059 -1.935 -12.927 1.00 98.69 314 HIS A CA 1
ATOM 2577 C C . HIS A 1 314 ? 16.314 -2.590 -11.571 1.00 98.69 314 HIS A C 1
ATOM 2579 O O . HIS A 1 314 ? 15.428 -2.604 -10.717 1.00 98.69 314 HIS A O 1
ATOM 2585 N N . THR A 1 315 ? 17.538 -3.054 -11.318 1.00 98.81 315 THR A N 1
ATOM 2586 C CA . THR A 1 315 ? 17.933 -3.594 -10.006 1.00 98.81 315 THR A CA 1
ATOM 2587 C C . THR A 1 315 ? 17.892 -2.515 -8.920 1.00 98.81 315 THR A C 1
ATOM 2589 O O . THR A 1 315 ? 17.355 -2.739 -7.836 1.00 98.81 315 THR A O 1
ATOM 2592 N N . VAL A 1 316 ? 18.410 -1.315 -9.204 1.00 98.81 316 VAL A N 1
ATOM 2593 C CA . VAL A 1 316 ? 18.380 -0.183 -8.262 1.00 98.81 316 VAL A CA 1
ATOM 2594 C C . VAL A 1 316 ? 16.957 0.361 -8.091 1.00 98.81 316 VAL A C 1
ATOM 2596 O O . VAL A 1 316 ? 16.572 0.736 -6.983 1.00 98.81 316 VAL A O 1
ATOM 2599 N N . SER A 1 317 ? 16.144 0.354 -9.148 1.00 98.75 317 SER A N 1
ATOM 2600 C CA . SER A 1 317 ? 14.727 0.725 -9.077 1.00 98.75 317 SER A CA 1
ATOM 2601 C C . SER A 1 317 ? 13.935 -0.240 -8.198 1.00 98.75 317 SER A C 1
ATOM 2603 O O . SER A 1 317 ? 13.184 0.205 -7.328 1.00 98.75 317 SER A O 1
ATOM 2605 N N . SER A 1 318 ? 14.152 -1.548 -8.370 1.00 98.56 318 SER A N 1
ATOM 2606 C CA . SER A 1 318 ? 13.597 -2.596 -7.507 1.00 98.56 318 SER A CA 1
ATOM 2607 C C . SER A 1 318 ? 13.961 -2.343 -6.052 1.00 98.56 318 SER A C 1
ATOM 2609 O O . SER A 1 318 ? 13.092 -2.314 -5.179 1.00 98.56 318 SER A O 1
ATOM 2611 N N . TYR A 1 319 ? 15.248 -2.086 -5.804 1.00 98.50 319 TYR A N 1
ATOM 2612 C CA . TYR A 1 319 ? 15.748 -1.848 -4.462 1.00 98.50 319 TYR A CA 1
ATOM 2613 C C . TYR A 1 319 ? 15.091 -0.617 -3.828 1.00 98.50 319 TYR A C 1
ATOM 2615 O O . TYR A 1 319 ? 14.676 -0.657 -2.670 1.00 98.50 319 TYR A O 1
ATOM 2623 N N . THR A 1 320 ? 14.945 0.459 -4.601 1.00 98.44 320 THR A N 1
ATOM 2624 C CA . THR A 1 320 ? 14.343 1.723 -4.165 1.00 98.44 320 THR A CA 1
ATOM 2625 C C . THR A 1 320 ? 12.867 1.548 -3.802 1.00 98.44 320 THR A C 1
ATOM 2627 O O . THR A 1 320 ? 12.470 1.895 -2.688 1.00 98.44 320 THR A O 1
ATOM 2630 N N . LEU A 1 321 ? 12.059 0.970 -4.702 1.00 96.81 321 LEU A N 1
ATOM 2631 C CA . LEU A 1 321 ? 10.627 0.770 -4.466 1.00 96.81 321 LEU A CA 1
ATOM 2632 C C . LEU A 1 321 ? 10.380 -0.175 -3.297 1.00 96.81 321 LEU A C 1
ATOM 2634 O O . LEU A 1 321 ? 9.597 0.158 -2.411 1.00 96.81 321 LEU A O 1
ATOM 2638 N N . LEU A 1 322 ? 11.047 -1.331 -3.266 1.00 95.19 322 LEU A N 1
ATOM 2639 C CA . LEU A 1 322 ? 10.787 -2.335 -2.236 1.00 95.19 322 LEU A CA 1
ATOM 2640 C C . LEU A 1 322 ? 11.304 -1.909 -0.863 1.00 95.19 322 LEU A C 1
ATOM 2642 O O . LEU A 1 322 ? 10.654 -2.218 0.128 1.00 95.19 322 LEU A O 1
ATOM 2646 N N . THR A 1 323 ? 12.394 -1.140 -0.782 1.00 95.19 323 THR A N 1
ATOM 2647 C CA . THR A 1 323 ? 12.830 -0.567 0.501 1.00 95.19 323 THR A CA 1
ATOM 2648 C C . THR A 1 323 ? 11.790 0.417 1.037 1.00 95.19 323 THR A C 1
ATOM 2650 O O . THR A 1 323 ? 11.407 0.327 2.202 1.00 95.19 323 THR A O 1
ATOM 2653 N N . ILE A 1 324 ? 11.295 1.340 0.203 1.00 94.81 324 ILE A N 1
ATOM 2654 C CA . ILE A 1 324 ? 10.303 2.345 0.620 1.00 94.81 324 ILE A CA 1
ATOM 2655 C C . ILE A 1 324 ? 8.944 1.697 0.922 1.00 94.81 324 ILE A C 1
ATOM 2657 O O . ILE A 1 324 ? 8.310 2.050 1.914 1.00 94.81 324 ILE A O 1
ATOM 2661 N N . GLY A 1 325 ? 8.508 0.752 0.087 1.00 91.75 325 GLY A N 1
ATOM 2662 C CA . GLY A 1 325 ? 7.229 0.054 0.212 1.00 91.75 325 GLY A CA 1
ATOM 2663 C C . GLY A 1 325 ? 7.187 -0.919 1.389 1.00 91.75 325 GLY A C 1
ATOM 2664 O O . GLY A 1 325 ? 6.271 -0.842 2.197 1.00 91.75 325 GLY A O 1
ATOM 2665 N N . ALA A 1 326 ? 8.200 -1.777 1.559 1.00 88.56 326 ALA A N 1
ATOM 2666 C CA . ALA A 1 326 ? 8.218 -2.758 2.653 1.00 88.56 326 ALA A CA 1
ATOM 2667 C C . ALA A 1 326 ? 8.386 -2.108 4.034 1.00 88.56 326 ALA A C 1
ATOM 2669 O O . ALA A 1 326 ? 7.976 -2.671 5.044 1.00 88.56 326 ALA A O 1
ATOM 2670 N N . THR A 1 327 ? 8.994 -0.921 4.084 1.00 88.06 327 THR A N 1
ATOM 2671 C CA . THR A 1 327 ? 9.126 -0.122 5.313 1.00 88.06 327 THR A CA 1
ATOM 2672 C C . THR A 1 327 ? 8.039 0.946 5.423 1.00 88.06 327 THR A C 1
ATOM 2674 O O . THR A 1 327 ? 8.128 1.848 6.259 1.00 88.06 327 THR A O 1
ATOM 2677 N N . ALA A 1 328 ? 7.008 0.856 4.577 1.00 80.56 328 ALA A N 1
ATOM 2678 C CA . ALA A 1 328 ? 5.779 1.594 4.766 1.00 80.56 328 ALA A CA 1
ATOM 2679 C C . ALA A 1 328 ? 4.969 0.991 5.925 1.00 80.56 328 ALA A C 1
ATOM 2681 O O . ALA A 1 328 ? 5.345 0.018 6.579 1.00 80.56 328 ALA A O 1
ATOM 2682 N N . SER A 1 329 ? 3.865 1.638 6.253 1.00 81.44 329 SER A N 1
ATOM 2683 C CA . SER A 1 329 ? 3.283 1.588 7.588 1.00 81.44 329 SER A CA 1
ATOM 2684 C C . SER A 1 329 ? 2.430 0.353 7.918 1.00 81.44 329 SER A C 1
ATOM 2686 O O . SER A 1 329 ? 1.806 0.330 8.978 1.00 81.44 329 SER A O 1
ATOM 2688 N N . HIS A 1 330 ? 2.402 -0.669 7.058 1.00 89.62 330 HIS A N 1
ATOM 2689 C CA . HIS A 1 330 ? 1.536 -1.849 7.190 1.00 89.62 330 HIS A CA 1
ATOM 2690 C C . HIS A 1 330 ? 2.241 -3.105 7.747 1.00 89.62 330 HIS A C 1
ATOM 2692 O O . HIS A 1 330 ? 1.582 -4.101 8.017 1.00 89.62 330 HIS A O 1
ATOM 2698 N N . HIS A 1 331 ? 3.558 -3.082 7.996 1.00 90.88 331 HIS A N 1
ATOM 2699 C CA . HIS A 1 331 ? 4.306 -4.246 8.519 1.00 90.88 331 HIS A CA 1
ATOM 2700 C C . HIS A 1 331 ? 4.875 -4.056 9.937 1.00 90.88 331 HIS A C 1
ATOM 2702 O O . HIS A 1 331 ? 5.892 -4.644 10.307 1.00 90.88 331 HIS A O 1
ATOM 2708 N N . HIS A 1 332 ? 4.221 -3.235 10.759 1.00 91.25 332 HIS A N 1
ATOM 2709 C CA . HIS A 1 332 ? 4.595 -3.029 12.161 1.00 91.25 332 HIS A CA 1
ATOM 2710 C C . HIS A 1 332 ? 4.079 -4.171 13.077 1.00 91.25 332 HIS A C 1
ATOM 2712 O O . HIS A 1 332 ? 2.967 -4.650 12.878 1.00 91.25 332 HIS A O 1
ATOM 2718 N N . PRO A 1 333 ? 4.794 -4.573 14.148 1.00 89.06 333 PRO A N 1
ATOM 2719 C CA . PRO A 1 333 ? 4.319 -5.578 15.110 1.00 89.06 333 PRO A CA 1
ATOM 2720 C C . PRO A 1 333 ? 3.060 -5.213 15.896 1.00 89.06 333 PRO A C 1
ATOM 2722 O O . PRO A 1 333 ? 2.517 -6.058 16.600 1.00 89.06 333 PRO A O 1
ATOM 2725 N N . GLU A 1 334 ? 2.634 -3.957 15.815 1.00 87.06 334 GLU A N 1
ATOM 2726 C CA . GLU A 1 334 ? 1.447 -3.428 16.499 1.00 87.06 334 GLU A CA 1
ATOM 2727 C C . GLU A 1 334 ? 0.313 -3.100 15.522 1.00 87.06 334 GLU A C 1
ATOM 2729 O O . GLU A 1 334 ? -0.674 -2.492 15.930 1.00 87.06 334 GLU A O 1
ATOM 2734 N N . VAL A 1 335 ? 0.461 -3.450 14.238 1.00 89.94 335 VAL A N 1
ATOM 2735 C CA . VAL A 1 335 ? -0.661 -3.445 13.295 1.00 89.94 335 VAL A CA 1
ATOM 2736 C C . VAL A 1 335 ? -1.168 -4.862 13.091 1.00 89.94 335 VAL A C 1
ATOM 2738 O O . VAL A 1 335 ? -0.413 -5.840 13.179 1.00 89.94 335 VAL A O 1
ATOM 2741 N N . PHE A 1 336 ? -2.457 -4.957 12.802 1.00 91.62 336 PHE A N 1
ATOM 2742 C CA . PHE A 1 336 ? -3.142 -6.214 12.581 1.00 91.62 336 PHE A CA 1
ATOM 2743 C C . PHE A 1 336 ? -2.531 -6.995 11.417 1.00 91.62 336 PHE A C 1
ATOM 2745 O O . PHE A 1 336 ? -2.311 -6.451 10.333 1.00 91.62 336 PHE A O 1
ATOM 2752 N N . HIS A 1 337 ? -2.311 -8.288 11.642 1.00 93.31 337 HIS A N 1
ATOM 2753 C CA . HIS A 1 337 ? -2.134 -9.296 10.607 1.00 93.31 337 HIS A CA 1
ATOM 2754 C C . HIS A 1 337 ? -3.014 -10.501 10.916 1.00 93.31 337 HIS A C 1
ATOM 2756 O O . HIS A 1 337 ? -3.138 -10.894 12.072 1.00 93.31 337 HIS A O 1
ATOM 2762 N N . ASP A 1 338 ? -3.589 -11.126 9.890 1.00 91.94 338 ASP A N 1
ATOM 2763 C CA . ASP A 1 338 ? -4.466 -12.281 10.084 1.00 91.94 338 ASP A CA 1
ATOM 2764 C C . ASP A 1 338 ? -3.794 -13.373 10.945 1.00 91.94 338 ASP A C 1
ATOM 2766 O O . ASP A 1 338 ? -2.624 -13.714 10.760 1.00 91.94 338 ASP A O 1
ATOM 2770 N N . GLY A 1 339 ? -4.511 -13.899 11.932 1.00 88.75 339 GLY A N 1
ATOM 2771 C CA . GLY A 1 339 ? -3.949 -14.659 13.050 1.00 88.75 339 GLY A CA 1
ATOM 2772 C C . GLY A 1 339 ? -3.813 -13.869 14.354 1.00 88.75 339 GLY A C 1
ATOM 2773 O O . GLY A 1 339 ? -3.733 -14.494 15.409 1.00 88.75 339 GLY A O 1
ATOM 2774 N N . ASP A 1 340 ? -3.826 -12.536 14.301 1.00 89.25 340 ASP A N 1
ATOM 2775 C CA . ASP A 1 340 ? -4.047 -11.664 15.461 1.00 89.25 340 ASP A CA 1
ATOM 2776 C C . ASP A 1 340 ? -5.519 -11.688 15.893 1.00 89.25 340 ASP A C 1
ATOM 2778 O O . ASP A 1 340 ? -6.394 -12.067 15.117 1.00 89.25 340 ASP A O 1
ATOM 2782 N N . GLU A 1 341 ? -5.829 -11.293 17.123 1.00 84.25 341 GLU A N 1
ATOM 2783 C CA . GLU A 1 341 ? -7.225 -11.163 17.546 1.00 84.25 341 GLU A CA 1
ATOM 2784 C C . GLU A 1 341 ? -7.848 -9.938 16.841 1.00 84.25 341 GLU A C 1
ATOM 2786 O O . GLU A 1 341 ? -7.301 -8.836 16.949 1.00 84.25 341 GLU A O 1
ATOM 2791 N N . PRO A 1 342 ? -8.947 -10.100 16.080 1.00 81.50 342 PRO A N 1
ATOM 2792 C CA . PRO A 1 342 ? -9.520 -9.007 15.304 1.00 81.50 342 PRO A CA 1
ATOM 2793 C C . PRO A 1 342 ? -10.229 -8.001 16.216 1.00 81.50 342 PRO A C 1
ATOM 2795 O O . PRO A 1 342 ? -10.615 -8.305 17.349 1.00 81.50 342 PRO A O 1
ATOM 2798 N N . LEU A 1 343 ? -10.511 -6.814 15.685 1.00 75.69 343 LEU A N 1
ATOM 2799 C CA . LEU A 1 343 ? -11.432 -5.891 16.339 1.00 75.69 343 LEU A CA 1
ATOM 2800 C C . LEU A 1 343 ? -12.849 -6.477 16.409 1.00 75.69 343 LEU A C 1
ATOM 2802 O O . LEU A 1 343 ? -13.329 -7.103 15.464 1.00 75.69 343 LEU A O 1
ATOM 2806 N N . ALA A 1 344 ? -13.538 -6.221 17.525 1.00 72.06 344 ALA A N 1
ATOM 2807 C CA . ALA A 1 344 ? -14.909 -6.687 17.739 1.00 72.06 344 ALA A CA 1
ATOM 2808 C C . ALA A 1 344 ? -15.915 -6.057 16.757 1.00 72.06 344 ALA A C 1
ATOM 2810 O O . ALA A 1 344 ? -16.869 -6.719 16.353 1.00 72.06 344 ALA A O 1
ATOM 2811 N N . ASP A 1 345 ? -15.703 -4.792 16.375 1.00 77.94 345 ASP A N 1
ATOM 2812 C CA . ASP A 1 345 ? -16.466 -4.127 15.316 1.00 77.94 345 ASP A CA 1
ATOM 2813 C C . ASP A 1 345 ? -15.582 -3.953 14.076 1.00 77.94 345 ASP A C 1
ATOM 2815 O O . ASP A 1 345 ? -14.700 -3.088 14.073 1.00 77.94 345 ASP A O 1
ATOM 2819 N N . PRO A 1 346 ? -15.785 -4.752 13.018 1.00 86.50 346 PRO A N 1
ATOM 2820 C CA . PRO A 1 346 ? -14.957 -4.682 11.830 1.00 86.50 346 PRO A CA 1
ATOM 2821 C C . PRO A 1 346 ? -15.469 -3.586 10.880 1.00 86.50 346 PRO A C 1
ATOM 2823 O O . PRO A 1 346 ? -15.784 -3.844 9.719 1.00 86.50 346 PRO A O 1
ATOM 2826 N N . ASP A 1 347 ? -15.615 -2.348 11.355 1.00 95.19 347 ASP A N 1
ATOM 2827 C CA . ASP A 1 347 ? -15.833 -1.197 10.467 1.00 95.19 347 ASP A CA 1
ATOM 2828 C C . ASP A 1 347 ? -14.673 -1.125 9.464 1.00 95.19 347 ASP A C 1
ATOM 2830 O O . ASP A 1 347 ? -13.509 -1.193 9.863 1.00 95.19 347 ASP A O 1
ATOM 2834 N N . PHE A 1 348 ? -14.975 -0.990 8.167 1.00 96.69 348 PHE A N 1
ATOM 2835 C CA . PHE A 1 348 ? -13.951 -0.967 7.114 1.00 96.69 348 PHE A CA 1
ATOM 2836 C C . PHE A 1 348 ? -12.836 0.042 7.408 1.00 96.69 348 PHE A C 1
ATOM 2838 O O . PHE A 1 348 ? -11.656 -0.266 7.265 1.00 96.69 348 PHE A O 1
ATOM 2845 N N . GLY A 1 349 ? -13.199 1.243 7.853 1.00 95.69 349 GLY A N 1
ATOM 2846 C CA . GLY A 1 349 ? -12.238 2.303 8.089 1.00 95.69 349 GLY A CA 1
ATOM 2847 C C . GLY A 1 349 ? -11.386 2.046 9.322 1.00 95.69 349 GLY A C 1
ATOM 2848 O O . GLY A 1 349 ? -10.176 2.241 9.257 1.00 95.69 349 GLY A O 1
ATOM 2849 N N . ILE A 1 350 ? -11.978 1.548 10.410 1.00 93.69 350 ILE A N 1
ATOM 2850 C CA . ILE A 1 350 ? -11.203 1.136 11.589 1.00 93.69 350 ILE A CA 1
ATOM 2851 C C . ILE A 1 350 ? -10.281 -0.036 11.237 1.00 93.69 350 ILE A C 1
ATOM 2853 O O . ILE A 1 350 ? -9.125 -0.011 11.632 1.00 93.69 350 ILE A O 1
ATOM 2857 N N . GLY A 1 351 ? -10.730 -1.005 10.437 1.00 92.62 351 GLY A N 1
ATOM 2858 C CA . GLY A 1 351 ? -9.900 -2.120 9.978 1.00 92.62 351 GLY A CA 1
ATOM 2859 C C . GLY A 1 351 ? -8.687 -1.678 9.151 1.00 92.62 351 GLY A C 1
ATOM 2860 O O . GLY A 1 351 ? -7.587 -2.184 9.366 1.00 92.62 351 GLY A O 1
ATOM 2861 N N . GLN A 1 352 ? -8.850 -0.692 8.258 1.00 94.00 352 GLN A N 1
ATOM 2862 C CA . GLN A 1 352 ? -7.714 -0.104 7.532 1.00 94.00 352 GLN A CA 1
ATOM 2863 C C . GLN A 1 352 ? -6.739 0.602 8.477 1.00 94.00 352 GLN A C 1
ATOM 2865 O O . GLN A 1 352 ? -5.528 0.492 8.303 1.00 94.00 352 GLN A O 1
ATOM 2870 N N . LEU A 1 353 ? -7.243 1.304 9.495 1.00 92.12 353 LEU A N 1
ATOM 2871 C CA . LEU A 1 353 ? -6.390 1.894 10.526 1.00 92.12 353 LEU A CA 1
ATOM 2872 C C . LEU A 1 353 ? -5.723 0.808 11.377 1.00 92.12 353 LEU A C 1
ATOM 2874 O O . LEU A 1 353 ? -4.552 0.914 11.695 1.00 92.12 353 LEU A O 1
ATOM 2878 N N . ASP A 1 354 ? -6.388 -0.288 11.707 1.00 90.88 354 ASP A N 1
ATOM 2879 C CA . ASP A 1 354 ? -5.771 -1.341 12.513 1.00 90.88 354 ASP A CA 1
ATOM 2880 C C . ASP A 1 354 ? -4.595 -2.012 11.785 1.00 90.88 354 ASP A C 1
ATOM 2882 O O . ASP A 1 354 ? -3.588 -2.353 12.404 1.00 90.88 354 ASP A O 1
ATOM 2886 N N . ALA A 1 355 ? -4.676 -2.108 10.455 1.00 92.00 355 ALA A N 1
ATOM 2887 C CA . ALA A 1 355 ? -3.653 -2.702 9.598 1.00 92.00 355 ALA A CA 1
ATOM 2888 C C . ALA A 1 355 ? -2.591 -1.711 9.072 1.00 92.00 355 ALA A C 1
ATOM 2890 O O . ALA A 1 355 ? -1.621 -2.138 8.447 1.00 92.00 355 ALA A O 1
ATOM 2891 N N . THR A 1 356 ? -2.732 -0.401 9.308 1.00 91.75 356 THR A N 1
ATOM 2892 C CA . THR A 1 356 ? -1.796 0.621 8.802 1.00 91.75 356 THR A CA 1
ATOM 2893 C C . THR A 1 356 ? -1.394 1.626 9.884 1.00 91.75 356 THR A C 1
ATOM 2895 O O . THR A 1 356 ? -1.975 1.688 10.963 1.00 91.75 356 THR A O 1
ATOM 2898 N N . ARG A 1 357 ? -0.351 2.423 9.635 1.00 87.56 357 ARG A N 1
ATOM 2899 C CA . ARG A 1 357 ? 0.030 3.601 10.445 1.00 87.56 357 ARG A CA 1
ATOM 2900 C C . ARG A 1 357 ? 0.343 4.785 9.526 1.00 87.56 357 ARG A C 1
ATOM 2902 O O . ARG A 1 357 ? 0.250 4.668 8.307 1.00 87.56 357 ARG A O 1
ATOM 2909 N N . ASP A 1 358 ? 0.704 5.935 10.079 1.00 87.81 358 ASP A N 1
ATOM 2910 C CA . ASP A 1 358 ? 1.319 7.021 9.299 1.00 87.81 358 ASP A CA 1
ATOM 2911 C C . ASP A 1 358 ? 2.714 7.330 9.850 1.00 87.81 358 ASP A C 1
ATOM 2913 O O . ASP A 1 358 ? 3.085 6.838 10.920 1.00 87.81 358 ASP A O 1
ATOM 2917 N N . ARG A 1 359 ? 3.501 8.129 9.132 1.00 88.62 359 ARG A N 1
ATOM 2918 C CA . ARG A 1 359 ? 4.831 8.546 9.592 1.00 88.62 359 ARG A CA 1
ATOM 2919 C C . ARG A 1 359 ? 4.745 9.748 10.526 1.00 88.62 359 ARG A C 1
ATOM 2921 O O . ARG A 1 359 ? 3.919 10.638 10.337 1.00 88.62 359 ARG A O 1
ATOM 2928 N N . ALA A 1 360 ? 5.599 9.773 11.546 1.00 87.00 360 ALA A N 1
ATOM 2929 C CA . ALA A 1 360 ? 5.598 10.836 12.553 1.00 87.00 360 ALA A CA 1
ATOM 2930 C C . ALA A 1 360 ? 6.247 12.139 12.059 1.00 87.00 360 ALA A C 1
ATOM 2932 O O . ALA A 1 360 ? 5.920 13.223 12.543 1.00 87.00 360 ALA A O 1
ATOM 2933 N N . GLU A 1 361 ? 7.205 12.052 11.138 1.00 88.31 361 GLU A N 1
ATOM 2934 C CA . GLU A 1 361 ? 8.023 13.189 10.741 1.00 88.31 361 GLU A CA 1
ATOM 2935 C C . GLU A 1 361 ? 7.281 14.121 9.776 1.00 88.31 361 GLU A C 1
ATOM 2937 O O . GLU A 1 361 ? 6.865 13.732 8.685 1.00 88.31 361 GLU A O 1
ATOM 2942 N N . ASN A 1 362 ? 7.212 15.408 10.129 1.00 86.25 362 ASN A N 1
ATOM 2943 C CA . ASN A 1 362 ? 6.511 16.425 9.337 1.00 86.25 362 ASN A CA 1
ATOM 2944 C C . ASN A 1 362 ? 7.034 16.581 7.899 1.00 86.25 362 ASN A C 1
ATOM 2946 O O . ASN A 1 362 ? 6.301 17.065 7.039 1.00 86.25 362 ASN A O 1
ATOM 2950 N N . PHE A 1 363 ? 8.278 16.179 7.615 1.00 87.19 363 PHE A N 1
ATOM 2951 C CA . PHE A 1 363 ? 8.837 16.209 6.260 1.00 87.19 363 PHE A CA 1
ATOM 2952 C C . PHE A 1 363 ? 8.028 15.351 5.271 1.00 87.19 363 PHE A C 1
ATOM 2954 O O . PHE A 1 363 ? 7.907 15.721 4.104 1.00 87.19 363 PHE A O 1
ATOM 2961 N N . PHE A 1 364 ? 7.389 14.270 5.734 1.00 86.81 364 PHE A N 1
ATOM 2962 C CA . PHE A 1 364 ? 6.530 13.424 4.896 1.00 86.81 364 PHE A CA 1
ATOM 2963 C C . PHE A 1 364 ? 5.213 14.096 4.472 1.00 86.81 364 PHE A C 1
ATOM 2965 O O . PHE A 1 364 ? 4.552 13.597 3.561 1.00 86.81 364 PHE A O 1
ATOM 2972 N N . ASN A 1 365 ? 4.869 15.251 5.058 1.00 87.25 365 ASN A N 1
ATOM 2973 C CA . ASN A 1 365 ? 3.726 16.074 4.646 1.00 87.25 365 ASN A CA 1
ATOM 2974 C C . ASN A 1 365 ? 4.040 16.981 3.440 1.00 87.25 365 ASN A C 1
ATOM 2976 O O . ASN A 1 365 ? 3.154 17.671 2.935 1.00 87.25 365 ASN A O 1
ATOM 2980 N N . ASN A 1 366 ? 5.294 17.031 2.976 1.00 94.25 366 ASN A N 1
ATOM 2981 C CA . ASN A 1 366 ? 5.628 17.716 1.732 1.00 94.25 366 ASN A CA 1
ATOM 2982 C C . ASN A 1 366 ? 5.056 16.940 0.537 1.00 94.25 366 ASN A C 1
ATOM 2984 O O . ASN A 1 366 ? 5.363 15.766 0.375 1.00 94.25 366 ASN A O 1
ATOM 2988 N N . LEU A 1 367 ? 4.314 17.613 -0.348 1.00 95.44 367 LEU A N 1
ATOM 2989 C CA . LEU A 1 367 ? 3.613 16.979 -1.472 1.00 95.44 367 LEU A CA 1
ATOM 2990 C C . LEU A 1 367 ? 4.493 16.070 -2.350 1.00 95.44 367 LEU A C 1
ATOM 2992 O O . LEU A 1 367 ? 4.037 15.004 -2.759 1.00 95.44 367 LEU A O 1
ATOM 2996 N N . PHE A 1 368 ? 5.733 16.472 -2.648 1.00 96.81 368 PHE A N 1
ATOM 2997 C CA . PHE A 1 368 ? 6.646 15.644 -3.440 1.00 96.81 368 PHE A CA 1
ATOM 2998 C C . PHE A 1 368 ? 7.045 14.385 -2.669 1.00 96.81 368 PHE A C 1
ATOM 3000 O O . PHE A 1 368 ? 6.948 13.281 -3.197 1.00 96.81 368 PHE A O 1
ATOM 3007 N N . VAL A 1 369 ? 7.428 14.547 -1.400 1.00 95.31 369 VAL A N 1
ATOM 3008 C CA . VAL A 1 369 ? 7.804 13.437 -0.516 1.00 95.31 369 VAL A CA 1
ATOM 3009 C C . VAL A 1 369 ? 6.628 12.484 -0.330 1.00 95.31 369 VAL A C 1
ATOM 3011 O O . VAL A 1 369 ? 6.801 11.277 -0.464 1.00 95.31 369 VAL A O 1
ATOM 3014 N N . THR A 1 370 ? 5.423 13.006 -0.093 1.00 93.56 370 THR A N 1
ATOM 3015 C CA . THR A 1 370 ? 4.185 12.225 -0.008 1.00 93.56 370 THR A CA 1
ATOM 3016 C C . THR A 1 370 ? 3.997 11.369 -1.262 1.00 93.56 370 THR A C 1
ATOM 3018 O O . THR A 1 370 ? 3.747 10.171 -1.147 1.00 93.56 370 THR A O 1
ATOM 3021 N N . LEU A 1 371 ? 4.169 11.961 -2.450 1.00 95.88 371 LEU A N 1
ATOM 3022 C CA . LEU A 1 371 ? 3.985 11.281 -3.731 1.00 95.88 371 LEU A CA 1
ATOM 3023 C C . LEU A 1 371 ? 5.000 10.148 -3.956 1.00 95.88 371 LEU A C 1
ATOM 3025 O O . LEU A 1 371 ? 4.618 9.099 -4.458 1.00 95.88 371 LEU A O 1
ATOM 3029 N N . VAL A 1 372 ? 6.269 10.339 -3.576 1.00 96.44 372 VAL A N 1
ATOM 3030 C CA . VAL A 1 372 ? 7.347 9.359 -3.826 1.00 96.44 372 VAL A CA 1
ATOM 3031 C C . VAL A 1 372 ? 7.625 8.420 -2.647 1.00 96.44 372 VAL A C 1
ATOM 3033 O O . VAL A 1 372 ? 8.571 7.638 -2.699 1.00 96.44 372 VAL A O 1
ATOM 3036 N N . THR A 1 373 ? 6.830 8.484 -1.573 1.00 94.00 373 THR A N 1
ATOM 3037 C CA . THR A 1 373 ? 7.017 7.631 -0.384 1.00 94.00 373 THR A CA 1
ATOM 3038 C C . THR A 1 373 ? 5.730 7.041 0.195 1.00 94.00 373 THR A C 1
ATOM 3040 O O . THR A 1 373 ? 5.767 6.537 1.316 1.00 94.00 373 THR A O 1
ATOM 3043 N N . PHE A 1 374 ? 4.601 7.074 -0.520 1.00 91.88 374 PHE A N 1
ATOM 3044 C CA . PHE A 1 374 ? 3.296 6.613 -0.007 1.00 91.88 374 PHE A CA 1
ATOM 3045 C C . PHE A 1 374 ? 2.842 7.376 1.257 1.00 91.88 374 PHE A C 1
ATOM 3047 O O . PHE A 1 374 ? 2.416 6.776 2.246 1.00 91.88 374 PHE A O 1
ATOM 3054 N N . GLY A 1 375 ? 3.019 8.702 1.277 1.00 88.88 375 GLY A N 1
ATOM 3055 C CA . GLY A 1 375 ? 2.595 9.546 2.402 1.00 88.88 375 GLY A CA 1
ATOM 3056 C C . GLY A 1 375 ? 1.071 9.684 2.495 1.00 88.88 375 GLY A C 1
ATOM 3057 O O . GLY A 1 375 ? 0.363 9.429 1.524 1.00 88.88 375 GLY A O 1
ATOM 3058 N N . HIS A 1 376 ? 0.563 10.106 3.659 1.00 91.00 376 HIS A N 1
ATOM 3059 C CA . HIS A 1 376 ? -0.873 10.049 3.983 1.00 91.00 376 HIS A CA 1
ATOM 3060 C C . HIS A 1 376 ? -1.461 8.640 3.807 1.00 91.00 376 HIS A C 1
ATOM 3062 O O . HIS A 1 376 ? -2.625 8.476 3.437 1.00 91.00 376 HIS A O 1
ATOM 3068 N N . HIS A 1 377 ? -0.643 7.628 4.102 1.00 92.62 377 HIS A N 1
ATOM 3069 C CA . HIS A 1 377 ? -0.929 6.209 3.916 1.00 92.62 377 HIS A CA 1
ATOM 3070 C C . HIS A 1 377 ? -2.330 5.767 4.387 1.00 92.62 377 HIS A C 1
ATOM 3072 O O . HIS A 1 377 ? -3.036 5.150 3.591 1.00 92.62 377 HIS A O 1
ATOM 3078 N N . PRO A 1 378 ? -2.809 6.113 5.605 1.00 93.19 378 PRO A N 1
ATOM 3079 C CA . PRO A 1 378 ? -4.154 5.721 6.038 1.00 93.19 378 PRO A CA 1
ATOM 3080 C C . PRO A 1 378 ? -5.260 6.308 5.159 1.00 93.19 378 PRO A C 1
ATOM 3082 O O . PRO A 1 378 ? -6.191 5.610 4.771 1.00 93.19 378 PRO A O 1
ATOM 3085 N N . LEU A 1 379 ? -5.165 7.594 4.813 1.00 95.94 379 LEU A N 1
ATOM 3086 C CA . LEU A 1 379 ? -6.148 8.249 3.950 1.00 95.94 379 LEU A CA 1
ATOM 3087 C C . LEU A 1 379 ? -6.128 7.670 2.535 1.00 95.94 379 LEU A C 1
ATOM 3089 O O . LEU A 1 379 ? -7.187 7.538 1.925 1.00 95.94 379 LEU A O 1
ATOM 3093 N N . HIS A 1 380 ? -4.942 7.304 2.045 1.00 96.62 380 HIS A N 1
ATOM 3094 C CA . HIS A 1 380 ? -4.774 6.614 0.772 1.00 96.62 380 HIS A CA 1
ATOM 3095 C C . HIS A 1 380 ? -5.428 5.222 0.787 1.00 96.62 380 HIS A C 1
ATOM 3097 O O . HIS A 1 380 ? -6.159 4.901 -0.138 1.00 96.62 380 HIS A O 1
ATOM 3103 N N . HIS A 1 381 ? -5.287 4.433 1.857 1.00 96.31 381 HIS A N 1
ATOM 3104 C CA . HIS A 1 381 ? -5.984 3.140 1.985 1.00 96.31 381 HIS A CA 1
ATOM 3105 C C . HIS A 1 381 ? -7.506 3.281 2.094 1.00 96.31 381 HIS A C 1
ATOM 3107 O O . HIS A 1 381 ? -8.255 2.478 1.541 1.00 96.31 381 HIS A O 1
ATOM 3113 N N . LEU A 1 382 ? -7.984 4.317 2.787 1.00 97.44 382 LEU A N 1
ATOM 3114 C CA . LEU A 1 382 ? -9.417 4.578 2.936 1.00 97.44 382 LEU A CA 1
ATOM 3115 C C . LEU A 1 382 ? -10.067 5.047 1.624 1.00 97.44 382 LEU A C 1
ATOM 3117 O O . LEU A 1 382 ? -11.233 4.726 1.368 1.00 97.44 382 LEU A O 1
ATOM 3121 N N . PHE A 1 383 ? -9.332 5.823 0.818 1.00 97.69 383 PHE A N 1
ATOM 3122 C CA . PHE A 1 383 ? -9.822 6.468 -0.404 1.00 97.69 383 PHE A CA 1
ATOM 3123 C C . PHE A 1 383 ? -8.774 6.459 -1.541 1.00 97.69 383 PHE A C 1
ATOM 3125 O O . PHE A 1 383 ? -8.352 7.525 -2.000 1.00 97.69 383 PHE A O 1
ATOM 3132 N N . PRO A 1 384 ? -8.378 5.277 -2.046 1.00 96.44 384 PRO A N 1
ATOM 3133 C CA . PRO A 1 384 ? -7.259 5.122 -2.985 1.00 96.44 384 PRO A CA 1
ATOM 3134 C C . PRO A 1 384 ? -7.456 5.840 -4.326 1.00 96.44 384 PRO A C 1
ATOM 3136 O O . PRO A 1 384 ? -6.489 6.220 -4.983 1.00 96.44 384 PRO A O 1
ATOM 3139 N N . THR A 1 385 ? -8.705 6.082 -4.737 1.00 96.50 385 THR A N 1
ATOM 3140 C CA . THR A 1 385 ? -9.030 6.795 -5.985 1.00 96.50 385 THR A CA 1
ATOM 3141 C C . THR A 1 385 ? -8.996 8.323 -5.851 1.00 96.50 385 THR A C 1
ATOM 3143 O O . THR A 1 385 ? -9.279 9.044 -6.815 1.00 96.50 385 THR A O 1
ATOM 3146 N N . ILE A 1 386 ? -8.656 8.849 -4.670 1.00 97.62 386 ILE A N 1
ATOM 3147 C CA . ILE A 1 386 ? -8.386 10.269 -4.450 1.00 97.62 386 ILE A CA 1
ATOM 3148 C C . ILE A 1 386 ? -6.889 10.505 -4.628 1.00 97.62 386 ILE A C 1
ATOM 3150 O O . ILE A 1 386 ? -6.062 9.903 -3.954 1.00 97.62 386 ILE A O 1
ATOM 3154 N N . CYS A 1 387 ? -6.522 11.436 -5.508 1.00 97.50 387 CYS A N 1
ATOM 3155 C CA . CYS A 1 387 ? -5.116 11.731 -5.750 1.00 97.50 387 CYS A CA 1
ATOM 3156 C C . CYS A 1 387 ? -4.405 12.216 -4.473 1.00 97.50 387 CYS A C 1
ATOM 3158 O O . CYS A 1 387 ? -4.934 13.061 -3.749 1.00 97.50 387 CYS A O 1
ATOM 3160 N N . HIS A 1 388 ? -3.147 11.804 -4.282 1.00 95.81 388 HIS A N 1
ATOM 3161 C CA . HIS A 1 388 ? -2.269 12.239 -3.185 1.00 95.81 388 HIS A CA 1
ATOM 3162 C C . HIS A 1 388 ? -2.222 13.768 -3.016 1.00 95.81 388 HIS A C 1
ATOM 3164 O O . HIS A 1 388 ? -2.172 14.275 -1.897 1.00 95.81 388 HIS A O 1
ATOM 3170 N N . SER A 1 389 ? -2.354 14.529 -4.114 1.00 96.44 389 SER A N 1
ATOM 3171 C CA . SER A 1 389 ? -2.456 15.999 -4.079 1.00 96.44 389 SER A CA 1
ATOM 3172 C C . SER A 1 389 ? -3.646 16.558 -3.294 1.00 96.44 389 SER A C 1
ATOM 3174 O O . SER A 1 389 ? -3.686 17.760 -3.036 1.00 96.44 389 SER A O 1
ATOM 3176 N N . LYS A 1 390 ? -4.625 15.723 -2.938 1.00 96.88 390 LYS A N 1
ATOM 3177 C CA . LYS A 1 390 ? -5.870 16.112 -2.270 1.00 96.88 390 LYS A CA 1
ATOM 3178 C C . LYS A 1 390 ? -5.969 15.610 -0.833 1.00 96.88 390 LYS A C 1
ATOM 3180 O O . LYS A 1 390 ? -6.744 16.177 -0.068 1.00 96.88 390 LYS A O 1
ATOM 3185 N N . LEU A 1 391 ? -5.183 14.600 -0.450 1.00 95.62 391 LEU A N 1
ATOM 3186 C CA . LEU A 1 391 ? -5.307 13.933 0.852 1.00 95.62 391 LEU A CA 1
ATOM 3187 C C . LEU A 1 391 ? -5.067 14.889 2.030 1.00 95.62 391 LEU A C 1
ATOM 3189 O O . LEU A 1 391 ? -5.798 14.831 3.014 1.00 95.62 391 LEU A O 1
ATOM 3193 N N . HIS A 1 392 ? -4.144 15.845 1.896 1.00 93.75 392 HIS A N 1
ATOM 3194 C CA . HIS A 1 392 ? -3.867 16.833 2.946 1.00 93.75 392 HIS A CA 1
ATOM 3195 C C . HIS A 1 392 ? -5.078 17.719 3.308 1.00 93.75 392 HIS A C 1
ATOM 3197 O O . HIS A 1 392 ? -5.183 18.169 4.448 1.00 93.75 392 HIS A O 1
ATOM 3203 N N . TYR A 1 393 ? -6.025 17.941 2.383 1.00 95.94 393 TYR A N 1
ATOM 3204 C CA . TYR A 1 393 ? -7.273 18.657 2.689 1.00 95.94 393 TYR A CA 1
ATOM 3205 C C . TYR A 1 393 ? -8.211 17.843 3.589 1.00 95.94 393 TYR A C 1
ATOM 3207 O O . TYR A 1 393 ? -9.100 18.410 4.221 1.00 95.94 393 TYR A O 1
ATOM 3215 N N . LEU A 1 394 ? -8.033 16.520 3.638 1.00 96.81 394 LEU A N 1
ATOM 3216 C CA . LEU A 1 394 ? -8.864 15.601 4.413 1.00 96.81 394 LEU A CA 1
ATOM 3217 C C . LEU A 1 394 ? -8.304 15.368 5.819 1.00 96.81 394 LEU A C 1
ATOM 3219 O O . LEU A 1 394 ? -9.070 15.033 6.722 1.00 96.81 394 LEU A O 1
ATOM 3223 N N . THR A 1 395 ? -7.002 15.590 6.027 1.00 92.44 395 THR A N 1
ATOM 3224 C CA . THR A 1 395 ? -6.304 15.362 7.302 1.00 92.44 395 THR A CA 1
ATOM 3225 C C . THR A 1 395 ? -7.005 15.986 8.516 1.00 92.44 395 THR A C 1
ATOM 3227 O O . THR A 1 395 ? -7.177 15.266 9.500 1.00 92.44 395 THR A O 1
ATOM 3230 N N . PRO A 1 396 ? -7.480 17.252 8.495 1.00 92.44 396 PRO A N 1
ATOM 3231 C CA . PRO A 1 396 ? -8.147 17.833 9.664 1.00 92.44 396 PRO A CA 1
ATOM 3232 C C . PRO A 1 396 ? -9.429 17.086 10.058 1.00 92.44 396 PRO A C 1
ATOM 3234 O O . PRO A 1 396 ? -9.636 16.768 11.229 1.00 92.44 396 PRO A O 1
ATOM 3237 N N . VAL A 1 397 ? -10.265 16.751 9.069 1.00 96.31 397 VAL A N 1
ATOM 3238 C CA . VAL A 1 397 ? -11.526 16.020 9.270 1.00 96.31 397 VAL A CA 1
ATOM 3239 C C . VAL A 1 397 ? -11.270 14.571 9.673 1.00 96.31 397 VAL A C 1
ATOM 3241 O O . VAL A 1 397 ? -11.976 14.025 10.523 1.00 96.31 397 VAL A O 1
ATOM 3244 N N . PHE A 1 398 ? -10.244 13.949 9.098 1.00 95.56 398 PHE A N 1
ATOM 3245 C CA . PHE A 1 398 ? -9.795 12.617 9.476 1.00 95.56 398 PHE A CA 1
ATOM 3246 C C . PHE A 1 398 ? -9.374 12.571 10.943 1.00 95.56 398 PHE A C 1
ATOM 3248 O O . PHE A 1 398 ? -9.939 11.798 11.710 1.00 95.56 398 PHE A O 1
ATOM 3255 N N . GLN A 1 399 ? -8.471 13.459 11.365 1.00 91.06 399 GLN A N 1
ATOM 3256 C CA . GLN A 1 399 ? -8.009 13.531 12.751 1.00 91.06 399 GLN A CA 1
ATOM 3257 C C . GLN A 1 399 ? -9.144 13.852 13.729 1.00 91.06 399 GLN A C 1
ATOM 3259 O O . GLN A 1 399 ? -9.178 13.309 14.831 1.00 91.06 399 GLN A O 1
ATOM 3264 N N . GLN A 1 400 ? -10.083 14.720 13.341 1.00 91.62 400 GLN A N 1
ATOM 3265 C CA . GLN A 1 400 ? -11.285 14.970 14.133 1.00 91.62 400 GLN A CA 1
ATOM 3266 C C . GLN A 1 400 ? -12.113 13.691 14.305 1.00 91.62 400 GLN A C 1
ATOM 3268 O O . GLN A 1 400 ? -12.501 13.363 15.421 1.00 91.62 400 GLN A O 1
ATOM 3273 N N . THR A 1 401 ? -12.342 12.949 13.223 1.00 91.94 401 THR A N 1
ATOM 3274 C CA . THR A 1 401 ? -13.137 11.714 13.263 1.00 91.94 401 THR A CA 1
ATOM 3275 C C . THR A 1 401 ? -12.432 10.625 14.078 1.00 91.94 401 THR A C 1
ATOM 3277 O O . THR A 1 401 ? -13.070 9.973 14.893 1.00 91.94 401 THR A O 1
ATOM 3280 N N . VAL A 1 402 ? -11.108 10.486 13.955 1.00 88.62 402 VAL A N 1
ATOM 3281 C CA . VAL A 1 402 ? -10.282 9.592 14.791 1.00 88.62 402 VAL A CA 1
ATOM 3282 C C . VAL A 1 402 ? -10.472 9.899 16.281 1.00 88.62 402 VAL A C 1
ATOM 3284 O O . VAL A 1 402 ? -10.739 8.983 17.055 1.00 88.62 402 VAL A O 1
ATOM 3287 N N . ARG A 1 403 ? -10.426 11.180 16.682 1.00 86.75 403 ARG A N 1
ATOM 3288 C CA . ARG A 1 403 ? -10.649 11.592 18.082 1.00 86.75 403 ARG A CA 1
ATOM 3289 C C . ARG A 1 403 ? -12.063 11.290 18.577 1.00 86.75 403 ARG A C 1
ATOM 3291 O O . ARG A 1 403 ? -12.222 10.786 19.681 1.00 86.75 403 ARG A O 1
ATOM 3298 N N . GLU A 1 404 ? -13.084 11.578 17.776 1.00 86.69 404 GLU A N 1
ATOM 3299 C CA . GLU A 1 404 ? -14.486 11.355 18.161 1.00 86.69 404 GLU A CA 1
ATOM 3300 C C . GLU A 1 404 ? -14.830 9.870 18.322 1.00 86.69 404 GLU A C 1
ATOM 3302 O O . GLU A 1 404 ? -15.549 9.501 19.248 1.00 86.69 404 GLU A O 1
ATOM 3307 N N . PHE A 1 405 ? -14.254 9.012 17.476 1.00 85.44 405 PHE A N 1
ATOM 3308 C CA . PHE A 1 405 ? -14.337 7.555 17.613 1.00 85.44 405 PHE A CA 1
ATOM 3309 C C . PHE A 1 405 ? -13.335 6.997 18.632 1.00 85.44 405 PHE A C 1
ATOM 3311 O O . PHE A 1 405 ? -13.211 5.784 18.776 1.00 85.44 405 PHE A O 1
ATOM 3318 N N . LYS A 1 406 ? -12.649 7.882 19.369 1.00 81.38 406 LYS A N 1
ATOM 3319 C CA . LYS A 1 406 ? -11.731 7.563 20.465 1.00 81.38 406 LYS A CA 1
ATOM 3320 C C . LYS A 1 406 ? -10.571 6.656 20.051 1.00 81.38 406 LYS A C 1
ATOM 3322 O O . LYS A 1 406 ? -10.064 5.911 20.879 1.00 81.38 406 LYS A O 1
ATOM 3327 N N . LEU A 1 407 ? -10.120 6.760 18.804 1.00 78.44 407 LEU A N 1
ATOM 3328 C CA . LEU A 1 407 ? -9.019 5.975 18.256 1.00 78.44 407 LEU A CA 1
ATOM 3329 C C . LEU A 1 407 ? -7.665 6.658 18.548 1.00 78.44 407 LEU A C 1
ATOM 3331 O O . LEU A 1 407 ? -7.495 7.861 18.366 1.00 78.44 407 LEU A O 1
ATOM 3335 N N . ASP A 1 408 ? -6.689 5.868 18.982 1.00 72.25 408 ASP A N 1
ATOM 3336 C CA . ASP A 1 408 ? -5.288 6.221 19.244 1.00 72.25 408 ASP A CA 1
ATOM 3337 C C . ASP A 1 408 ? -4.505 5.799 18.012 1.00 72.25 408 ASP A C 1
ATOM 3339 O O . ASP A 1 408 ? -4.315 4.611 17.747 1.00 72.25 408 ASP A O 1
ATOM 3343 N N . TYR A 1 409 ? -4.128 6.790 17.217 1.00 77.31 409 TYR A N 1
ATOM 3344 C CA . TYR A 1 409 ? -3.523 6.566 15.916 1.00 77.31 409 TYR A CA 1
ATOM 3345 C C . TYR A 1 409 ? -2.287 7.451 15.739 1.00 77.31 409 TYR A C 1
ATOM 3347 O O . TYR A 1 409 ? -2.314 8.430 14.984 1.00 77.31 409 TYR A O 1
ATOM 3355 N N . PRO A 1 410 ? -1.210 7.189 16.500 1.00 78.50 410 PRO A N 1
ATOM 3356 C CA . PRO A 1 410 ? -0.009 7.995 16.420 1.00 78.50 410 PRO A CA 1
ATOM 3357 C C . PRO A 1 410 ? 0.768 7.682 15.141 1.00 78.50 410 PRO A C 1
ATOM 3359 O O . PRO A 1 410 ? 0.821 6.542 14.679 1.00 78.50 410 PRO A O 1
ATOM 3362 N N . GLY A 1 411 ? 1.435 8.705 14.607 1.00 82.00 411 GLY A N 1
ATOM 3363 C CA . GLY A 1 411 ? 2.485 8.484 13.622 1.00 82.00 411 GLY A CA 1
ATOM 3364 C C . GLY A 1 411 ? 3.673 7.751 14.250 1.00 82.00 411 GLY A C 1
ATOM 3365 O O . GLY A 1 411 ? 3.985 7.967 15.426 1.00 82.00 411 GLY A O 1
ATOM 3366 N N . ILE A 1 412 ? 4.344 6.918 13.457 1.00 86.94 412 ILE A N 1
ATOM 3367 C CA . ILE A 1 412 ? 5.535 6.155 13.843 1.00 86.94 412 ILE A CA 1
ATOM 3368 C C . ILE A 1 412 ? 6.756 6.722 13.100 1.00 86.94 412 ILE A C 1
ATOM 3370 O O . ILE A 1 412 ? 6.656 6.988 11.900 1.00 86.94 412 ILE A O 1
ATOM 3374 N N . PRO A 1 413 ? 7.904 6.933 13.767 1.00 90.25 413 PRO A N 1
ATOM 3375 C CA . PRO A 1 413 ? 9.131 7.350 13.093 1.00 90.25 413 PRO A CA 1
ATOM 3376 C C . PRO A 1 413 ? 9.570 6.362 12.001 1.00 90.25 413 PRO A C 1
ATOM 3378 O O . PRO A 1 413 ? 9.513 5.146 12.189 1.00 90.25 413 PRO A O 1
ATOM 3381 N N . GLN A 1 414 ? 10.099 6.856 10.882 1.00 90.38 414 GLN A N 1
ATOM 3382 C CA . GLN A 1 414 ? 10.525 6.009 9.757 1.00 90.38 414 GLN A CA 1
ATOM 3383 C C . GLN A 1 414 ? 11.606 4.993 10.156 1.00 90.38 414 GLN A C 1
ATOM 3385 O O . GLN A 1 414 ? 11.606 3.854 9.691 1.00 90.38 414 GLN A O 1
ATOM 3390 N N . VAL A 1 415 ? 12.530 5.389 11.035 1.00 91.25 415 VAL A N 1
ATOM 3391 C CA . VAL A 1 415 ? 13.578 4.488 11.543 1.00 91.25 415 VAL A CA 1
ATOM 3392 C C . VAL A 1 415 ? 12.967 3.332 12.336 1.00 91.25 415 VAL A C 1
ATOM 3394 O O . VAL A 1 415 ? 13.437 2.200 12.247 1.00 91.25 415 VAL A O 1
ATOM 3397 N N . GLU A 1 416 ? 11.897 3.593 13.085 1.00 92.00 416 GLU A N 1
ATOM 3398 C CA . GLU A 1 416 ? 11.187 2.555 13.824 1.00 92.00 416 GLU A CA 1
ATOM 3399 C C . GLU A 1 416 ? 10.458 1.601 12.876 1.00 92.00 416 GLU A C 1
ATOM 3401 O O . GLU A 1 416 ? 10.610 0.392 13.037 1.00 92.00 416 GLU A O 1
ATOM 3406 N N . LEU A 1 417 ? 9.775 2.115 11.844 1.00 92.19 417 LEU A N 1
ATOM 3407 C CA . LEU A 1 417 ? 9.121 1.294 10.814 1.00 92.19 417 LEU A CA 1
ATOM 3408 C C . LEU A 1 417 ? 10.095 0.315 10.139 1.00 92.19 417 LEU A C 1
ATOM 3410 O O . LEU A 1 417 ? 9.762 -0.856 9.951 1.00 92.19 417 LEU A O 1
ATOM 3414 N N . TYR A 1 418 ? 11.324 0.756 9.849 1.00 93.00 418 TYR A N 1
ATOM 3415 C CA . TYR A 1 418 ? 12.367 -0.106 9.286 1.00 93.00 418 TYR A CA 1
ATOM 3416 C C . TYR A 1 418 ? 12.675 -1.318 10.182 1.00 93.00 418 TYR A C 1
ATOM 3418 O O . TYR A 1 418 ? 12.648 -2.461 9.729 1.00 93.00 418 TYR A O 1
ATOM 3426 N N . PHE A 1 419 ? 12.938 -1.102 11.475 1.00 93.06 419 PHE A N 1
ATOM 3427 C CA . PHE A 1 419 ? 13.210 -2.214 12.395 1.00 93.06 419 PHE A CA 1
ATOM 3428 C C . PHE A 1 419 ? 11.953 -3.029 12.715 1.00 93.06 419 PHE A C 1
ATOM 3430 O O . PHE A 1 419 ? 12.039 -4.233 12.970 1.00 93.06 419 PHE A O 1
ATOM 3437 N N . ALA A 1 420 ? 10.791 -2.383 12.717 1.00 92.19 420 ALA A N 1
ATOM 3438 C CA . ALA A 1 420 ? 9.506 -2.995 12.990 1.00 92.19 420 ALA A CA 1
ATOM 3439 C C . ALA A 1 420 ? 9.142 -4.066 11.958 1.00 92.19 420 ALA A C 1
ATOM 3441 O O . ALA A 1 420 ? 8.722 -5.146 12.366 1.00 92.19 420 ALA A O 1
ATOM 3442 N N . LEU A 1 421 ? 9.415 -3.833 10.671 1.00 93.31 421 LEU A N 1
ATOM 3443 C CA . LEU A 1 421 ? 9.276 -4.841 9.616 1.00 93.31 421 LEU A CA 1
ATOM 3444 C C . LEU A 1 421 ? 9.950 -6.169 10.004 1.00 93.31 421 LEU A C 1
ATOM 3446 O O . LEU A 1 421 ? 9.343 -7.241 9.972 1.00 93.31 421 LEU A O 1
ATOM 3450 N N . HIS A 1 422 ? 11.213 -6.106 10.426 1.00 93.75 422 HIS A N 1
ATOM 3451 C CA . HIS A 1 422 ? 11.979 -7.296 10.798 1.00 93.75 422 HIS A CA 1
ATOM 3452 C C . HIS A 1 422 ? 11.497 -7.918 12.110 1.00 93.75 422 HIS A C 1
ATOM 3454 O O . HIS A 1 422 ? 11.463 -9.145 12.234 1.00 93.75 422 HIS A O 1
ATOM 3460 N N . LYS A 1 423 ? 11.059 -7.097 13.074 1.00 93.00 423 LYS A N 1
ATOM 3461 C CA . LYS A 1 423 ? 10.386 -7.593 14.282 1.00 93.00 423 LYS A CA 1
ATOM 3462 C C . LYS A 1 423 ? 9.103 -8.344 13.925 1.00 93.00 423 LYS A C 1
ATOM 3464 O O . LYS A 1 423 ? 8.863 -9.394 14.509 1.00 93.00 423 LYS A O 1
ATOM 3469 N N . GLN A 1 424 ? 8.327 -7.871 12.950 1.00 92.44 424 GLN A N 1
ATOM 3470 C CA . GLN A 1 424 ? 7.101 -8.536 12.511 1.00 92.44 424 GLN A CA 1
ATOM 3471 C C . GLN A 1 424 ? 7.402 -9.875 11.834 1.00 92.44 424 GLN A C 1
ATOM 3473 O O . GLN A 1 424 ? 6.782 -10.894 12.149 1.00 92.44 424 GLN A O 1
ATOM 3478 N N . LEU A 1 425 ? 8.421 -9.921 10.975 1.00 92.06 425 LEU A N 1
ATOM 3479 C CA . LEU A 1 425 ? 8.911 -11.173 10.392 1.00 92.06 425 LEU A CA 1
ATOM 3480 C C . LEU A 1 425 ? 9.419 -12.157 11.465 1.00 92.06 425 LEU A C 1
ATOM 3482 O O . LEU A 1 425 ? 9.270 -13.366 11.305 1.00 92.06 425 LEU A O 1
ATOM 3486 N N . ALA A 1 426 ? 9.945 -11.670 12.592 1.00 91.75 426 ALA A N 1
ATOM 3487 C CA . ALA A 1 426 ? 10.359 -12.499 13.726 1.00 91.75 426 ALA A CA 1
ATOM 3488 C C . ALA A 1 426 ? 9.221 -12.880 14.698 1.00 91.75 426 ALA A C 1
ATOM 3490 O O . ALA A 1 426 ? 9.374 -13.851 15.454 1.00 91.75 426 ALA A O 1
ATOM 3491 N N . ARG A 1 427 ? 8.106 -12.133 14.697 1.00 89.94 427 ARG A N 1
ATOM 3492 C CA . ARG A 1 427 ? 6.984 -12.256 15.643 1.00 89.94 427 ARG A CA 1
ATOM 3493 C C . ARG A 1 427 ? 6.236 -13.574 15.450 1.00 89.94 427 ARG A C 1
ATOM 3495 O O . ARG A 1 427 ? 5.877 -13.921 14.327 1.00 89.94 427 ARG A O 1
ATOM 3502 N N . THR A 1 428 ? 5.975 -14.267 16.554 1.00 86.25 428 THR A N 1
ATOM 3503 C CA . THR A 1 428 ? 5.117 -15.469 16.635 1.00 86.25 428 THR A CA 1
ATOM 3504 C C . THR A 1 428 ? 4.011 -15.322 17.683 1.00 86.25 428 THR A C 1
ATOM 3506 O O . THR A 1 428 ? 3.204 -16.224 17.871 1.00 86.25 428 THR A O 1
ATOM 3509 N N . GLU A 1 429 ? 4.011 -14.208 18.413 1.00 82.50 429 GLU A N 1
ATOM 3510 C CA . GLU A 1 429 ? 2.996 -13.877 19.406 1.00 82.50 429 GLU A CA 1
ATOM 3511 C C . GLU A 1 429 ? 1.783 -13.250 18.713 1.00 82.50 429 GLU A C 1
ATOM 3513 O O . GLU A 1 429 ? 1.934 -12.501 17.744 1.00 82.50 429 GLU A O 1
ATOM 3518 N N . ILE A 1 430 ? 0.594 -13.579 19.217 1.00 79.25 430 ILE A N 1
ATOM 3519 C CA . ILE A 1 430 ? -0.688 -13.039 18.755 1.00 79.25 430 ILE A CA 1
ATOM 3520 C C . ILE A 1 430 ? -0.873 -11.655 19.379 1.00 79.25 430 ILE A C 1
ATOM 3522 O O . ILE A 1 430 ? -0.821 -11.513 20.606 1.00 79.25 430 ILE A O 1
ATOM 3526 N N . LEU A 1 431 ? -1.111 -10.642 18.549 1.00 74.38 431 LEU A N 1
ATOM 3527 C CA . LEU A 1 431 ? -1.539 -9.328 19.010 1.00 74.38 431 LEU A CA 1
ATOM 3528 C C . LEU A 1 431 ? -2.976 -9.434 19.530 1.00 74.38 431 LEU A C 1
ATOM 3530 O O . LEU A 1 431 ? -3.861 -9.932 18.835 1.00 74.38 431 LEU A O 1
ATOM 3534 N N . LYS A 1 432 ? -3.205 -8.964 20.756 1.00 68.81 432 LYS A N 1
ATOM 3535 C CA . LYS A 1 432 ? -4.557 -8.801 21.302 1.00 68.81 432 LYS A CA 1
ATOM 3536 C C . LYS A 1 432 ? -5.135 -7.463 20.842 1.00 68.81 432 LYS A C 1
ATOM 3538 O O . LYS A 1 432 ? -4.362 -6.504 20.734 1.00 68.81 432 LYS A O 1
ATOM 3543 N N . PRO A 1 433 ? -6.457 -7.351 20.631 1.00 49.41 433 PRO A N 1
ATOM 3544 C CA . PRO A 1 433 ? -7.063 -6.147 20.117 1.00 49.41 433 PRO A CA 1
ATOM 3545 C C . PRO A 1 433 ? -6.892 -5.090 21.192 1.00 49.41 433 PRO A C 1
ATOM 3547 O O . PRO A 1 433 ? -7.307 -5.245 22.347 1.00 49.41 433 PRO A O 1
ATOM 3550 N N . VAL A 1 434 ? -6.257 -3.992 20.819 1.00 44.09 434 VAL A N 1
ATOM 3551 C CA . VAL A 1 434 ? -6.276 -2.817 21.665 1.00 44.09 434 VAL A CA 1
ATOM 3552 C C . VAL A 1 434 ? -7.695 -2.271 21.553 1.00 44.09 434 VAL A C 1
ATOM 3554 O O . VAL A 1 434 ? -8.055 -1.707 20.528 1.00 44.09 434 VAL A O 1
ATOM 3557 N N . ILE A 1 435 ? -8.527 -2.433 22.590 1.00 37.22 435 ILE A N 1
ATOM 3558 C CA . ILE A 1 435 ? -9.713 -1.582 22.734 1.00 37.22 435 ILE A CA 1
ATOM 3559 C C . ILE A 1 435 ? -9.164 -0.166 22.850 1.00 37.22 435 ILE A C 1
ATOM 3561 O O . ILE A 1 435 ? -8.626 0.230 23.891 1.00 37.22 435 ILE A O 1
ATOM 3565 N N . ILE A 1 436 ? -9.222 0.574 21.749 1.00 38.38 436 ILE A N 1
ATOM 3566 C CA . ILE A 1 436 ? -8.799 1.954 21.748 1.00 38.38 436 ILE A CA 1
ATOM 3567 C C . ILE A 1 436 ? -9.970 2.786 22.253 1.00 38.38 436 ILE A C 1
ATOM 3569 O O . ILE A 1 436 ? -10.828 3.234 21.506 1.00 38.38 436 ILE A O 1
ATOM 3573 N N . LEU A 1 437 ? -10.038 2.907 23.574 1.00 29.05 437 LEU A N 1
ATOM 3574 C CA . LEU A 1 437 ? -10.740 3.992 24.232 1.00 29.05 437 LEU A CA 1
ATOM 3575 C C . LEU A 1 437 ? -9.685 5.068 24.484 1.00 29.05 437 LEU A C 1
ATOM 3577 O O . LEU A 1 437 ? -8.842 4.916 25.365 1.00 29.05 437 LEU A O 1
ATOM 3581 N N . SER A 1 438 ? -9.695 6.123 23.670 1.00 30.72 438 SER A N 1
ATOM 3582 C CA . SER A 1 438 ? -8.986 7.369 23.950 1.00 30.72 438 SER A CA 1
ATOM 3583 C C . SER A 1 438 ? -9.314 7.813 25.367 1.00 30.72 438 SER A C 1
ATOM 3585 O O . SER A 1 438 ? -10.453 8.175 25.675 1.00 30.72 438 SER A O 1
ATOM 3587 N N . VAL A 1 439 ? -8.284 7.804 26.200 1.00 29.31 439 VAL A N 1
ATOM 3588 C CA . VAL A 1 439 ? -8.150 8.801 27.244 1.00 29.31 439 VAL A CA 1
ATOM 3589 C C . VAL A 1 439 ? -7.451 9.989 26.587 1.00 29.31 439 VAL A C 1
ATOM 3591 O O . VAL A 1 439 ? -6.412 9.816 25.946 1.00 29.31 439 VAL A O 1
ATOM 3594 N N . ASP A 1 440 ? -8.066 11.168 26.673 1.00 27.45 440 ASP A N 1
ATOM 3595 C CA . ASP A 1 440 ? -7.613 12.386 26.005 1.00 27.45 440 ASP A CA 1
ATOM 3596 C C . ASP A 1 440 ? -6.121 12.641 26.258 1.00 27.45 440 ASP A C 1
ATOM 3598 O O . ASP A 1 440 ? -5.671 12.754 27.401 1.00 27.45 440 ASP A O 1
ATOM 3602 N N . ASN A 1 441 ? -5.335 12.730 25.184 1.00 29.30 441 ASN A N 1
ATOM 3603 C CA . ASN A 1 441 ? -3.930 13.110 25.258 1.00 29.30 441 ASN A CA 1
ATOM 3604 C C . ASN A 1 441 ? -3.569 14.010 24.074 1.00 29.30 441 ASN A C 1
ATOM 3606 O O . ASN A 1 441 ? -3.336 13.572 22.947 1.00 29.30 441 ASN A O 1
ATOM 3610 N N . VAL A 1 442 ? -3.505 15.309 24.354 1.00 27.17 442 VAL A N 1
ATOM 3611 C CA . VAL A 1 442 ? -2.923 16.317 23.470 1.00 27.17 442 VAL A CA 1
ATOM 3612 C C . VAL A 1 442 ? -1.403 16.133 23.495 1.00 27.17 442 VAL A C 1
ATOM 3614 O O . VAL A 1 442 ? -0.746 16.407 24.499 1.00 27.17 442 VAL A O 1
ATOM 3617 N N . ARG A 1 443 ? -0.817 15.657 22.390 1.00 29.62 443 ARG A N 1
ATOM 3618 C CA . ARG A 1 443 ? 0.641 15.652 22.201 1.00 29.62 443 ARG A CA 1
ATOM 3619 C C . ARG A 1 443 ? 1.108 17.059 21.820 1.00 29.62 443 ARG A C 1
ATOM 3621 O O . ARG A 1 443 ? 1.155 17.402 20.645 1.00 29.62 443 ARG A O 1
ATOM 3628 N N . SER A 1 444 ? 1.488 17.860 22.811 1.00 23.34 444 SER A N 1
ATOM 3629 C CA . SER A 1 444 ? 2.484 18.918 22.629 1.00 23.34 444 SER A CA 1
ATOM 3630 C C . SER A 1 444 ? 3.839 18.412 23.133 1.00 23.34 444 SER A C 1
ATOM 3632 O O . SER A 1 444 ? 3.944 17.786 24.195 1.00 23.34 444 SER A O 1
ATOM 3634 N N . PHE A 1 445 ? 4.879 18.622 22.324 1.00 30.50 445 PHE A N 1
ATOM 3635 C CA . PHE A 1 445 ? 6.258 18.332 22.694 1.00 30.50 445 PHE A CA 1
ATOM 3636 C C . PHE A 1 445 ? 6.668 19.248 23.850 1.00 30.50 445 PHE A C 1
ATOM 3638 O O . PHE A 1 445 ? 6.809 20.454 23.677 1.00 30.50 445 PHE A O 1
ATOM 3645 N N . SER A 1 446 ? 6.900 18.664 25.021 1.00 25.23 446 SER A N 1
ATOM 3646 C CA . SER A 1 446 ? 7.771 19.239 26.039 1.00 25.23 446 SER A CA 1
ATOM 3647 C C . SER A 1 446 ? 8.501 18.103 26.749 1.00 25.23 446 SER A C 1
ATOM 3649 O O . SER A 1 446 ? 7.920 17.088 27.136 1.00 25.23 446 SER A O 1
ATOM 3651 N N . VAL A 1 447 ? 9.819 18.248 26.804 1.00 40.50 447 VAL A N 1
ATOM 3652 C CA . VAL A 1 447 ? 10.784 17.311 27.378 1.00 40.50 447 VAL A CA 1
ATOM 3653 C C . VAL A 1 447 ? 10.462 17.082 28.855 1.00 40.50 447 VAL A C 1
ATOM 3655 O O . VAL A 1 447 ? 10.461 18.042 29.619 1.00 40.50 447 VAL A O 1
ATOM 3658 N N . SER A 1 448 ? 10.211 15.839 29.282 1.00 39.31 448 SER A N 1
ATOM 3659 C CA . SER A 1 448 ? 10.614 15.331 30.610 1.00 39.31 448 SER A CA 1
ATOM 3660 C C . SER A 1 448 ? 10.237 13.856 30.829 1.00 39.31 448 SER A C 1
ATOM 3662 O O . SER A 1 448 ? 9.129 13.432 30.522 1.00 39.31 448 SER A O 1
ATOM 3664 N N . VAL A 1 449 ? 11.189 13.134 31.434 1.00 38.88 449 VAL A N 1
ATOM 3665 C CA . VAL A 1 449 ? 11.276 11.686 31.725 1.00 38.88 449 VAL A CA 1
ATOM 3666 C C . VAL A 1 449 ? 11.626 10.814 30.501 1.00 38.88 449 VAL A C 1
ATOM 3668 O O . VAL A 1 449 ? 10.808 10.658 29.597 1.00 38.88 449 VAL A O 1
ATOM 3671 N N . PRO A 1 450 ? 12.849 10.246 30.430 1.00 37.94 450 PRO A N 1
ATOM 3672 C CA . PRO A 1 450 ? 13.250 9.406 29.308 1.00 37.94 450 PRO A CA 1
ATOM 3673 C C . PRO A 1 450 ? 12.480 8.069 29.325 1.00 37.94 450 PRO A C 1
ATOM 3675 O O . PRO A 1 450 ? 12.250 7.512 30.403 1.00 37.94 450 PRO A O 1
ATOM 3678 N N . PRO A 1 451 ? 12.103 7.514 28.156 1.00 38.84 451 PRO A N 1
ATOM 3679 C CA . PRO A 1 451 ? 11.420 6.230 28.050 1.00 38.84 451 PRO A CA 1
ATOM 3680 C C . PRO A 1 451 ? 12.439 5.101 28.244 1.00 38.84 451 PRO A C 1
ATOM 3682 O O . PRO A 1 451 ? 12.835 4.419 27.304 1.00 38.84 451 PRO A O 1
ATOM 3685 N N . VAL A 1 452 ? 12.927 4.925 29.470 1.00 44.44 452 VAL A N 1
ATOM 3686 C CA . VAL A 1 452 ? 13.826 3.823 29.820 1.00 44.44 452 VAL A CA 1
ATOM 3687 C C . VAL A 1 452 ? 13.079 2.881 30.751 1.00 44.44 452 VAL A C 1
ATOM 3689 O O . VAL A 1 452 ? 12.469 3.309 31.729 1.00 44.44 452 VAL A O 1
ATOM 3692 N N . LYS A 1 453 ? 13.193 1.574 30.483 1.00 48.81 453 LYS A N 1
ATOM 3693 C CA . LYS A 1 453 ? 12.708 0.466 31.331 1.00 48.81 453 LYS A CA 1
ATOM 3694 C C . LYS A 1 453 ? 13.109 0.579 32.822 1.00 48.81 453 LYS A C 1
ATOM 3696 O O . LYS A 1 453 ? 12.599 -0.191 33.629 1.00 48.81 453 LYS A O 1
ATOM 3701 N N . SER A 1 454 ? 14.008 1.496 33.199 1.00 63.41 454 SER A N 1
ATOM 3702 C CA . SER A 1 454 ? 14.535 1.674 34.556 1.00 63.41 454 SER A CA 1
ATOM 3703 C C . SER A 1 454 ? 13.600 2.432 35.509 1.00 63.41 454 SER A C 1
ATOM 3705 O O . SER A 1 454 ? 13.521 2.043 36.675 1.00 63.41 454 SER A O 1
ATOM 3707 N N . VAL A 1 455 ? 12.855 3.448 35.044 1.00 77.50 455 VAL A N 1
ATOM 3708 C CA . VAL A 1 455 ? 12.054 4.333 35.926 1.00 77.50 455 VAL A CA 1
ATOM 3709 C C . VAL A 1 455 ? 10.912 3.578 36.605 1.00 77.50 455 VAL A C 1
ATOM 3711 O O . VAL A 1 455 ? 10.621 3.808 37.773 1.00 77.50 455 VAL A O 1
ATOM 3714 N N . CYS A 1 456 ? 10.319 2.608 35.907 1.00 82.12 456 CYS A N 1
ATOM 3715 C CA . CYS A 1 456 ? 9.202 1.814 36.411 1.00 82.12 456 CYS A CA 1
ATOM 3716 C C . CYS A 1 456 ? 9.475 1.145 37.759 1.00 82.12 456 CYS A C 1
ATOM 3718 O O . CYS A 1 456 ? 8.564 1.046 38.575 1.00 82.12 456 CYS A O 1
ATOM 3720 N N . LYS A 1 457 ? 10.708 0.669 37.981 1.00 83.31 457 LYS A N 1
ATOM 3721 C CA . LYS A 1 457 ? 11.104 0.036 39.242 1.00 83.31 457 LYS A CA 1
ATOM 3722 C C . LYS A 1 457 ? 11.748 1.044 40.184 1.00 83.31 457 LYS A C 1
ATOM 3724 O O . LYS A 1 457 ? 11.359 1.093 41.347 1.00 83.31 457 LYS A O 1
ATOM 3729 N N . SER A 1 458 ? 12.695 1.841 39.680 1.00 85.38 458 SER A N 1
ATOM 3730 C CA . SER A 1 458 ? 13.484 2.761 40.505 1.00 85.38 458 SER A CA 1
ATOM 3731 C C . SER A 1 458 ? 12.691 3.953 41.029 1.00 85.38 458 SER A C 1
ATOM 3733 O O . SER A 1 458 ? 13.147 4.593 41.968 1.00 85.38 458 SER A O 1
ATOM 3735 N N . MET A 1 459 ? 11.564 4.298 40.389 1.00 88.44 459 MET A N 1
ATOM 3736 C CA . MET A 1 459 ? 10.803 5.531 40.629 1.00 88.44 459 MET A CA 1
ATOM 3737 C C . MET A 1 459 ? 11.675 6.798 40.539 1.00 88.44 459 MET A C 1
ATOM 3739 O O . MET A 1 459 ? 11.276 7.870 40.993 1.00 88.44 459 MET A O 1
ATOM 3743 N N . HIS A 1 460 ? 12.873 6.689 39.959 1.00 86.06 460 HIS A N 1
ATOM 3744 C CA . HIS A 1 460 ? 13.854 7.759 39.918 1.00 86.06 460 HIS A CA 1
ATOM 3745 C C . HIS A 1 460 ? 13.540 8.661 38.722 1.00 86.06 460 HIS A C 1
ATOM 3747 O O . HIS A 1 460 ? 13.469 8.166 37.591 1.00 86.06 460 HIS A O 1
ATOM 3753 N N . PRO A 1 461 ? 13.353 9.976 38.920 1.00 75.50 461 PRO A N 1
ATOM 3754 C CA . PRO A 1 461 ? 13.225 10.891 37.793 1.00 75.50 461 PRO A CA 1
ATOM 3755 C C . PRO A 1 461 ? 14.580 10.890 37.066 1.00 75.50 461 PRO A C 1
ATOM 3757 O O . PRO A 1 461 ? 15.593 10.759 37.737 1.00 75.50 461 PRO A O 1
ATOM 3760 N N . GLY A 1 462 ? 14.640 10.984 35.731 1.00 71.75 462 GLY A N 1
ATOM 3761 C CA . GLY A 1 462 ? 15.877 10.861 34.916 1.00 71.75 462 GLY A CA 1
ATOM 3762 C C . GLY A 1 462 ? 16.946 11.956 35.126 1.00 71.75 462 GLY A C 1
ATOM 3763 O O . GLY A 1 462 ? 17.417 12.569 34.175 1.00 71.75 462 GLY A O 1
ATOM 3764 N N . HIS A 1 463 ? 17.284 12.220 36.382 1.00 71.50 463 HIS A N 1
ATOM 3765 C CA . HIS A 1 463 ? 18.190 13.200 36.954 1.00 71.50 463 HIS A CA 1
ATOM 3766 C C . HIS A 1 463 ? 19.334 12.432 37.637 1.00 71.50 463 HIS A C 1
ATOM 3768 O O . HIS A 1 463 ? 19.671 12.703 38.786 1.00 71.50 463 HIS A O 1
ATOM 3774 N N . ASP A 1 464 ? 19.911 11.442 36.946 1.00 71.50 464 ASP A N 1
ATOM 3775 C CA . ASP A 1 464 ? 20.790 10.396 37.509 1.00 71.50 464 ASP A CA 1
ATOM 3776 C C . ASP A 1 464 ? 22.043 10.925 38.241 1.00 71.50 464 ASP A C 1
ATOM 3778 O O . ASP A 1 464 ? 22.694 10.203 38.992 1.00 71.50 464 ASP A O 1
ATOM 3782 N N . LYS A 1 465 ? 22.384 12.206 38.046 1.00 80.12 465 LYS A N 1
ATOM 3783 C CA . LYS A 1 465 ? 23.473 12.904 38.745 1.00 80.12 465 LYS A CA 1
ATOM 3784 C C . LYS A 1 465 ? 23.144 13.243 40.209 1.00 80.12 465 LYS A C 1
ATOM 3786 O O . LYS A 1 465 ? 24.059 13.469 40.999 1.00 80.12 465 LYS A O 1
ATOM 3791 N N . TYR A 1 466 ? 21.867 13.314 40.570 1.00 82.62 466 TYR A N 1
ATOM 3792 C CA . TYR A 1 466 ? 21.394 13.745 41.884 1.00 82.62 466 TYR A CA 1
ATOM 3793 C C . TYR A 1 466 ? 20.677 12.598 42.597 1.00 82.62 466 TYR A C 1
ATOM 3795 O O . TYR A 1 466 ? 20.110 11.723 41.952 1.00 82.62 466 TYR A O 1
ATOM 3803 N N . LYS A 1 467 ? 20.716 12.594 43.933 1.00 89.94 467 LYS A N 1
ATOM 3804 C CA . LYS A 1 467 ? 20.064 11.574 44.767 1.00 89.94 467 LYS A CA 1
ATOM 3805 C C . LYS A 1 467 ? 18.744 12.105 45.347 1.00 89.94 467 LYS A C 1
ATOM 3807 O O . LYS A 1 467 ? 18.652 13.316 45.569 1.00 89.94 467 LYS A O 1
ATOM 3812 N N . PRO A 1 468 ? 17.765 11.225 45.638 1.00 91.19 468 PRO A N 1
ATOM 3813 C CA . PRO A 1 468 ? 16.551 11.616 46.346 1.00 91.19 468 PRO A CA 1
ATOM 3814 C C . PRO A 1 468 ? 16.870 12.296 47.682 1.00 91.19 468 PRO A C 1
ATOM 3816 O O . PRO A 1 468 ? 17.851 11.954 48.347 1.00 91.19 468 PRO A O 1
ATOM 3819 N N . GLN A 1 469 ? 16.025 13.241 48.085 1.00 94.44 469 GLN A N 1
ATOM 3820 C CA . GLN A 1 469 ? 16.096 13.860 49.404 1.00 94.44 469 GLN A CA 1
ATOM 3821 C C . GLN A 1 469 ? 15.840 12.810 50.496 1.00 94.44 469 GLN A C 1
ATOM 3823 O O . GLN A 1 469 ? 14.970 11.954 50.353 1.00 94.44 469 GLN A O 1
ATOM 3828 N N . THR A 1 470 ? 16.600 12.885 51.590 1.00 90.38 470 THR A N 1
ATOM 3829 C CA . THR A 1 470 ? 16.489 11.966 52.738 1.00 90.38 470 THR A CA 1
ATOM 3830 C C . THR A 1 470 ? 15.607 12.504 53.862 1.00 90.38 470 THR A C 1
ATOM 3832 O O . THR A 1 470 ? 15.314 11.774 54.801 1.00 90.38 470 THR A O 1
ATOM 3835 N N . ILE A 1 471 ? 15.237 13.785 53.798 1.00 92.38 471 ILE A N 1
ATOM 3836 C CA . ILE A 1 471 ? 14.262 14.394 54.708 1.00 92.38 471 ILE A CA 1
ATOM 3837 C C . ILE A 1 471 ? 12.843 13.993 54.302 1.00 92.38 471 ILE A C 1
ATOM 3839 O O . ILE A 1 471 ? 12.601 13.689 53.129 1.00 92.38 471 ILE A O 1
ATOM 3843 N N . ASP A 1 472 ? 11.908 14.060 55.249 1.00 91.81 472 ASP A N 1
ATOM 3844 C CA . ASP A 1 472 ? 10.497 13.783 54.985 1.00 91.81 472 ASP A CA 1
ATOM 3845 C C . ASP A 1 472 ? 9.969 14.616 53.814 1.00 91.81 472 ASP A C 1
ATOM 3847 O O . ASP A 1 472 ? 10.334 15.784 53.624 1.00 91.81 472 ASP A O 1
ATOM 3851 N N . SER A 1 473 ? 9.126 13.990 52.990 1.00 95.06 473 SER A N 1
ATOM 3852 C CA . SER A 1 473 ? 8.571 14.669 51.827 1.00 95.06 473 SER A CA 1
ATOM 3853 C C . SER A 1 473 ? 7.587 15.749 52.270 1.00 95.06 473 SER A C 1
ATOM 3855 O O . SER A 1 473 ? 6.644 15.443 52.998 1.00 95.06 473 SER A O 1
ATOM 3857 N N . PRO A 1 474 ? 7.728 17.001 51.794 1.00 95.88 474 PRO A N 1
ATOM 3858 C CA . PRO A 1 474 ? 6.700 18.017 51.989 1.00 95.88 474 PRO A CA 1
ATOM 3859 C C . PRO A 1 474 ? 5.469 17.753 51.107 1.00 95.88 474 PRO A C 1
ATOM 3861 O O . PRO A 1 474 ? 4.524 18.541 51.138 1.00 95.88 474 PRO A O 1
ATOM 3864 N N . PHE A 1 475 ? 5.478 16.686 50.307 1.00 97.44 475 PHE A N 1
ATOM 3865 C CA . PHE A 1 475 ? 4.394 16.283 49.426 1.00 97.44 475 PHE A CA 1
ATOM 3866 C C . PHE A 1 475 ? 3.794 14.954 49.881 1.00 97.44 475 PHE A C 1
ATOM 3868 O O . PHE A 1 475 ? 4.490 14.086 50.405 1.00 97.44 475 PHE A O 1
ATOM 3875 N N . SER A 1 476 ? 2.502 14.775 49.642 1.00 96.75 476 SER A N 1
ATOM 3876 C CA . SER A 1 476 ? 1.761 13.566 49.977 1.00 96.75 476 SER A CA 1
ATOM 3877 C C . SER A 1 476 ? 0.983 13.046 48.777 1.00 96.75 476 SER A C 1
ATOM 3879 O O . SER A 1 476 ? 0.609 13.793 47.868 1.00 96.75 476 SER A O 1
ATOM 3881 N N . VAL A 1 477 ? 0.747 11.736 48.786 1.00 97.62 477 VAL A N 1
ATOM 3882 C CA . VAL A 1 477 ? -0.180 11.055 47.885 1.00 97.62 477 VAL A CA 1
ATOM 3883 C C . VAL A 1 477 ? -1.255 10.374 48.729 1.00 97.62 477 VAL A C 1
ATOM 3885 O O . VAL A 1 477 ? -0.940 9.724 49.726 1.00 97.62 477 VAL A O 1
ATOM 3888 N N . SER A 1 478 ? -2.522 10.546 48.370 1.00 96.50 478 SER A N 1
ATOM 3889 C CA . SER A 1 478 ? -3.660 9.993 49.108 1.00 96.50 478 SER A CA 1
ATOM 3890 C C . SER A 1 478 ? -4.850 9.718 48.191 1.00 96.50 478 SER A C 1
ATOM 3892 O O . SER A 1 478 ? -4.880 10.114 47.028 1.00 96.50 478 SER A O 1
ATOM 3894 N N . THR A 1 479 ? -5.845 9.015 48.717 1.00 94.62 479 THR A N 1
ATOM 3895 C CA . THR A 1 479 ? -7.161 8.852 48.101 1.00 94.62 479 THR A CA 1
ATOM 3896 C C . THR A 1 479 ? -8.207 8.774 49.210 1.00 94.62 479 THR A C 1
ATOM 3898 O O . THR A 1 479 ? -7.872 8.418 50.341 1.00 94.62 479 THR A O 1
ATOM 3901 N N . ASP A 1 480 ? -9.453 9.127 48.904 1.00 91.44 480 ASP A N 1
ATOM 3902 C CA . ASP A 1 480 ? -10.530 9.255 49.896 1.00 91.44 480 ASP A CA 1
ATOM 3903 C C . ASP A 1 480 ? -11.211 7.914 50.229 1.00 91.44 480 ASP A C 1
ATOM 3905 O O . ASP A 1 480 ? -12.201 7.875 50.959 1.00 91.44 480 ASP A O 1
ATOM 3909 N N . ILE A 1 481 ? -10.698 6.804 49.692 1.00 90.69 481 ILE A N 1
ATOM 3910 C CA . ILE A 1 481 ? -11.257 5.463 49.875 1.00 90.69 481 ILE A CA 1
ATOM 3911 C C . ILE A 1 481 ? -10.225 4.507 50.477 1.00 90.69 481 ILE A C 1
ATOM 3913 O O . ILE A 1 481 ? -9.042 4.564 50.154 1.00 90.69 481 ILE A O 1
ATOM 3917 N N . SER A 1 482 ? -10.687 3.584 51.318 1.00 93.62 482 SER A N 1
ATOM 3918 C CA . SER A 1 482 ? -9.879 2.468 51.832 1.00 93.62 482 SER A CA 1
ATOM 3919 C C . SER A 1 482 ? -10.169 1.145 51.120 1.00 93.62 482 SER A C 1
ATOM 3921 O O . SER A 1 482 ? -9.368 0.219 51.210 1.00 93.62 482 SER A O 1
ATOM 3923 N N . GLU A 1 483 ? -11.289 1.048 50.395 1.00 94.44 483 GLU A N 1
ATOM 3924 C CA . GLU A 1 483 ? -11.674 -0.135 49.619 1.00 94.44 483 GLU A CA 1
ATOM 3925 C C . GLU A 1 483 ? -12.286 0.253 48.265 1.00 94.44 483 GLU A C 1
ATOM 3927 O O . GLU A 1 483 ? -12.951 1.284 48.147 1.00 94.44 483 GLU A O 1
ATOM 3932 N N . VAL A 1 484 ? -12.084 -0.578 47.238 1.00 93.94 484 VAL A N 1
ATOM 3933 C CA . VAL A 1 484 ? -12.595 -0.356 45.878 1.00 93.94 484 VAL A CA 1
ATOM 3934 C C . VAL A 1 484 ? -12.968 -1.669 45.185 1.00 93.94 484 VAL A C 1
ATOM 3936 O O . VAL A 1 484 ? -12.261 -2.668 45.291 1.00 93.94 484 VAL A O 1
ATOM 3939 N N . ALA A 1 485 ? -14.071 -1.672 44.434 1.00 91.50 485 ALA A N 1
ATOM 3940 C CA . ALA A 1 485 ? -14.432 -2.802 43.577 1.00 91.50 485 ALA A CA 1
ATOM 3941 C C . ALA A 1 485 ? -13.576 -2.844 42.295 1.00 91.50 485 ALA A C 1
ATOM 3943 O O . ALA A 1 485 ? -13.281 -1.804 41.698 1.00 91.50 485 ALA A O 1
ATOM 3944 N N . GLY A 1 486 ? -13.214 -4.040 41.831 1.00 86.81 486 GLY A N 1
ATOM 3945 C CA . GLY A 1 486 ? -12.494 -4.245 40.577 1.00 86.81 486 GLY A CA 1
ATOM 3946 C C . GLY A 1 486 ? -13.214 -3.593 39.389 1.00 86.81 486 GLY A C 1
ATOM 3947 O O . GLY A 1 486 ? -14.409 -3.777 39.178 1.00 86.81 486 GLY A O 1
ATOM 3948 N N . GLY A 1 487 ? -12.485 -2.824 38.581 1.00 79.06 487 GLY A N 1
ATOM 3949 C CA . GLY A 1 487 ? -13.029 -2.067 37.448 1.00 79.06 487 GLY A CA 1
ATOM 3950 C C . GLY A 1 487 ? -13.541 -0.664 37.782 1.00 79.06 487 GLY A C 1
ATOM 3951 O O . GLY A 1 487 ? -13.833 0.088 36.853 1.00 79.06 487 GLY A O 1
ATOM 3952 N N . SER A 1 488 ? -13.624 -0.291 39.061 1.00 84.69 488 SER A N 1
ATOM 3953 C CA . SER A 1 488 ? -13.981 1.070 39.471 1.00 84.69 488 SER A CA 1
ATOM 3954 C C . SER A 1 488 ? -12.812 2.041 39.309 1.00 84.69 488 SER A C 1
ATOM 3956 O O . SER A 1 488 ? -11.642 1.648 39.314 1.00 84.69 488 SER A O 1
ATOM 3958 N N . VAL A 1 489 ? -13.143 3.325 39.166 1.00 89.50 489 VAL A N 1
ATOM 3959 C CA . VAL A 1 489 ? -12.179 4.427 39.075 1.00 89.50 489 VAL A CA 1
ATOM 3960 C C . VAL A 1 489 ? -12.021 5.087 40.444 1.00 89.50 489 VAL A C 1
ATOM 3962 O O . VAL A 1 489 ? -13.001 5.324 41.143 1.00 89.50 489 VAL A O 1
ATOM 3965 N N . VAL A 1 490 ? -10.777 5.380 40.803 1.00 91.81 490 VAL A N 1
ATOM 3966 C CA . VAL A 1 490 ? -10.322 5.987 42.052 1.00 91.81 490 VAL A CA 1
ATOM 3967 C C . VAL A 1 490 ? -9.581 7.268 41.717 1.00 91.81 490 VAL A C 1
ATOM 3969 O O . VAL A 1 490 ? -8.665 7.262 40.896 1.00 91.81 490 VAL A O 1
ATOM 3972 N N . GLU A 1 491 ? -9.942 8.360 42.372 1.00 93.94 491 GLU A N 1
ATOM 3973 C CA . GLU A 1 491 ? -9.198 9.610 42.274 1.00 93.94 491 GLU A CA 1
ATOM 3974 C C . GLU A 1 491 ? -8.032 9.598 43.271 1.00 93.94 491 GLU A C 1
ATOM 3976 O O . GLU A 1 491 ? -8.220 9.408 44.476 1.00 93.94 491 GLU A O 1
ATOM 3981 N N . VAL A 1 492 ? -6.815 9.782 42.760 1.00 96.50 492 VAL A N 1
ATOM 3982 C CA . VAL A 1 492 ? -5.580 9.828 43.547 1.00 96.50 492 VAL A CA 1
ATOM 3983 C C . VAL A 1 492 ? -5.105 11.270 43.621 1.00 96.50 492 VAL A C 1
ATOM 3985 O O . VAL A 1 492 ? -4.802 11.897 42.605 1.00 96.50 492 VAL A O 1
ATOM 3988 N N . LEU A 1 493 ? -5.043 11.806 44.832 1.00 96.50 493 LEU A N 1
ATOM 3989 C CA . LEU A 1 493 ? -4.631 13.166 45.122 1.00 96.50 493 LEU A CA 1
ATOM 3990 C C . LEU A 1 493 ? -3.125 13.221 45.389 1.00 96.50 493 LEU A C 1
ATOM 3992 O O . LEU A 1 493 ? -2.615 12.488 46.229 1.00 96.50 493 LEU A O 1
ATOM 3996 N N . LEU A 1 494 ? -2.427 14.131 44.713 1.00 97.19 494 LEU A N 1
ATOM 3997 C CA . LEU A 1 494 ? -1.046 14.504 45.004 1.00 97.19 494 LEU A CA 1
ATOM 3998 C C . LEU A 1 494 ? -1.026 15.968 45.451 1.00 97.19 494 LEU A C 1
ATOM 4000 O O . LEU A 1 494 ? -1.532 16.844 44.739 1.00 97.19 494 LEU A O 1
ATOM 4004 N N . GLN A 1 495 ? -0.453 16.244 46.621 1.00 96.31 495 GLN A N 1
ATOM 4005 C CA . GLN A 1 495 ? -0.559 17.555 47.264 1.00 96.31 495 GLN A CA 1
ATOM 4006 C C . GLN A 1 495 ? 0.731 17.971 47.979 1.00 96.31 495 GLN A C 1
ATOM 4008 O O . GLN A 1 495 ? 1.410 17.149 48.582 1.00 96.31 495 GLN A O 1
ATOM 4013 N N . GLY A 1 496 ? 1.064 19.263 47.923 1.00 95.75 496 GLY A N 1
ATOM 4014 C CA . GLY A 1 496 ? 2.118 19.884 48.724 1.00 95.75 496 GLY A CA 1
ATOM 4015 C C . GLY A 1 496 ? 1.614 20.458 50.044 1.00 95.75 496 GLY A C 1
ATOM 4016 O O . GLY A 1 496 ? 0.488 20.939 50.152 1.00 95.75 496 GLY A O 1
ATOM 4017 N N . SER A 1 497 ? 2.476 20.428 51.056 1.00 93.69 497 SER A N 1
ATOM 4018 C CA . SER A 1 497 ? 2.201 20.970 52.386 1.00 93.69 497 SER A CA 1
ATOM 4019 C C . SER A 1 497 ? 2.295 22.497 52.385 1.00 93.69 497 SER A C 1
ATOM 4021 O O . SER A 1 497 ? 3.305 23.072 51.969 1.00 93.69 497 SER A O 1
ATOM 4023 N N . GLY A 1 498 ? 1.249 23.171 52.870 1.00 91.25 498 GLY A N 1
ATOM 4024 C CA . GLY A 1 498 ? 1.165 24.634 52.851 1.00 91.25 498 GLY A CA 1
ATOM 4025 C C . GLY A 1 498 ? 1.287 25.188 51.427 1.00 91.25 498 GLY A C 1
ATOM 4026 O O . GLY A 1 498 ? 0.581 24.749 50.524 1.00 91.25 498 GLY A O 1
ATOM 4027 N N . ASN A 1 499 ? 2.224 26.118 51.218 1.00 90.19 499 ASN A N 1
ATOM 4028 C CA . ASN A 1 499 ? 2.468 26.764 49.920 1.00 90.19 499 ASN A CA 1
ATOM 4029 C C . ASN A 1 499 ? 3.544 26.064 49.067 1.00 90.19 499 ASN A C 1
ATOM 4031 O O . ASN A 1 499 ? 4.009 26.635 48.082 1.00 90.19 499 ASN A O 1
ATOM 4035 N N . LYS A 1 500 ? 3.985 24.852 49.433 1.00 94.31 500 LYS A N 1
ATOM 4036 C CA . LYS A 1 500 ? 4.977 24.110 48.643 1.00 94.31 500 LYS A CA 1
ATOM 4037 C C . LYS A 1 500 ? 4.387 23.640 47.314 1.00 94.31 500 LYS A C 1
ATOM 4039 O O . LYS A 1 500 ? 3.258 23.155 47.264 1.00 94.31 500 LYS A O 1
ATOM 4044 N N . THR A 1 501 ? 5.161 23.763 46.241 1.00 96.19 501 THR A N 1
ATOM 4045 C CA . THR A 1 501 ? 4.780 23.349 44.886 1.00 96.19 501 THR A CA 1
ATOM 4046 C C . THR A 1 501 ? 5.776 22.333 44.333 1.00 96.19 501 THR A C 1
ATOM 4048 O O . THR A 1 501 ? 6.937 22.298 44.730 1.00 96.19 501 THR A O 1
ATOM 4051 N N . PHE A 1 502 ? 5.323 21.484 43.415 1.00 94.88 502 PHE A N 1
ATOM 4052 C CA . PHE A 1 502 ? 6.156 20.562 42.649 1.00 94.88 502 PHE A CA 1
ATOM 4053 C C . PHE A 1 502 ? 5.956 20.799 41.150 1.00 94.88 502 PHE A C 1
ATOM 4055 O O . PHE A 1 502 ? 4.863 21.140 40.693 1.00 94.88 502 PHE A O 1
ATOM 4062 N N . LYS A 1 503 ? 7.027 20.627 40.371 1.00 90.50 503 LYS A N 1
ATOM 4063 C CA . LYS A 1 503 ? 7.024 20.785 38.906 1.00 90.50 503 LYS A CA 1
ATOM 4064 C C . LYS A 1 503 ? 6.760 19.471 38.190 1.00 90.50 503 LYS A C 1
ATOM 4066 O O . LYS A 1 503 ? 6.120 19.460 37.139 1.00 90.50 503 LYS A O 1
ATOM 4071 N N . GLY A 1 504 ? 7.226 18.369 38.773 1.00 91.44 504 GLY A N 1
ATOM 4072 C CA . GLY A 1 504 ? 7.065 17.032 38.219 1.00 91.44 504 GLY A CA 1
ATOM 4073 C C . GLY A 1 504 ? 6.591 16.021 39.248 1.00 91.44 504 GLY A C 1
ATOM 4074 O O . GLY A 1 504 ? 6.791 16.195 40.451 1.00 91.44 504 GLY A O 1
ATOM 4075 N N . TYR A 1 505 ? 5.972 14.954 38.759 1.00 94.19 505 TYR A N 1
ATOM 4076 C CA . TYR A 1 505 ? 5.644 13.791 39.570 1.00 94.19 505 TYR A CA 1
ATOM 4077 C C . TYR A 1 505 ? 5.675 12.519 38.727 1.00 94.19 505 TYR A C 1
ATOM 4079 O O . TYR A 1 505 ? 5.553 12.570 37.504 1.00 94.19 505 TYR A O 1
ATOM 4087 N N . TYR A 1 506 ? 5.815 11.383 39.398 1.00 95.12 506 TYR A N 1
ATOM 4088 C CA . TYR A 1 506 ? 5.650 10.045 38.840 1.00 95.12 506 TYR A CA 1
ATOM 4089 C C . TYR A 1 506 ? 4.820 9.221 39.822 1.00 95.12 506 TYR A C 1
ATOM 4091 O O . TYR A 1 506 ? 5.047 9.323 41.021 1.00 95.12 506 TYR A O 1
ATOM 4099 N N . LEU A 1 507 ? 3.860 8.435 39.353 1.00 96.62 507 LEU A N 1
ATOM 4100 C CA . LEU A 1 507 ? 2.865 7.762 40.184 1.00 96.62 507 LEU A CA 1
ATOM 4101 C C . LEU A 1 507 ? 2.597 6.348 39.665 1.00 96.62 507 LEU A C 1
ATOM 4103 O O . LEU A 1 507 ? 2.398 6.148 38.468 1.00 96.62 507 LEU A O 1
ATOM 4107 N N . GLN A 1 508 ? 2.548 5.382 40.578 1.00 96.19 508 GLN A N 1
ATOM 4108 C CA . GLN A 1 508 ? 2.132 4.002 40.328 1.00 96.19 508 GLN A CA 1
ATOM 4109 C C . GLN A 1 508 ? 1.215 3.520 41.450 1.00 96.19 508 GLN A C 1
ATOM 4111 O O . GLN A 1 508 ? 1.408 3.901 42.601 1.00 96.19 508 GLN A O 1
ATOM 4116 N N . ALA A 1 509 ? 0.268 2.635 41.145 1.00 95.38 509 ALA A N 1
ATOM 4117 C CA . ALA A 1 509 ? -0.272 1.728 42.155 1.00 95.38 509 ALA A CA 1
ATOM 4118 C C . ALA A 1 509 ? 0.552 0.442 42.118 1.00 95.38 509 ALA A C 1
ATOM 4120 O O . ALA A 1 509 ? 0.905 -0.021 41.032 1.00 95.38 509 ALA A O 1
ATOM 4121 N N . ARG A 1 510 ? 0.878 -0.121 43.280 1.00 94.38 510 ARG A N 1
ATOM 4122 C CA . ARG A 1 510 ? 1.659 -1.356 43.388 1.00 94.38 510 ARG A CA 1
ATOM 4123 C C . ARG A 1 510 ? 0.954 -2.372 44.274 1.00 94.38 510 ARG A C 1
ATOM 4125 O O . ARG A 1 510 ? 0.326 -1.978 45.253 1.00 94.38 510 ARG A O 1
ATOM 4132 N N . ASP A 1 511 ? 1.041 -3.644 43.902 1.00 91.31 511 ASP A N 1
ATOM 4133 C CA . ASP A 1 511 ? 0.520 -4.763 44.691 1.00 91.31 511 ASP A CA 1
ATOM 4134 C C . ASP A 1 511 ? 1.457 -5.131 45.862 1.00 91.31 511 ASP A C 1
ATOM 4136 O O . ASP A 1 511 ? 2.496 -4.500 46.086 1.00 91.31 511 ASP A O 1
ATOM 4140 N N . SER A 1 512 ? 1.111 -6.183 46.608 1.00 89.75 512 SER A N 1
ATOM 4141 C CA . SER A 1 512 ? 1.923 -6.695 47.720 1.00 89.75 512 SER A CA 1
ATOM 4142 C C . SER A 1 512 ? 3.320 -7.188 47.312 1.00 89.75 512 SER A C 1
ATOM 4144 O O . SER A 1 512 ? 4.190 -7.319 48.170 1.00 89.75 512 SER A O 1
ATOM 4146 N N . ASN A 1 513 ? 3.547 -7.463 46.024 1.00 86.31 513 ASN A N 1
ATOM 4147 C CA . ASN A 1 513 ? 4.835 -7.879 45.466 1.00 86.31 513 ASN A CA 1
ATOM 4148 C C . ASN A 1 513 ? 5.638 -6.697 44.900 1.00 86.31 513 ASN A C 1
ATOM 4150 O O . ASN A 1 513 ? 6.643 -6.913 44.221 1.00 86.31 513 ASN A O 1
ATOM 4154 N N . ASP A 1 514 ? 5.201 -5.459 45.156 1.00 85.94 514 ASP A N 1
ATOM 4155 C CA . ASP A 1 514 ? 5.774 -4.233 44.596 1.00 85.94 514 ASP A CA 1
ATOM 4156 C C . ASP A 1 514 ? 5.678 -4.174 43.052 1.00 85.94 514 ASP A C 1
ATOM 4158 O O . ASP A 1 514 ? 6.418 -3.437 42.392 1.00 85.94 514 ASP A O 1
ATOM 4162 N N . ALA A 1 515 ? 4.754 -4.936 42.452 1.00 86.19 515 ALA A N 1
ATOM 4163 C CA . ALA A 1 515 ? 4.512 -4.943 41.016 1.00 86.19 515 ALA A CA 1
ATOM 4164 C C . ALA A 1 515 ? 3.483 -3.860 40.629 1.00 86.19 515 ALA A C 1
ATOM 4166 O O . ALA A 1 515 ? 2.439 -3.747 41.278 1.00 86.19 515 ALA A O 1
ATOM 4167 N N . PRO A 1 516 ? 3.728 -3.058 39.572 1.00 89.62 516 PRO A N 1
ATOM 4168 C CA . PRO A 1 516 ? 2.791 -2.017 39.158 1.00 89.62 516 PRO A CA 1
ATOM 4169 C C . PRO A 1 516 ? 1.467 -2.593 38.640 1.00 89.62 516 PRO A C 1
ATOM 4171 O O . PRO A 1 516 ? 1.463 -3.483 37.786 1.00 89.62 516 PRO A O 1
ATOM 4174 N N . ILE A 1 517 ? 0.344 -2.043 39.102 1.00 89.06 517 ILE A N 1
ATOM 4175 C CA . ILE A 1 517 ? -0.994 -2.600 38.886 1.00 89.06 517 ILE A CA 1
ATOM 4176 C C . ILE A 1 517 ? -2.046 -1.532 38.546 1.00 89.06 517 ILE A C 1
ATOM 4178 O O . ILE A 1 517 ? -1.926 -0.358 38.896 1.00 89.06 517 ILE A O 1
ATOM 4182 N N . GLY A 1 518 ? -3.105 -1.953 37.853 1.00 88.75 518 GLY A N 1
ATOM 4183 C CA . GLY A 1 518 ? -4.196 -1.083 37.409 1.00 88.75 518 GLY A CA 1
ATOM 4184 C C . GLY A 1 518 ? -3.794 -0.173 36.253 1.00 88.75 518 GLY A C 1
ATOM 4185 O O . GLY A 1 518 ? -2.777 -0.397 35.597 1.00 88.75 518 GLY A O 1
ATOM 4186 N N . MET A 1 519 ? -4.628 0.823 35.964 1.00 90.50 519 MET A N 1
ATOM 4187 C CA . MET A 1 519 ? -4.444 1.716 34.816 1.00 90.50 519 MET A CA 1
ATOM 4188 C C . MET A 1 519 ? -4.764 3.156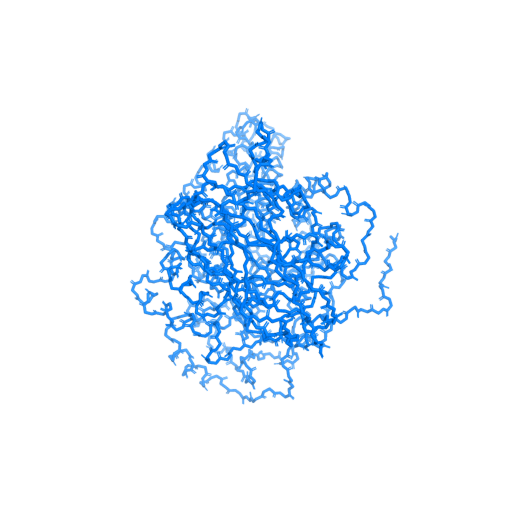 35.197 1.00 90.50 519 MET A C 1
ATOM 4190 O O . MET A 1 519 ? -5.825 3.422 35.741 1.00 90.50 519 MET A O 1
ATOM 4194 N N . PHE A 1 520 ? -3.883 4.096 34.883 1.00 89.94 520 PHE A N 1
ATOM 4195 C CA . PHE A 1 520 ? -4.153 5.521 35.016 1.00 89.94 520 PHE A CA 1
ATOM 4196 C C . PHE A 1 520 ? -4.783 6.084 33.747 1.00 89.94 520 PHE A C 1
ATOM 4198 O O . PHE A 1 520 ? -4.475 5.660 32.630 1.00 89.94 520 PHE A O 1
ATOM 4205 N N . ASN A 1 521 ? -5.618 7.099 33.932 1.00 79.69 521 ASN A N 1
ATOM 4206 C CA . ASN A 1 521 ? -6.152 7.910 32.852 1.00 79.69 521 ASN A CA 1
ATOM 4207 C C . ASN A 1 521 ? -5.259 9.139 32.645 1.00 79.69 521 ASN A C 1
ATOM 4209 O O . ASN A 1 521 ? -4.909 9.830 33.603 1.00 79.69 521 ASN A O 1
ATOM 4213 N N . SER A 1 522 ? -4.903 9.432 31.394 1.00 79.38 522 SER A N 1
ATOM 4214 C CA . SER A 1 522 ? -4.338 10.733 31.060 1.00 79.38 522 SER A CA 1
ATOM 4215 C C . SER A 1 522 ? -5.365 11.852 31.208 1.00 79.38 522 SER A C 1
ATOM 4217 O O . SER A 1 522 ? -6.570 11.654 31.086 1.00 79.38 522 SER A O 1
ATOM 4219 N N . ASN A 1 523 ? -4.877 13.055 31.469 1.00 77.56 523 ASN A N 1
ATOM 4220 C CA . ASN A 1 523 ? -5.667 14.275 31.432 1.00 77.56 523 ASN A CA 1
ATOM 4221 C C . ASN A 1 523 ? -4.738 15.463 31.125 1.00 77.56 523 ASN A C 1
ATOM 4223 O O . ASN A 1 523 ? -3.552 15.293 30.840 1.00 77.56 523 ASN A O 1
ATOM 4227 N N . THR A 1 524 ? -5.249 16.692 31.193 1.00 76.81 524 THR A N 1
ATOM 4228 C CA . THR A 1 524 ? -4.452 17.906 30.928 1.00 76.81 524 THR A CA 1
ATOM 4229 C C . THR A 1 524 ? -3.265 18.096 31.882 1.00 76.81 524 THR A C 1
ATOM 4231 O O . THR A 1 524 ? -2.341 18.847 31.569 1.00 76.81 524 THR A O 1
ATOM 4234 N N . LEU A 1 525 ? -3.264 17.416 33.031 1.00 75.88 525 LEU A N 1
ATOM 4235 C CA . LEU A 1 525 ? -2.260 17.520 34.087 1.00 75.88 525 LEU A CA 1
ATOM 4236 C C . LEU A 1 525 ? -1.402 16.241 34.233 1.00 75.88 525 LEU A C 1
ATOM 4238 O O . LEU A 1 525 ? -0.332 16.295 34.855 1.00 75.88 525 LEU A O 1
ATOM 4242 N N . ALA A 1 526 ? -1.821 15.120 33.634 1.00 81.88 526 ALA A N 1
ATOM 4243 C CA . ALA A 1 526 ? -1.220 13.792 33.757 1.00 81.88 526 ALA A CA 1
ATOM 4244 C C . ALA A 1 526 ? -1.035 13.084 32.406 1.00 81.88 526 ALA A C 1
ATOM 4246 O O . ALA A 1 526 ? -1.985 12.871 31.656 1.00 81.88 526 ALA A O 1
ATOM 4247 N N . LYS A 1 527 ? 0.194 12.650 32.124 1.00 84.38 527 LYS A N 1
ATOM 4248 C CA . LYS A 1 527 ? 0.550 11.722 31.040 1.00 84.38 527 LYS A CA 1
ATOM 4249 C C . LYS A 1 527 ? 0.735 10.318 31.614 1.00 84.38 527 LYS A C 1
ATOM 4251 O O . LYS A 1 527 ? 1.056 10.171 32.788 1.00 84.38 527 LYS A O 1
ATOM 4256 N N . VAL A 1 528 ? 0.553 9.284 30.795 1.00 85.81 528 VAL A N 1
ATOM 4257 C CA . VAL A 1 528 ? 0.644 7.880 31.230 1.00 85.81 528 VAL A CA 1
ATOM 4258 C C . VAL A 1 528 ? 1.563 7.074 30.318 1.00 85.81 528 VAL A C 1
ATOM 4260 O O . VAL A 1 528 ? 1.686 7.373 29.131 1.00 85.81 528 VAL A O 1
ATOM 4263 N N . HIS A 1 529 ? 2.207 6.046 30.863 1.00 82.25 529 HIS A N 1
ATOM 4264 C CA . HIS A 1 529 ? 3.017 5.081 30.110 1.00 82.25 529 HIS A CA 1
ATOM 4265 C C . HIS A 1 529 ? 2.942 3.693 30.759 1.00 82.25 529 HIS A C 1
ATOM 4267 O O . HIS A 1 529 ? 2.315 3.502 31.803 1.00 82.25 529 HIS A O 1
ATOM 4273 N N . SER A 1 530 ? 3.551 2.712 30.097 1.00 83.06 530 SER A N 1
ATOM 4274 C CA . SER A 1 530 ? 3.429 1.291 30.422 1.00 83.06 530 SER A CA 1
ATOM 4275 C C . SER A 1 530 ? 4.696 0.753 31.082 1.00 83.06 530 SER A C 1
ATOM 4277 O O . SER A 1 530 ? 5.804 0.953 30.581 1.00 83.06 530 SER A O 1
ATOM 4279 N N . CYS A 1 531 ? 4.523 0.000 32.162 1.00 77.94 531 CYS A N 1
ATOM 4280 C CA . CYS A 1 531 ? 5.571 -0.665 32.922 1.00 77.94 531 CYS A CA 1
ATOM 4281 C C . CYS A 1 531 ? 5.313 -2.174 32.975 1.00 77.94 531 CYS A C 1
ATOM 4283 O O . CYS A 1 531 ? 4.185 -2.612 33.188 1.00 77.94 531 CYS A O 1
ATOM 4285 N N . GLY A 1 532 ? 6.357 -2.988 32.783 1.00 70.19 532 GLY A N 1
ATOM 4286 C CA . GLY A 1 532 ? 6.254 -4.449 32.929 1.00 70.19 532 GLY A CA 1
ATOM 4287 C C . GLY A 1 532 ? 5.312 -5.141 31.933 1.00 70.19 532 GLY A C 1
ATOM 4288 O O . GLY A 1 532 ? 4.786 -6.201 32.241 1.00 70.19 532 GLY A O 1
ATOM 4289 N N . GLY A 1 533 ? 5.072 -4.543 30.759 1.00 64.94 533 GLY A N 1
ATOM 4290 C CA . GLY A 1 533 ? 4.162 -5.093 29.743 1.00 64.94 533 GLY A CA 1
ATOM 4291 C C . GLY A 1 533 ? 2.673 -4.836 30.005 1.00 64.94 533 GLY A C 1
ATOM 4292 O O . GLY A 1 533 ? 1.841 -5.264 29.212 1.00 64.94 533 GLY A O 1
ATOM 4293 N N . ILE A 1 534 ? 2.327 -4.110 31.074 1.00 68.00 534 ILE A N 1
ATOM 4294 C CA . ILE A 1 534 ? 0.949 -3.723 31.403 1.00 68.00 534 ILE A CA 1
ATOM 4295 C C . ILE A 1 534 ? 0.734 -2.262 30.986 1.00 68.00 534 ILE A C 1
ATOM 4297 O O . ILE A 1 534 ? 1.553 -1.390 31.287 1.00 68.00 534 ILE A O 1
ATOM 4301 N N . ARG A 1 535 ? -0.350 -1.993 30.246 1.00 67.50 535 ARG A N 1
ATOM 4302 C CA . ARG A 1 535 ? -0.607 -0.679 29.638 1.00 67.50 535 ARG A CA 1
ATOM 4303 C C . ARG A 1 535 ? -0.997 0.367 30.683 1.00 67.50 535 ARG A C 1
ATOM 4305 O O . ARG A 1 535 ? -1.856 0.100 31.512 1.00 67.50 535 ARG A O 1
ATOM 4312 N N . ALA A 1 536 ? -0.432 1.571 30.565 1.00 79.69 536 ALA A N 1
ATOM 4313 C CA . ALA A 1 536 ? -0.848 2.771 31.306 1.00 79.69 536 ALA A CA 1
ATOM 4314 C C . ALA A 1 536 ? -0.866 2.628 32.844 1.00 79.69 536 ALA A C 1
ATOM 4316 O O . ALA A 1 536 ? -1.593 3.341 33.523 1.00 79.69 536 ALA A O 1
ATOM 4317 N N . ASN A 1 537 ? -0.066 1.734 33.422 1.00 87.56 537 ASN A N 1
ATOM 4318 C CA . ASN A 1 537 ? -0.003 1.498 34.871 1.00 87.56 537 ASN A CA 1
ATOM 4319 C C . ASN A 1 537 ? 0.927 2.469 35.625 1.00 87.56 537 ASN A C 1
ATOM 4321 O O . ASN A 1 537 ? 1.179 2.284 36.816 1.00 87.56 537 ASN A O 1
ATOM 4325 N N . ALA A 1 538 ? 1.429 3.508 34.953 1.00 91.56 538 ALA A N 1
ATOM 4326 C CA . ALA A 1 538 ? 2.171 4.599 35.567 1.00 91.56 538 ALA A CA 1
ATOM 4327 C C . ALA A 1 538 ? 1.754 5.954 34.978 1.00 91.56 538 ALA A C 1
ATOM 4329 O O . ALA A 1 538 ? 1.602 6.090 33.761 1.00 91.56 538 ALA A O 1
ATOM 4330 N N . ALA A 1 539 ? 1.624 6.965 35.836 1.00 92.19 539 ALA A N 1
ATOM 4331 C CA . ALA A 1 539 ? 1.322 8.345 35.466 1.00 92.19 539 ALA A CA 1
ATOM 4332 C C . ALA A 1 539 ? 2.488 9.284 35.805 1.00 92.19 539 ALA A C 1
ATOM 4334 O O . ALA A 1 539 ? 3.251 9.034 36.732 1.00 92.19 539 ALA A O 1
ATOM 4335 N N . HIS A 1 540 ? 2.636 10.373 35.061 1.00 91.50 540 HIS A N 1
ATOM 4336 C CA . HIS A 1 540 ? 3.598 11.436 35.338 1.00 91.50 540 HIS A CA 1
ATOM 4337 C C . HIS A 1 540 ? 3.067 12.796 34.883 1.00 91.50 540 HIS A C 1
ATOM 4339 O O . HIS A 1 540 ? 2.055 12.889 34.189 1.00 91.50 540 HIS A O 1
ATOM 4345 N N . HIS A 1 541 ? 3.751 13.875 35.250 1.00 85.00 541 HIS A N 1
ATOM 4346 C CA . HIS A 1 541 ? 3.325 15.233 34.909 1.00 85.00 541 HIS A CA 1
ATOM 4347 C C . HIS A 1 541 ? 3.232 15.475 33.394 1.00 85.00 541 HIS A C 1
ATOM 4349 O O . HIS A 1 541 ? 4.073 15.023 32.612 1.00 85.00 541 HIS A O 1
ATOM 4355 N N . ALA A 1 542 ? 2.216 16.238 32.976 1.00 78.94 542 ALA A N 1
ATOM 4356 C CA . ALA A 1 542 ? 2.029 16.623 31.575 1.00 78.94 542 ALA A CA 1
ATOM 4357 C C . ALA A 1 542 ? 2.933 17.789 31.125 1.00 78.94 542 ALA A C 1
ATOM 4359 O O . ALA A 1 542 ? 3.338 17.839 29.959 1.00 78.94 542 ALA A O 1
ATOM 4360 N N . ASN A 1 543 ? 3.247 18.703 32.049 1.00 79.75 543 ASN A N 1
ATOM 4361 C CA . ASN A 1 543 ? 4.072 19.900 31.863 1.00 79.75 543 ASN A CA 1
ATOM 4362 C C . ASN A 1 543 ? 4.871 20.209 33.144 1.00 79.75 543 ASN A C 1
ATOM 4364 O O . ASN A 1 543 ? 4.571 19.660 34.206 1.00 79.75 543 ASN A O 1
ATOM 4368 N N . SER A 1 544 ? 5.850 21.108 33.054 1.00 84.94 544 SER A N 1
ATOM 4369 C CA . SER A 1 544 ? 6.709 21.525 34.172 1.00 84.94 544 SER A CA 1
ATOM 4370 C C . SER A 1 544 ? 6.187 22.733 34.962 1.00 84.94 544 SER A C 1
ATOM 4372 O O . SER A 1 544 ? 6.951 23.317 35.729 1.00 84.94 544 SER A O 1
ATOM 4374 N N . GLU A 1 545 ? 4.924 23.131 34.764 1.00 86.75 545 GLU A N 1
ATOM 4375 C CA . GLU A 1 545 ? 4.306 24.221 35.532 1.00 86.75 545 GLU A CA 1
ATOM 4376 C C . GLU A 1 545 ? 4.272 23.876 37.022 1.00 86.75 545 GLU A C 1
ATOM 4378 O O . GLU A 1 545 ? 4.161 22.703 37.392 1.00 86.75 545 GLU A O 1
ATOM 4383 N N . GLU A 1 546 ? 4.355 24.883 37.885 1.00 90.12 546 GLU A N 1
ATOM 4384 C CA . GLU A 1 546 ? 4.293 24.676 39.330 1.00 90.12 546 GLU A CA 1
ATOM 4385 C C . GLU A 1 546 ? 2.883 24.284 39.764 1.00 90.12 546 GLU A C 1
ATOM 4387 O O . GLU A 1 546 ? 1.892 24.910 39.391 1.00 90.12 546 GLU A O 1
ATOM 4392 N N . LYS A 1 547 ? 2.792 23.214 40.555 1.00 90.75 547 LYS A N 1
ATOM 4393 C CA . LYS A 1 547 ? 1.528 22.652 41.032 1.00 90.75 547 LYS A CA 1
ATOM 4394 C C . LYS A 1 547 ? 1.609 22.491 42.541 1.00 90.75 547 LYS A C 1
ATOM 4396 O O . LYS A 1 547 ? 2.566 21.917 43.047 1.00 90.75 547 LYS A O 1
ATOM 4401 N N . ASN A 1 548 ? 0.609 22.978 43.267 1.00 94.69 548 ASN A N 1
ATOM 4402 C CA . ASN A 1 548 ? 0.441 22.646 44.687 1.00 94.69 548 ASN A CA 1
ATOM 4403 C C . ASN A 1 548 ? -0.432 21.392 44.868 1.00 94.69 548 ASN A C 1
ATOM 4405 O O . ASN A 1 548 ? -0.247 20.644 45.822 1.00 94.69 548 ASN A O 1
ATOM 4409 N N . ARG A 1 549 ? -1.363 21.148 43.937 1.00 95.12 549 ARG A N 1
ATOM 4410 C CA . ARG A 1 549 ? -2.356 20.075 44.017 1.00 95.12 549 ARG A CA 1
ATOM 4411 C C . ARG A 1 549 ? -2.696 19.546 42.625 1.00 95.12 549 ARG A C 1
ATOM 4413 O O . ARG A 1 549 ? -2.860 20.334 41.696 1.00 95.12 549 ARG A O 1
ATOM 4420 N N . ILE A 1 550 ? -2.837 18.232 42.491 1.00 93.81 550 ILE A N 1
ATOM 4421 C CA . ILE A 1 550 ? -3.326 17.562 41.279 1.00 93.81 550 ILE A CA 1
ATOM 4422 C C . ILE A 1 550 ? -4.065 16.282 41.655 1.00 93.81 550 ILE A C 1
ATOM 4424 O O . ILE A 1 550 ? -3.686 15.599 42.604 1.00 93.81 550 ILE A O 1
ATOM 4428 N N . THR A 1 551 ? -5.086 15.943 40.879 1.00 93.19 551 THR A N 1
ATOM 4429 C CA . THR A 1 551 ? -5.787 14.667 40.990 1.00 93.19 551 THR A CA 1
ATOM 4430 C C . THR A 1 551 ? -5.593 13.854 39.711 1.00 93.19 551 THR A C 1
ATOM 4432 O O . THR A 1 551 ? -5.640 14.398 38.602 1.00 93.19 551 THR A O 1
ATOM 4435 N N . VAL A 1 552 ? -5.316 12.563 39.873 1.00 91.38 552 VAL A N 1
ATOM 4436 C CA . VAL A 1 552 ? -5.084 11.609 38.787 1.00 91.38 552 VAL A CA 1
ATOM 4437 C C . VAL A 1 552 ? -6.008 10.413 38.982 1.00 91.38 552 VAL A C 1
ATOM 4439 O O . VAL A 1 552 ? -5.984 9.777 40.034 1.00 91.38 552 VAL A O 1
ATOM 4442 N N . SER A 1 553 ? -6.789 10.076 37.960 1.00 90.94 553 SER A N 1
ATOM 4443 C CA . SER A 1 553 ? -7.710 8.943 38.024 1.00 90.94 553 SER A CA 1
ATOM 4444 C C . SER A 1 553 ? -6.988 7.622 37.750 1.00 90.94 553 SER A C 1
ATOM 4446 O O . SER A 1 553 ? -6.245 7.495 36.771 1.00 90.94 553 SER A O 1
ATOM 4448 N N . TRP A 1 554 ? -7.253 6.617 38.577 1.00 95.00 554 TRP A N 1
ATOM 4449 C CA . TRP A 1 554 ? -6.736 5.254 38.477 1.00 95.00 554 TRP A CA 1
ATOM 4450 C C . TRP A 1 554 ? -7.880 4.241 38.457 1.00 95.00 554 TRP A C 1
ATOM 4452 O O . TRP A 1 554 ? -8.809 4.333 39.245 1.00 95.00 554 TRP A O 1
ATOM 4462 N N . MET A 1 555 ? -7.822 3.254 37.575 1.00 92.25 555 MET A N 1
ATOM 4463 C CA . MET A 1 555 ? -8.807 2.189 37.443 1.00 92.25 555 MET A CA 1
ATOM 4464 C C . MET A 1 555 ? -8.274 0.887 38.040 1.00 92.25 555 MET A C 1
ATOM 4466 O O . MET A 1 555 ? -7.219 0.385 37.630 1.00 92.25 555 MET A O 1
ATOM 4470 N N . ALA A 1 556 ? -9.046 0.314 38.964 1.00 88.62 556 ALA A N 1
ATOM 4471 C CA . ALA A 1 556 ? -8.746 -0.972 39.576 1.00 88.62 556 ALA A CA 1
ATOM 4472 C C . ALA A 1 556 ? -8.878 -2.119 38.553 1.00 88.62 556 ALA A C 1
ATOM 4474 O O . ALA A 1 556 ? -9.845 -2.144 37.785 1.00 88.62 556 ALA A O 1
ATOM 4475 N N . PRO A 1 557 ? -7.971 -3.114 38.525 1.00 84.75 557 PRO A N 1
ATOM 4476 C CA . PRO A 1 557 ? -8.134 -4.271 37.647 1.00 84.75 557 PRO A CA 1
ATOM 4477 C C . PRO A 1 557 ? -9.372 -5.097 38.020 1.00 84.75 557 PRO A C 1
ATOM 4479 O O . PRO A 1 557 ? -9.564 -5.448 39.179 1.00 84.75 557 PRO A O 1
ATOM 4482 N N . LYS A 1 558 ? -10.178 -5.490 37.025 1.00 81.69 558 LYS A N 1
ATOM 4483 C CA . LYS A 1 558 ? -11.430 -6.250 37.238 1.00 81.69 558 LYS A CA 1
ATOM 4484 C C . LYS A 1 558 ? -11.258 -7.630 37.884 1.00 81.69 558 LYS A C 1
ATOM 4486 O O . LYS A 1 558 ? -12.213 -8.160 38.420 1.00 81.69 558 LYS A O 1
ATOM 4491 N N . ARG A 1 559 ? -10.085 -8.256 37.754 1.00 82.50 559 ARG A N 1
ATOM 4492 C CA . ARG A 1 559 ? -9.821 -9.634 38.220 1.00 82.50 559 ARG A CA 1
ATOM 4493 C C . ARG A 1 559 ? -8.734 -9.691 39.294 1.00 82.50 559 ARG A C 1
ATOM 4495 O O . ARG A 1 559 ? -8.019 -10.683 39.387 1.00 82.50 559 ARG A O 1
ATOM 4502 N N . TYR A 1 560 ? -8.558 -8.605 40.039 1.00 84.62 560 TYR A N 1
ATOM 4503 C CA . TYR A 1 560 ? -7.590 -8.527 41.125 1.00 84.62 560 TYR A CA 1
ATOM 4504 C C . TYR A 1 560 ? -8.324 -8.374 42.455 1.00 84.62 560 TYR A C 1
ATOM 4506 O O . TYR A 1 560 ? -9.156 -7.482 42.593 1.00 84.62 560 TYR A O 1
ATOM 4514 N N . SER A 1 561 ? -7.987 -9.232 43.415 1.00 89.38 561 SER A N 1
ATOM 4515 C CA . SER A 1 561 ? -8.350 -9.073 44.821 1.00 89.38 561 SER A CA 1
ATOM 4516 C C . SER A 1 561 ? -7.072 -8.990 45.636 1.00 89.38 561 SER A C 1
ATOM 4518 O O . SER A 1 561 ? -6.226 -9.879 45.537 1.00 89.38 561 SER A O 1
ATOM 4520 N N . GLY A 1 562 ? -6.944 -7.955 46.452 1.00 92.69 562 GLY A N 1
ATOM 4521 C CA . GLY A 1 562 ? -5.776 -7.766 47.298 1.00 92.69 562 GLY A CA 1
ATOM 4522 C C . GLY A 1 562 ? -5.520 -6.307 47.623 1.00 92.69 562 GLY A C 1
ATOM 4523 O O . GLY A 1 562 ? -6.196 -5.404 47.129 1.00 92.69 562 GLY A O 1
ATOM 4524 N N . ASP A 1 563 ? -4.510 -6.092 48.448 1.00 95.19 563 ASP A N 1
ATOM 4525 C CA . ASP A 1 563 ? -4.101 -4.762 48.866 1.00 95.19 563 ASP A CA 1
ATOM 4526 C C . ASP A 1 563 ? -3.222 -4.111 47.798 1.00 95.19 563 ASP A C 1
ATOM 4528 O O . ASP A 1 563 ? -2.416 -4.772 47.134 1.00 95.19 563 ASP A O 1
ATOM 4532 N N . ILE A 1 564 ? -3.382 -2.802 47.632 1.00 96.12 564 ILE A N 1
ATOM 4533 C CA . ILE A 1 564 ? -2.506 -1.975 46.810 1.00 96.12 564 ILE A CA 1
ATOM 4534 C C . ILE A 1 564 ? -2.019 -0.756 47.586 1.00 96.12 564 ILE A C 1
ATOM 4536 O O . ILE A 1 564 ? -2.655 -0.279 48.529 1.00 96.12 564 ILE A O 1
ATOM 4540 N N . THR A 1 565 ? -0.903 -0.194 47.139 1.00 97.44 565 THR A N 1
ATOM 4541 C CA . THR A 1 565 ? -0.377 1.072 47.646 1.00 97.44 565 THR A CA 1
ATOM 4542 C C . THR A 1 565 ? -0.029 1.995 46.487 1.00 97.44 565 THR A C 1
ATOM 4544 O O . THR A 1 565 ? 0.768 1.645 45.611 1.00 97.44 565 THR A O 1
ATOM 4547 N N . PHE A 1 566 ? -0.588 3.207 46.490 1.00 97.69 566 PHE A N 1
ATOM 4548 C CA . PHE A 1 566 ? -0.134 4.258 45.584 1.00 97.69 566 PHE A CA 1
ATOM 4549 C C . PHE A 1 566 ? 1.233 4.767 46.035 1.00 97.69 566 PHE A C 1
ATOM 4551 O O . PHE A 1 566 ? 1.426 5.126 47.194 1.00 97.69 566 PHE A O 1
ATOM 4558 N N . THR A 1 567 ? 2.189 4.780 45.115 1.00 96.94 567 THR A N 1
ATOM 4559 C CA . THR A 1 567 ? 3.569 5.195 45.348 1.00 96.94 567 THR A CA 1
ATOM 4560 C C . THR A 1 567 ? 3.920 6.299 44.361 1.00 96.94 567 THR A C 1
ATOM 4562 O O . THR A 1 567 ? 3.762 6.125 43.151 1.00 96.94 567 THR A O 1
ATOM 4565 N N . ALA A 1 568 ? 4.407 7.425 44.873 1.00 97.06 568 ALA A N 1
ATOM 4566 C CA . ALA A 1 568 ? 4.714 8.616 44.103 1.00 97.06 568 ALA A CA 1
ATOM 4567 C C . ALA A 1 568 ? 6.179 9.056 44.245 1.00 97.06 568 ALA A C 1
ATOM 4569 O O . ALA A 1 568 ? 6.841 8.825 45.257 1.00 97.06 568 ALA A O 1
ATOM 4570 N N . THR A 1 569 ? 6.659 9.742 43.218 1.00 95.75 569 THR A N 1
ATOM 4571 C CA . THR A 1 569 ? 7.872 10.553 43.223 1.00 95.75 569 THR A CA 1
ATOM 4572 C C . THR A 1 569 ? 7.471 11.990 42.947 1.00 95.75 569 THR A C 1
ATOM 4574 O O . THR A 1 569 ? 6.699 12.235 42.025 1.00 95.75 569 THR A O 1
ATOM 4577 N N . PHE A 1 570 ? 8.017 12.934 43.705 1.00 96.06 570 PHE A N 1
ATOM 4578 C CA . PHE A 1 570 ? 7.776 14.367 43.570 1.00 96.06 570 PHE A CA 1
ATOM 4579 C C . PHE A 1 570 ? 9.068 15.089 43.214 1.00 96.06 570 PHE A C 1
ATOM 4581 O O . PHE A 1 570 ? 10.097 14.855 43.842 1.00 96.06 570 PHE A O 1
ATOM 4588 N N . VAL A 1 571 ? 9.012 15.987 42.233 1.00 93.56 571 VAL A N 1
ATOM 4589 C CA . VAL A 1 571 ? 10.144 16.806 41.785 1.00 93.56 571 VAL A CA 1
ATOM 4590 C C . VAL A 1 571 ? 9.804 18.271 42.048 1.00 93.56 571 VAL A C 1
ATOM 4592 O O . VAL A 1 571 ? 8.992 18.856 41.329 1.00 93.56 571 VAL A O 1
ATOM 4595 N N . GLU A 1 572 ? 10.415 18.871 43.072 1.00 90.38 572 GLU A N 1
ATOM 4596 C CA . GLU A 1 572 ? 10.263 20.304 43.378 1.00 90.38 572 GLU A CA 1
ATOM 4597 C C . GLU A 1 572 ? 11.043 21.138 42.351 1.00 90.38 572 GLU A C 1
ATOM 4599 O O . GLU A 1 572 ? 10.520 22.091 41.775 1.00 90.38 572 GLU A O 1
ATOM 4604 N N . ASN A 1 573 ? 12.272 20.724 42.030 1.00 86.12 573 ASN A N 1
ATOM 4605 C CA . ASN A 1 573 ? 13.090 21.299 40.961 1.00 86.12 573 ASN A CA 1
ATOM 4606 C C . ASN A 1 573 ? 14.108 20.276 40.425 1.00 86.12 573 ASN A C 1
ATOM 4608 O O . ASN A 1 573 ? 14.120 19.122 40.840 1.00 86.12 573 ASN A O 1
ATOM 4612 N N . TYR A 1 574 ? 14.977 20.693 39.495 1.00 79.56 574 TYR A N 1
ATOM 4613 C CA . TYR A 1 574 ? 15.914 19.791 38.809 1.00 79.56 574 TYR A CA 1
ATOM 4614 C C . TYR A 1 574 ? 16.868 19.021 39.743 1.00 79.56 574 TYR A C 1
ATOM 4616 O O . TYR A 1 574 ? 17.386 17.979 39.347 1.00 79.56 574 TYR A O 1
ATOM 4624 N N . VAL A 1 575 ? 17.108 19.515 40.960 1.00 85.12 575 VAL A N 1
ATOM 4625 C CA . VAL A 1 575 ? 18.044 18.919 41.927 1.00 85.12 575 VAL A CA 1
ATOM 4626 C C . VAL A 1 575 ? 17.318 18.306 43.131 1.00 85.12 575 VAL A C 1
ATOM 4628 O O . VAL A 1 575 ? 17.820 17.355 43.725 1.00 85.12 575 VAL A O 1
ATOM 4631 N N . GLN A 1 576 ? 16.139 18.818 43.494 1.00 91.00 576 GLN A N 1
ATOM 4632 C CA . GLN A 1 576 ? 15.396 18.412 44.690 1.00 91.00 576 GLN A CA 1
ATOM 4633 C C . GLN A 1 576 ? 14.161 17.579 44.333 1.00 91.00 576 GLN A C 1
ATOM 4635 O O . GLN A 1 576 ? 13.207 18.077 43.728 1.00 91.00 576 GLN A O 1
ATOM 4640 N N . PHE A 1 577 ? 14.178 16.303 44.729 1.00 94.12 577 PHE A N 1
ATOM 4641 C CA . PHE A 1 577 ? 13.087 15.358 44.505 1.00 94.12 577 PHE A CA 1
ATOM 4642 C C . PHE A 1 577 ? 13.012 14.274 45.593 1.00 94.12 577 PHE A C 1
ATOM 4644 O O . PHE A 1 577 ? 14.022 13.914 46.196 1.00 94.12 577 PHE A O 1
ATOM 4651 N N . TRP A 1 578 ? 11.819 13.726 45.810 1.00 96.19 578 TRP A N 1
ATOM 4652 C CA . TRP A 1 578 ? 11.520 12.650 46.760 1.00 96.19 578 TRP A CA 1
ATOM 4653 C C . TRP A 1 578 ? 10.949 11.469 45.995 1.00 96.19 578 TRP A C 1
ATOM 4655 O O . TRP A 1 578 ? 10.068 11.659 45.164 1.00 96.19 578 TRP A O 1
ATOM 4665 N N . THR A 1 579 ? 11.420 10.261 46.275 1.00 94.69 579 THR A N 1
ATOM 4666 C CA . THR A 1 579 ? 10.950 9.025 45.632 1.00 94.69 579 THR A CA 1
ATOM 4667 C C . THR A 1 579 ? 10.241 8.132 46.639 1.00 94.69 579 THR A C 1
ATOM 4669 O O . THR A 1 579 ? 10.560 8.181 47.823 1.00 94.69 579 THR A O 1
ATOM 4672 N N . HIS A 1 580 ? 9.361 7.252 46.163 1.00 94.00 580 HIS A N 1
ATOM 4673 C CA . HIS A 1 580 ? 8.683 6.245 46.989 1.00 94.00 580 HIS A CA 1
ATOM 4674 C C . HIS A 1 580 ? 7.835 6.813 48.144 1.00 94.00 580 HIS A C 1
ATOM 4676 O O . HIS A 1 580 ? 7.695 6.175 49.186 1.00 94.00 580 HIS A O 1
ATOM 4682 N N . VAL A 1 581 ? 7.226 7.984 47.953 1.00 96.62 581 VAL A N 1
ATOM 4683 C CA . VAL A 1 581 ? 6.222 8.531 48.877 1.00 96.62 581 VAL A CA 1
ATOM 4684 C C . VAL A 1 581 ? 4.952 7.688 48.750 1.00 96.62 581 VAL A C 1
ATOM 4686 O O . VAL A 1 581 ? 4.408 7.570 47.654 1.00 96.62 581 VAL A O 1
ATOM 4689 N N . LYS A 1 582 ? 4.502 7.057 49.837 1.00 96.31 582 LYS A N 1
ATOM 4690 C CA . LYS A 1 582 ? 3.403 6.077 49.820 1.00 96.31 582 LYS A CA 1
ATOM 4691 C C . LYS A 1 582 ? 2.109 6.653 50.388 1.00 96.31 582 LYS A C 1
ATOM 4693 O O . LYS A 1 582 ? 2.137 7.368 51.385 1.00 96.31 582 LYS A O 1
ATOM 4698 N N . ALA A 1 583 ? 0.990 6.292 49.770 1.00 96.19 583 ALA A N 1
ATOM 4699 C CA . ALA A 1 583 ? -0.348 6.515 50.305 1.00 96.19 583 ALA A CA 1
ATOM 4700 C C . ALA A 1 583 ? -0.713 5.433 51.339 1.00 96.19 583 ALA A C 1
ATOM 4702 O O . ALA A 1 583 ? -0.062 4.384 51.383 1.00 96.19 583 ALA A O 1
ATOM 4703 N N . PRO A 1 584 ? -1.784 5.633 52.126 1.00 95.62 584 PRO A N 1
ATOM 4704 C CA . PRO A 1 584 ? -2.439 4.539 52.833 1.00 95.62 584 PRO A CA 1
ATOM 4705 C C . PRO A 1 584 ? -2.849 3.403 51.882 1.00 95.62 584 PRO A C 1
ATOM 4707 O O . PRO A 1 584 ? -3.137 3.628 50.703 1.00 95.62 584 PRO A O 1
ATOM 4710 N N . THR A 1 585 ? -2.868 2.177 52.403 1.00 96.06 585 THR A N 1
ATOM 4711 C CA . THR A 1 585 ? -3.259 0.980 51.651 1.00 96.06 585 THR A CA 1
ATOM 4712 C C . THR A 1 585 ? -4.734 1.030 51.259 1.00 96.06 585 THR A C 1
ATOM 4714 O O . THR A 1 585 ? -5.580 1.399 52.072 1.00 96.06 585 THR A O 1
ATOM 4717 N N . VAL A 1 586 ? -5.037 0.607 50.030 1.00 96.00 586 VAL A N 1
ATOM 4718 C CA . VAL A 1 586 ? -6.405 0.450 49.521 1.00 96.00 586 VAL A CA 1
ATOM 4719 C C . VAL A 1 586 ? -6.640 -1.012 49.173 1.00 96.00 586 VAL A C 1
ATOM 4721 O O . VAL A 1 586 ? -5.846 -1.613 48.448 1.00 96.00 586 VAL A O 1
ATOM 4724 N N . LYS A 1 587 ? -7.740 -1.584 49.657 1.00 95.88 587 LYS A N 1
ATOM 4725 C CA . LYS A 1 587 ? -8.126 -2.963 49.359 1.00 95.88 587 LYS A CA 1
ATOM 4726 C C . LYS A 1 587 ? -8.972 -3.030 48.092 1.00 95.88 587 LYS A C 1
ATOM 4728 O O . LYS A 1 587 ? -9.996 -2.360 47.987 1.00 95.88 587 LYS A O 1
ATOM 4733 N N . VAL A 1 588 ? -8.568 -3.855 47.134 1.00 92.44 588 VAL A N 1
ATOM 4734 C CA . VAL A 1 588 ? -9.344 -4.127 45.919 1.00 92.44 588 VAL A CA 1
ATOM 4735 C C . VAL A 1 588 ? -10.119 -5.428 46.099 1.00 92.44 588 VAL A C 1
ATOM 4737 O O . VAL A 1 588 ? -9.530 -6.455 46.441 1.00 92.44 588 VAL A O 1
ATOM 4740 N N . ASN A 1 589 ? -11.424 -5.392 45.841 1.00 88.38 589 ASN A N 1
ATOM 4741 C CA . ASN A 1 589 ? -12.311 -6.554 45.873 1.00 88.38 589 ASN A CA 1
ATOM 4742 C C . ASN A 1 589 ? -12.768 -6.871 44.436 1.00 88.38 589 ASN A C 1
ATOM 4744 O O . ASN A 1 589 ? -13.398 -6.015 43.810 1.00 88.38 589 ASN A O 1
ATOM 4748 N N . SER A 1 590 ? -12.411 -8.048 43.899 1.00 68.44 590 SER A N 1
ATOM 4749 C CA . SER A 1 590 ? -12.845 -8.488 42.554 1.00 68.44 590 SER A CA 1
ATOM 4750 C C . SER A 1 590 ? -14.328 -8.815 42.439 1.00 68.44 590 SER A C 1
ATOM 4752 O O . SER A 1 590 ? -14.952 -9.152 43.471 1.00 68.44 590 SER A O 1
#

pLDDT: mean 89.55, std 13.79, range [23.34, 98.88]

InterPro domains:
  IPR001199 Cytochrome b5-like heme/steroid binding domain [PF00173] (40-103)
  IPR001199 Cytochrome b5-like heme/steroid binding domain [PS50255] (37-107)
  IPR001199 Cytochrome b5-like heme/steroid binding domain [SM01117] (28-107)
  IPR002861 Reeler domain [PF02014] (455-589)
  IPR002861 Reeler domain [PS51019] (441-590)
  IPR002861 Reeler domain [cd08544] (455-587)
  IPR005804 Fatty acid desaturase domain [PF00487] (171-407)
  IPR018506 Cytochrome b5, heme-binding site [PS00191] (60-67)
  IPR036400 Cytochrome b5-like heme/steroid binding domain superfamily [G3DSA:3.10.120.10] (32-108)
  IPR036400 Cytochrome b5-like heme/steroid binding domain superfamily [SSF55856] (45-125)
  IPR042307 Reeler domain superfamily [G3DSA:2.60.40.4060] (452-587)
  IPR053100 Cytochrome b5-related [PTHR16740] (19-429)

Foldseek 3Di:
DDPPPPPDDDQWLQVLQVDQQPCLQPPLDFLLVLLVSQLVVLVQAQWEDAAQFTFDCVVVLPVPQLHNLVSVSNGNHHCNLVCLQACLEPVVVVVVVRVVGTDGTHPDGHSARADADCPDLLVQLSVVCHVVCVVVPQDDDPVLVCLLVVLVVLLVVLLLCCLQVVDLVSLLVSLLSLLLSLLLLLLVLLARDDPSVLSNLLALDHSSRCCRQVVVQCLQQNQTSSRSVCPLDVLQNLALQDDHDPCSQPVCVPVLLVCLLCVSVSSNVSVVVCCVVVVDPDDPSNCSLVVQLVVSCVNHPHNVSSVVSSSSSNSSSSNNNSLLVLLFFQQFPQADHTNANDDPHRHSLVNLLSRGAAAQDCVCVPLSNCSSRVHPVSQCSSRVNRRSNSSVSSVVSSVVSCVVQQHDGHHDHSVNSNVRNSNSSNHNDHHYDPPRRDLDDDDDDDDFADPDLPCQQVVDTPLVVADADPDDDQKAKEWPAQEDEAFDKTKIKIAGHDPQWFQKKKKFKAFPVRHGFFAWGDDCFWDFADHPPRGRRMIMGPGRDIDRMDIIMTGHHNPDFHKIKMFMKTHSDSHYIHGGRIYPIHTYDD

Sequence (590 aa):
MISMAPKDKPASSYPGIWKYPTNRDVPFRMAEDWLAAKRKDDDIEKLWRVYDKLYNFEPFIPNHPGGADWLIMTRGTDITEAFESSHTVNVEQVEMMLTKFYVKDASHPRISPYTFKSDGFYKTLKRRIQPILKKVGTGPTKTVLLMQDSLVVTFLVLSVIGALYNSTVSSVLAGIVLGLCTIAAHNFFHLRENWRKYIFDLSFLSSYEWRITHFFSHHLYTNTLMDIELTLFPTYQFLPNRPKSWFQRYFSIVYSHVIYAVGFWVDIIKRVIHIATGQKSLRPENLIVLIELAVFLCISDTLQNGLKTWALIHTVSSYTLLTIGATASHHHPEVFHDGDEPLADPDFGIGQLDATRDRAENFFNNLFVTLVTFGHHPLHHLFPTICHSKLHYLTPVFQQTVREFKLDYPGIPQVELYFALHKQLARTEILKPVIILSVDNVRSFSVSVPPVKSVCKSMHPGHDKYKPQTIDSPFSVSTDISEVAGGSVVEVLLQGSGNKTFKGYYLQARDSNDAPIGMFNSNTLAKVHSCGGIRANAAHHANSEEKNRITVSWMAPKRYSGDITFTATFVENYVQFWTHVKAPTVKVNS